Protein 2IT9 (pdb70)

Sequence (462 aa):
GIKKEGPGWRIIFFDSSRDNFSTLIGGETWAIELDKSSSEWKILVEVVELCDQYKKLVKEQLGDEEDITLELERRRPWLLAILNGDQYGWNLRLILSAFNRGAEVYWPRHVTNNVVNARSWDIKKEGPGWRIIFDSSRDNFSTLIGGETWAIELDKSEWKILVEVVELCDQYKLVKEQLGDEDITLELERRRPWLAILNGDQYGWNLRLILSASGLFNRGAEVYWPRHVTNNVVVNARSIKKEGPGWRIIFDSSRDNNFSTLIGGETWAIELDKSSEWKILVEVVELCCDQYKLLVKEQLGDEDITLELERRRPWLAILNGDQYGWNLRLILSASGLFNRGAEVYWPRHVTNNVVNARSIKKEGPGWRIIFDSSRDNFSTLIGGETWAIELDKSSEWKILVEVVELCCDQYKLVKEQLGDEDITLELEERRPWLAILNGDQYGWNLRLILSASGLFNRGAEVYWPRRHHVVTNNNVVNARSWD

InterPro domains:
  IPR009044 ssDNA-binding transcriptional regulator [G3DSA:2.30.31.10] (1-126)
  IPR009044 ssDNA-binding transcriptional regulator [SSF54447] (1-122)
  IPR014947 Protein of unknown function DUF1818 [PF08848] (4-120)

Organism: Prochlorococcus marinus (strain NATL2A) (NCBI:txid59920)

Nearest PDB structures (foldseek):
  2it9-assembly2_D  TM=9.705E-01  e=2.582E-18  Prochlorococcus marinus str. NATL2A
  2it9-assembly1_A  TM=9.808E-01  e=1.865E-16  Prochlorococcus marinus str. NATL2A
  2nvn-assembly1_A-2  TM=8.803E-01  e=1.813E-07  Synechococcus elongatus PCC 7942 = FACHB-805
  8chv-assembly1_D  TM=5.000E-01  e=1.965E-02  Homo sapiens
  2it9-assembly1_A  TM=1.009E+00  e=1.520E-18  Prochlorococcus marinus str. NATL2A

CATH classification: 2.30.31.10

Foldseek 3Di:
DDKDDDQFWIKAAAPVDPAQRIWIGGPPDIDTHGPVRVVVVLVVLVVVVVCVVVLVVFVFDKDWDWDDDPQWIKIWIDTNQWIKIWIWGCDVNDTDIDIDGTPRSVVVNVVVPVD/DKDDDAFWIWAAAPVDPFQGIWITGDPDIDTHGPVRVVVVLVQLVVVVVCQVVLVPFVFDKDWDWDDDPQWIWIWIGHNQWIKIKIWGPADPDPRHTDIDIYDTPVSVSVNVVCD/DWDDDQFWIWAAAPVDPAQGIWIGGDPDIDTHGPVRVVVVLVVLVVVVVCVVCQVVFVQDKDWDWDDDPQWTWIWIGTNVFTKIKIWGPQDDDPRHTDIDIDDGVCSVVVNVVCD/DKDDDQFWIWAAAPVDQAQGIWIGGDPDIDTHGPVRVVVVLVVLVVVVVCVVCLVVFVFDKDWDWDDDPQKTWIWIGHSVWTKIKIWGRPVCDDDDTDIDIDGTPVSVSVNVCVCCD

Secondary structure (DSSP, 8-state):
--EEEETTEEEEE-TT-SS--EEEE-SSEEEEE-HHHHHHHHHH--HHHHHHHHTTT----EEEEEEEETTEEEEEEEETTEEEEEEEE---PPPEEEEE-TTHHHHHHH-----/-EEEETTEEEEE-TT-SS--EEEE-SSEEEEE-HHHHHHHHHH--HHHHHHHHGGG-----EEEEEEETTEEEEEEEETTEEEEEEEE--BTTTB--EEEEE-TTHHHHHHH---/-EEEETTEEEEE-TT-SS--EEEE-SSEEEEE-HHHHHHHHHH--HHHHHHHHHTT-----EEEEEEETTEEEEEEEETTEEEEEEEE---SSS---EEEEE-HHHHHHHHH---/-EEEETTEEEEE-TT-SSS-EEEE-SSEEEEE-HHHHHHHHHH--HHHHHHHHHTT-----EEEEEEETTEEEEEEEETTEEEEEEEE-TTSSSSPPEEEEE-HHHHHHHHH-----

B-factor: mean 38.44, std 7.87, range [20.07, 82.97]

Solvent-accessible surface area: 23335 Å² total

Radius of gyration: 29.03 Å; Cα contacts (8 Å, |Δi|>4): 945; chains: 4; bounding box: 49×66×78 Å

Structure (mmCIF, N/CA/C/O backbone):
data_2IT9
#
_entry.id   2IT9
#
_cell.length_a   59.723
_cell.length_b   81.021
_cell.length_c   124.352
_cell.angle_alpha   90.00
_cell.angle_beta   90.00
_cell.angle_gamma   90.00
#
_symmetry.space_group_name_H-M   'P 21 21 21'
#
loop_
_entity.id
_entity.type
_entity.pdbx_description
1 polymer 'Hypothetical protein'
2 non-polymer 'CHLORIDE ION'
3 non-polymer 'TRIETHYLENE GLYCOL'
4 non-polymer 1,2-ETHANEDIOL
5 non-polymer 2-AMINO-2-HYDROXYMETHYL-PROPANE-1,3-DIOL
6 water water
#
loop_
_atom_site.group_PDB
_atom_site.id
_atom_site.type_symbol
_atom_site.label_atom_id
_atom_site.label_alt_id
_atom_site.label_comp_id
_atom_site.label_asym_id
_atom_site.label_entity_id
_atom_site.label_seq_id
_atom_site.pdbx_PDB_ins_code
_atom_site.Cartn_x
_atom_site.Cartn_y
_atom_site.Cartn_z
_atom_site.occupancy
_atom_site.B_iso_or_equiv
_atom_site.auth_seq_id
_atom_site.auth_comp_id
_atom_site.auth_asym_id
_atom_site.auth_atom_id
_atom_site.pdbx_PDB_model_num
ATOM 1 N N . GLY A 1 1 ? 42.364 25.330 -14.073 1.00 46.03 0 GLY A N 1
ATOM 2 C CA . GLY A 1 1 ? 42.688 23.871 -14.142 1.00 42.22 0 GLY A CA 1
ATOM 3 C C . GLY A 1 1 ? 41.939 23.119 -13.074 1.00 38.20 0 GLY A C 1
ATOM 4 O O . GLY A 1 1 ? 40.708 22.919 -13.189 1.00 36.09 0 GLY A O 1
ATOM 18 N N . ILE A 1 3 ? 41.133 22.627 -8.812 1.00 28.63 2 ILE A N 1
ATOM 19 C CA . ILE A 1 3 ? 41.116 23.137 -7.433 1.00 30.10 2 ILE A CA 1
ATOM 20 C C . ILE A 1 3 ? 40.691 21.947 -6.586 1.00 28.36 2 ILE A C 1
ATOM 21 O O . ILE A 1 3 ? 39.603 21.420 -6.741 1.00 30.48 2 ILE A O 1
ATOM 26 N N . LYS A 1 4 ? 41.552 21.512 -5.667 1.00 27.66 3 LYS A N 1
ATOM 27 C CA . LYS A 1 4 ? 41.213 20.410 -4.794 1.00 28.60 3 LYS A CA 1
ATOM 28 C C . LYS A 1 4 ? 41.431 20.792 -3.329 1.00 25.65 3 LYS A C 1
ATOM 29 O O . LYS A 1 4 ? 42.382 21.526 -3.015 1.00 26.65 3 LYS A O 1
ATOM 35 N N . LYS A 1 5 ? 40.562 20.264 -2.496 1.00 31.02 4 LYS A N 1
ATOM 36 C CA . LYS A 1 5 ? 40.646 20.415 -1.072 1.00 29.24 4 LYS A CA 1
ATOM 37 C C . LYS A 1 5 ? 40.402 19.030 -0.501 1.00 29.57 4 LYS A C 1
ATOM 38 O O . LYS A 1 5 ? 39.490 18.365 -0.926 1.00 30.31 4 LYS A O 1
ATOM 44 N N . GLU A 1 6 ? 41.177 18.655 0.513 1.00 29.32 5 GLU A N 1
ATOM 45 C CA . GLU A 1 6 ? 41.116 17.314 1.043 1.00 32.82 5 GLU A CA 1
ATOM 46 C C . GLU A 1 6 ? 41.554 17.260 2.495 1.00 30.98 5 GLU A C 1
ATOM 47 O O . GLU A 1 6 ? 42.314 18.081 2.958 1.00 29.77 5 GLU A O 1
ATOM 53 N N . GLY A 1 7 ? 41.061 16.271 3.209 1.00 29.03 6 GLY A N 1
ATOM 54 C CA . GLY A 1 7 ? 41.475 16.015 4.560 1.00 31.65 6 GLY A CA 1
ATOM 55 C C . GLY A 1 7 ? 41.040 14.611 4.921 1.00 34.34 6 GLY A C 1
ATOM 56 O O . GLY A 1 7 ? 40.429 13.905 4.091 1.00 33.11 6 GLY A O 1
ATOM 57 N N . PRO A 1 8 ? 41.358 14.182 6.152 1.00 36.62 7 PRO A N 1
ATOM 58 C CA . PRO A 1 8 ? 40.919 12.862 6.608 1.00 37.15 7 PRO A CA 1
ATOM 59 C C . PRO A 1 8 ? 39.422 12.649 6.422 1.00 35.10 7 PRO A C 1
ATOM 60 O O . PRO A 1 8 ? 38.605 13.395 6.978 1.00 37.30 7 PRO A O 1
ATOM 64 N N . GLY A 1 9 ? 39.080 11.702 5.543 1.00 33.43 8 GLY A N 1
ATOM 65 C CA . GLY A 1 9 ? 37.712 11.285 5.269 1.00 33.61 8 GLY A CA 1
ATOM 66 C C . GLY A 1 9 ? 36.936 12.034 4.207 1.00 31.07 8 GLY A C 1
ATOM 67 O O . GLY A 1 9 ? 35.790 11.699 3.949 1.00 32.49 8 GLY A O 1
ATOM 68 N N . TRP A 1 10 ? 37.568 12.996 3.522 1.00 33.15 9 TRP A N 1
ATOM 69 C CA . TRP A 1 10 ? 36.868 13.758 2.514 1.00 32.90 9 TRP A CA 1
ATOM 70 C C . TRP A 1 10 ? 37.760 14.481 1.471 1.00 30.53 9 TRP A C 1
ATOM 71 O O . TRP A 1 10 ? 38.919 14.805 1.692 1.00 31.03 9 TRP A O 1
ATOM 82 N N . ARG A 1 11 ? 37.109 14.798 0.362 1.00 31.47 10 ARG A N 1
ATOM 83 C CA . ARG A 1 11 ? 37.698 15.623 -0.662 1.00 33.67 10 ARG A CA 1
ATOM 84 C C . ARG A 1 11 ? 36.615 16.266 -1.553 1.00 28.25 10 ARG A C 1
ATOM 85 O O . ARG A 1 11 ? 35.480 15.735 -1.699 1.00 32.40 10 ARG A O 1
ATOM 93 N N . ILE A 1 12 ? 36.981 17.386 -2.163 1.00 30.76 11 ILE A N 1
ATOM 94 C CA . ILE A 1 12 ? 36.179 18.107 -3.131 1.00 29.53 11 ILE A CA 1
ATOM 95 C C . ILE A 1 12 ? 37.139 18.556 -4.227 1.00 32.27 11 ILE A C 1
ATOM 96 O O . ILE A 1 12 ? 38.186 19.093 -3.917 1.00 31.55 11 ILE A O 1
ATOM 101 N N . ILE A 1 13 ? 36.785 18.316 -5.489 1.00 32.47 12 ILE A N 1
ATOM 102 C CA . ILE A 1 13 ? 37.657 18.653 -6.581 1.00 32.96 12 ILE A CA 1
ATOM 103 C C . ILE A 1 13 ? 36.881 19.322 -7.703 1.00 34.08 12 ILE A C 1
ATOM 104 O O . ILE A 1 13 ? 35.810 18.850 -8.065 1.00 36.62 12 ILE A O 1
ATOM 109 N N . PHE A 1 14 ? 37.394 20.442 -8.189 1.00 31.93 13 PHE A N 1
ATOM 110 C CA A PHE A 1 14 ? 36.812 21.097 -9.356 0.50 31.37 13 PHE A CA 1
ATOM 111 C CA B PHE A 1 14 ? 36.820 21.142 -9.356 0.50 32.59 13 PHE A CA 1
ATOM 112 C C . PHE A 1 14 ? 37.838 20.996 -10.485 1.00 31.93 13 PHE A C 1
ATOM 113 O O . PHE A 1 14 ? 39.031 21.312 -10.290 1.00 31.75 13 PHE A O 1
ATOM 128 N N . ASP A 1 15 ? 37.379 20.567 -11.661 1.00 32.29 14 ASP A N 1
ATOM 129 C CA . ASP A 1 15 ? 38.212 20.412 -12.845 1.00 32.73 14 ASP A CA 1
ATOM 130 C C . ASP A 1 15 ? 37.588 21.273 -13.957 1.00 34.51 14 ASP A C 1
ATOM 131 O O . ASP A 1 15 ? 36.568 20.906 -14.542 1.00 32.71 14 ASP A O 1
ATOM 136 N N . SER A 1 16 ? 38.204 22.421 -14.229 1.00 32.72 15 SER A N 1
ATOM 137 C CA . SER A 1 16 ? 37.671 23.364 -15.222 1.00 35.21 15 SER A CA 1
ATOM 138 C C . SER A 1 16 ? 37.717 22.823 -16.645 1.00 34.90 15 SER A C 1
ATOM 139 O O . SER A 1 16 ? 37.082 23.381 -17.508 1.00 37.30 15 SER A O 1
ATOM 142 N N . SER A 1 17 ? 38.445 21.743 -16.904 1.00 35.79 16 SER A N 1
ATOM 143 C CA . SER A 1 17 ? 38.492 21.169 -18.263 1.00 38.94 16 SER A CA 1
ATOM 144 C C . SER A 1 17 ? 37.260 20.289 -18.622 1.00 40.37 16 SER A C 1
ATOM 145 O O . SER A 1 17 ? 37.045 19.951 -19.801 1.00 40.94 16 SER A O 1
ATOM 148 N N . ARG A 1 18 ? 36.463 19.929 -17.628 1.00 39.47 17 ARG A N 1
ATOM 149 C CA . ARG A 1 18 ? 35.291 19.089 -17.841 1.00 39.36 17 ARG A CA 1
ATOM 150 C C . ARG A 1 18 ? 34.094 19.938 -18.263 1.00 40.69 17 ARG A C 1
ATOM 151 O O . ARG A 1 18 ? 33.787 20.935 -17.621 1.00 40.65 17 ARG A O 1
ATOM 159 N N . ASP A 1 19 ? 33.398 19.531 -19.319 1.00 42.85 18 ASP A N 1
ATOM 160 C CA . ASP A 1 19 ? 32.218 20.272 -19.794 1.00 44.31 18 ASP A CA 1
ATOM 161 C C . ASP A 1 19 ? 30.959 20.028 -18.975 1.00 44.69 18 ASP A C 1
ATOM 162 O O . ASP A 1 19 ? 30.092 20.897 -18.905 1.00 46.54 18 ASP A O 1
ATOM 167 N N . ASN A 1 20 ? 30.843 18.855 -18.371 1.00 40.63 19 ASN A N 1
ATOM 168 C CA . ASN A 1 20 ? 29.616 18.484 -17.662 1.00 42.18 19 ASN A CA 1
ATOM 169 C C . ASN A 1 20 ? 29.866 18.269 -16.170 1.00 39.36 19 ASN A C 1
ATOM 170 O O . ASN A 1 20 ? 29.574 19.140 -15.326 1.00 37.95 19 ASN A O 1
ATOM 175 N N . PHE A 1 21 ? 30.459 17.124 -15.872 1.00 38.12 20 PHE A N 1
ATOM 176 C CA . PHE A 1 21 ? 30.689 16.686 -14.521 1.00 35.73 20 PHE A CA 1
ATOM 177 C C . PHE A 1 21 ? 32.038 17.239 -14.046 1.00 37.60 20 PHE A C 1
ATOM 178 O O . PHE A 1 21 ? 33.017 16.513 -13.924 1.00 37.46 20 PHE A O 1
ATOM 186 N N . SER A 1 22 ? 32.035 18.539 -13.768 1.00 35.78 21 SER A N 1
ATOM 187 C CA . SER A 1 22 ? 33.230 19.286 -13.401 1.00 34.75 21 SER A CA 1
ATOM 188 C C . SER A 1 22 ? 33.572 19.309 -11.902 1.00 35.71 21 SER A C 1
ATOM 189 O O . SER A 1 22 ? 34.622 19.840 -11.539 1.00 35.31 21 SER A O 1
ATOM 192 N N . THR A 1 23 ? 32.714 18.760 -11.045 1.00 33.76 22 THR A N 1
ATOM 193 C CA . THR A 1 23 ? 33.018 18.658 -9.587 1.00 33.31 22 THR A CA 1
ATOM 194 C C . THR A 1 23 ? 33.003 17.231 -9.093 1.00 36.02 22 THR A C 1
ATOM 195 O O . THR A 1 23 ? 32.233 16.407 -9.587 1.00 38.22 22 THR A O 1
ATOM 199 N N . LEU A 1 24 ? 33.917 16.911 -8.193 1.00 33.36 23 LEU A N 1
ATOM 200 C CA . LEU A 1 24 ? 33.884 15.625 -7.526 1.00 32.76 23 LEU A CA 1
ATOM 201 C C . LEU A 1 24 ? 33.768 15.868 -6.027 1.00 34.40 23 LEU A C 1
ATOM 202 O O . LEU A 1 24 ? 34.445 16.720 -5.482 1.00 35.60 23 LEU A O 1
ATOM 207 N N . ILE A 1 25 ? 32.917 15.094 -5.368 1.00 32.89 24 ILE A N 1
ATOM 208 C CA . ILE A 1 25 ? 32.872 15.065 -3.908 1.00 33.09 24 ILE A CA 1
ATOM 209 C C . ILE A 1 25 ? 33.233 13.655 -3.483 1.00 34.54 24 ILE A C 1
ATOM 210 O O . ILE A 1 25 ? 32.883 12.662 -4.175 1.00 33.50 24 ILE A O 1
ATOM 215 N N . GLY A 1 26 ? 33.994 13.558 -2.398 1.00 33.51 25 GLY A N 1
ATOM 216 C CA . GLY A 1 26 ? 34.428 12.285 -1.878 1.00 33.56 25 GLY A CA 1
ATOM 217 C C . GLY A 1 26 ? 34.395 12.083 -0.373 1.00 35.55 25 GLY A C 1
ATOM 218 O O . GLY A 1 26 ? 34.602 13.024 0.365 1.00 33.64 25 GLY A O 1
ATOM 219 N N . GLY A 1 27 ? 34.096 10.840 0.043 1.00 35.21 26 GLY A N 1
ATOM 220 C CA . GLY A 1 27 ? 34.190 10.367 1.413 1.00 35.02 26 GLY A CA 1
ATOM 221 C C . GLY A 1 27 ? 35.366 9.386 1.509 1.00 36.19 26 GLY A C 1
ATOM 222 O O . GLY A 1 27 ? 36.219 9.307 0.617 1.00 40.45 26 GLY A O 1
ATOM 223 N N . GLU A 1 28 ? 35.447 8.615 2.579 1.00 34.60 27 GLU A N 1
ATOM 224 C CA . GLU A 1 28 ? 36.572 7.688 2.704 1.00 36.84 27 GLU A CA 1
ATOM 225 C C . GLU A 1 28 ? 36.535 6.574 1.651 1.00 36.58 27 GLU A C 1
ATOM 226 O O . GLU A 1 28 ? 37.571 6.194 1.104 1.00 37.68 27 GLU A O 1
ATOM 232 N N . THR A 1 29 ? 35.339 6.062 1.396 1.00 33.39 28 THR A N 1
ATOM 233 C CA . THR A 1 29 ? 35.162 4.892 0.532 1.00 32.68 28 THR A CA 1
ATOM 234 C C . THR A 1 29 ? 34.353 5.165 -0.739 1.00 34.63 28 THR A C 1
ATOM 235 O O . THR A 1 29 ? 33.865 4.222 -1.376 1.00 33.11 28 THR A O 1
ATOM 239 N N . TRP A 1 30 ? 34.168 6.436 -1.103 1.00 32.36 29 TRP A N 1
ATOM 240 C CA . TRP A 1 30 ? 33.367 6.742 -2.279 1.00 31.84 29 TRP A CA 1
ATOM 241 C C . TRP A 1 30 ? 33.701 8.122 -2.810 1.00 32.86 29 TRP A C 1
ATOM 242 O O . TRP A 1 30 ? 34.264 8.942 -2.104 1.00 31.39 29 TRP A O 1
ATOM 253 N N . ALA A 1 31 ? 33.366 8.329 -4.080 1.00 34.32 30 ALA A N 1
ATOM 254 C CA . ALA A 1 31 ? 33.423 9.653 -4.713 1.00 33.62 30 ALA A CA 1
ATOM 255 C C . ALA A 1 31 ? 32.397 9.642 -5.822 1.00 33.17 30 ALA A C 1
ATOM 256 O O . ALA A 1 31 ? 32.166 8.593 -6.425 1.00 32.09 30 ALA A O 1
ATOM 258 N N . ILE A 1 32 ? 31.716 10.766 -6.053 1.00 33.91 31 ILE A N 1
ATOM 259 C CA . ILE A 1 32 ? 30.834 10.923 -7.175 1.00 34.03 31 ILE A CA 1
ATOM 260 C C . ILE A 1 32 ? 31.078 12.289 -7.835 1.00 33.80 31 ILE A C 1
ATOM 261 O O . ILE A 1 32 ? 31.445 13.262 -7.174 1.00 34.92 31 ILE A O 1
ATOM 266 N N . GLU A 1 33 ? 30.937 12.319 -9.143 1.00 33.22 32 GLU A N 1
ATOM 267 C CA . GLU A 1 33 ? 31.106 13.553 -9.918 1.00 33.22 32 GLU A CA 1
ATOM 268 C C . GLU A 1 33 ? 29.758 14.260 -9.991 1.00 34.20 32 GLU A C 1
ATOM 269 O O . GLU A 1 33 ? 28.714 13.611 -10.032 1.00 35.95 32 GLU A O 1
ATOM 275 N N . LEU A 1 34 ? 29.782 15.586 -10.023 1.00 32.07 33 LEU A N 1
ATOM 276 C CA . LEU A 1 34 ? 28.574 16.405 -10.078 1.00 29.51 33 LEU A CA 1
ATOM 277 C C . LEU A 1 34 ? 28.639 17.443 -11.162 1.00 31.93 33 LEU A C 1
ATOM 278 O O . LEU A 1 34 ? 29.736 17.959 -11.464 1.00 32.96 33 LEU A O 1
ATOM 283 N N . ASP A 1 35 ? 27.485 17.784 -11.734 1.00 32.55 34 ASP A N 1
ATOM 284 C CA . ASP A 1 35 ? 27.409 18.872 -12.708 1.00 33.79 34 ASP A CA 1
ATOM 285 C C . ASP A 1 35 ? 27.233 20.195 -11.940 1.00 32.07 34 ASP A C 1
ATOM 286 O O . ASP A 1 35 ? 26.930 20.172 -10.763 1.00 32.96 34 ASP A O 1
ATOM 291 N N . LYS A 1 36 ? 27.443 21.333 -12.604 1.00 34.35 35 LYS A N 1
ATOM 292 C CA . LYS A 1 36 ? 27.402 22.636 -11.923 1.00 33.06 35 LYS A CA 1
ATOM 293 C C . LYS A 1 36 ? 26.080 22.933 -11.199 1.00 33.88 35 LYS A C 1
ATOM 294 O O . LYS A 1 36 ? 26.109 23.522 -10.087 1.00 31.58 35 LYS A O 1
ATOM 300 N N . SER A 1 37 ? 24.947 22.547 -11.797 1.00 34.32 36 SER A N 1
ATOM 301 C CA A SER A 1 37 ? 23.639 22.752 -11.167 0.33 35.24 36 SER A CA 1
ATOM 302 C CA B SER A 1 37 ? 23.639 22.767 -11.167 0.33 34.80 36 SER A CA 1
ATOM 303 C CA C SER A 1 37 ? 23.629 22.744 -11.173 0.33 35.17 36 SER A CA 1
ATOM 304 C C . SER A 1 37 ? 23.507 21.935 -9.883 1.00 34.05 36 SER A C 1
ATOM 305 O O . SER A 1 37 ? 23.007 22.428 -8.850 1.00 33.85 36 SER A O 1
ATOM 312 N N . GLU A 1 38 ? 23.938 20.674 -9.934 1.00 33.71 37 GLU A N 1
ATOM 313 C CA . GLU A 1 38 ? 23.915 19.809 -8.750 1.00 32.61 37 GLU A CA 1
ATOM 314 C C . GLU A 1 38 ? 24.839 20.328 -7.617 1.00 31.91 37 GLU A C 1
ATOM 315 O O . GLU A 1 38 ? 24.505 20.255 -6.436 1.00 32.05 37 GLU A O 1
ATOM 321 N N . TRP A 1 39 ? 26.019 20.809 -7.988 1.00 32.72 38 TRP A N 1
ATOM 322 C CA . TRP A 1 39 ? 26.934 21.400 -7.036 1.00 31.01 38 TRP A CA 1
ATOM 323 C C . TRP A 1 39 ? 26.323 22.626 -6.328 1.00 29.60 38 TRP A C 1
ATOM 324 O O . TRP A 1 39 ? 26.377 22.718 -5.100 1.00 32.21 38 TRP A O 1
ATOM 335 N N . LYS A 1 40 ? 25.802 23.549 -7.095 1.00 29.68 39 LYS A N 1
ATOM 336 C CA . LYS A 1 40 ? 25.184 24.788 -6.558 1.00 32.04 39 LYS A CA 1
ATOM 337 C C . LYS A 1 40 ? 24.100 24.480 -5.521 1.00 34.38 39 LYS A C 1
ATOM 338 O O . LYS A 1 40 ? 24.097 25.014 -4.403 1.00 35.16 39 LYS A O 1
ATOM 344 N N . ILE A 1 41 ? 23.190 23.593 -5.891 1.00 33.14 40 ILE A N 1
ATOM 345 C CA . ILE A 1 41 ? 22.106 23.219 -4.988 1.00 32.90 40 ILE A CA 1
ATOM 346 C C . ILE A 1 41 ? 22.637 22.497 -3.749 1.00 33.05 40 ILE A C 1
ATOM 347 O O . ILE A 1 41 ? 22.185 22.773 -2.624 1.00 32.77 40 ILE A O 1
ATOM 352 N N . LEU A 1 42 ? 23.593 21.583 -3.933 1.00 30.28 41 LEU A N 1
ATOM 353 C CA . LEU A 1 42 ? 24.201 20.865 -2.831 1.00 32.04 41 LEU A CA 1
ATOM 354 C C . LEU A 1 42 ? 24.704 21.835 -1.777 1.00 32.48 41 LEU A C 1
ATOM 355 O O . LEU A 1 42 ? 24.402 21.701 -0.595 1.00 34.09 41 LEU A O 1
ATOM 360 N N . VAL A 1 43 ? 25.490 22.809 -2.204 1.00 31.81 42 VAL A N 1
ATOM 361 C CA . VAL A 1 43 ? 26.064 23.754 -1.262 1.00 32.27 42 VAL A CA 1
ATOM 362 C C . VAL A 1 43 ? 24.988 24.570 -0.536 1.00 32.39 42 VAL A C 1
ATOM 363 O O . VAL A 1 43 ? 25.075 24.774 0.675 1.00 33.23 42 VAL A O 1
ATOM 367 N N . GLU A 1 44 ? 23.960 24.992 -1.259 1.00 31.47 43 GLU A N 1
ATOM 368 C CA . GLU A 1 44 ? 22.886 25.731 -0.648 1.00 31.26 43 GLU A CA 1
ATOM 369 C C . GLU A 1 44 ? 22.121 24.883 0.394 1.00 33.29 43 GLU A C 1
ATOM 370 O O . GLU A 1 44 ? 21.739 25.385 1.456 1.00 32.02 43 GLU A O 1
ATOM 376 N N . VAL A 1 45 ? 21.936 23.597 0.087 1.00 34.24 44 VAL A N 1
ATOM 377 C CA . VAL A 1 45 ? 21.226 22.691 0.990 1.00 33.82 44 VAL A CA 1
ATOM 378 C C . VAL A 1 45 ? 22.041 22.430 2.263 1.00 35.08 44 VAL A C 1
ATOM 379 O O . VAL A 1 45 ? 21.524 22.502 3.383 1.00 34.62 44 VAL A O 1
ATOM 383 N N . VAL A 1 46 ? 23.313 22.121 2.070 1.00 34.18 45 VAL A N 1
ATOM 384 C CA . VAL A 1 46 ? 24.205 21.845 3.189 1.00 35.09 45 VAL A CA 1
ATOM 385 C C . VAL A 1 46 ? 24.346 23.094 4.059 1.00 34.65 45 VAL A C 1
ATOM 386 O O . VAL A 1 46 ? 24.279 22.958 5.293 1.00 35.56 45 VAL A O 1
ATOM 398 N N . GLU A 1 48 ? 22.231 25.508 4.443 1.00 33.91 47 GLU A N 1
ATOM 399 C CA . GLU A 1 48 ? 20.969 25.696 5.136 1.00 32.93 47 GLU A CA 1
ATOM 400 C C . GLU A 1 48 ? 20.839 24.751 6.320 1.00 30.49 47 GLU A C 1
ATOM 401 O O . GLU A 1 48 ? 20.438 25.190 7.410 1.00 32.57 47 GLU A O 1
ATOM 407 N N . LEU A 1 49 ? 21.168 23.469 6.120 1.00 32.19 48 LEU A N 1
ATOM 408 C CA . LEU A 1 49 ? 21.095 22.504 7.232 1.00 35.71 48 LEU A CA 1
ATOM 409 C C . LEU A 1 49 ? 22.103 22.824 8.334 1.00 37.77 48 LEU A C 1
ATOM 410 O O . LEU A 1 49 ? 21.743 22.882 9.525 1.00 35.47 48 LEU A O 1
ATOM 415 N N . CYS A 1 50 ? 23.343 23.084 7.926 1.00 37.89 49 CYS A N 1
ATOM 416 C CA . CYS A 1 50 ? 24.411 23.413 8.870 1.00 40.25 49 CYS A CA 1
ATOM 417 C C . CYS A 1 50 ? 24.016 24.616 9.734 1.00 39.35 49 CYS A C 1
ATOM 418 O O . CYS A 1 50 ? 24.051 24.527 10.980 1.00 43.00 49 CYS A O 1
ATOM 421 N N . ASP A 1 51 ? 23.539 25.704 9.134 1.00 38.02 50 ASP A N 1
ATOM 422 C CA . ASP A 1 51 ? 23.168 26.875 9.903 1.00 38.03 50 ASP A CA 1
ATOM 423 C C . ASP A 1 51 ? 22.047 26.571 10.888 1.00 38.35 50 ASP A C 1
ATOM 424 O O . ASP A 1 51 ? 22.083 27.026 12.037 1.00 37.55 50 ASP A O 1
ATOM 429 N N . GLN A 1 52 ? 21.036 25.834 10.432 1.00 36.24 51 GLN A N 1
ATOM 430 C CA . GLN A 1 52 ? 19.926 25.485 11.309 1.00 34.94 51 GLN A CA 1
ATOM 431 C C . GLN A 1 52 ? 20.365 24.621 12.485 1.00 35.07 51 GLN A C 1
ATOM 432 O O . GLN A 1 52 ? 19.923 24.839 13.622 1.00 36.80 51 GLN A O 1
ATOM 438 N N . TYR A 1 53 ? 21.204 23.626 12.201 1.00 35.28 52 TYR A N 1
ATOM 439 C CA . TYR A 1 53 ? 21.757 22.797 13.239 1.00 35.95 52 TYR A CA 1
ATOM 440 C C . TYR A 1 53 ? 22.509 23.640 14.268 1.00 37.29 52 TYR A C 1
ATOM 441 O O . TYR A 1 53 ? 22.311 23.466 15.469 1.00 36.17 52 TYR A O 1
ATOM 450 N N . LYS A 1 54 ? 23.368 24.553 13.810 1.00 39.74 53 LYS A N 1
ATOM 451 C CA A LYS A 1 54 ? 24.152 25.409 14.716 0.50 41.50 53 LYS A CA 1
ATOM 452 C CA B LYS A 1 54 ? 24.149 25.364 14.750 0.50 40.99 53 LYS A CA 1
ATOM 453 C C . LYS A 1 54 ? 23.247 26.167 15.692 1.00 41.33 53 LYS A C 1
ATOM 454 O O . LYS A 1 54 ? 23.627 26.412 16.854 1.00 40.08 53 LYS A O 1
ATOM 465 N N . LEU A 1 55 ? 22.045 26.552 15.242 1.00 40.12 54 LEU A N 1
ATOM 466 C CA . LEU A 1 55 ? 21.118 27.248 16.136 1.00 41.78 54 LEU A CA 1
ATOM 467 C C . LEU A 1 55 ? 20.524 26.275 17.167 1.00 40.98 54 LEU A C 1
ATOM 468 O O . LEU A 1 55 ? 20.559 26.522 18.388 1.00 40.97 54 LEU A O 1
ATOM 473 N N . VAL A 1 56 ? 19.948 25.190 16.646 1.00 40.66 55 VAL A N 1
ATOM 474 C CA . VAL A 1 56 ? 19.351 24.121 17.449 1.00 40.84 55 VAL A CA 1
ATOM 475 C C . VAL A 1 56 ? 20.337 23.617 18.524 1.00 39.64 55 VAL A C 1
ATOM 476 O O . VAL A 1 56 ? 19.954 23.407 19.664 1.00 40.40 55 VAL A O 1
ATOM 480 N N . LYS A 1 57 ? 21.597 23.467 18.137 1.00 39.77 56 LYS A N 1
ATOM 481 C CA . LYS A 1 57 ? 22.700 22.969 18.974 1.00 41.86 56 LYS A CA 1
ATOM 482 C C . LYS A 1 57 ? 22.900 23.603 20.356 1.00 43.12 56 LYS A C 1
ATOM 483 O O . LYS A 1 57 ? 23.504 22.979 21.237 1.00 44.45 56 LYS A O 1
ATOM 488 N N . GLU A 1 58 ? 22.412 24.819 20.559 1.00 42.81 57 GLU A N 1
ATOM 489 C CA . GLU A 1 58 ? 22.615 25.512 21.821 1.00 43.71 57 GLU A CA 1
ATOM 490 C C . GLU A 1 58 ? 21.492 25.188 22.818 1.00 42.71 57 GLU A C 1
ATOM 491 O O . GLU A 1 58 ? 21.585 25.541 23.999 1.00 43.47 57 GLU A O 1
ATOM 497 N N . GLN A 1 59 ? 20.418 24.562 22.325 1.00 40.38 58 GLN A N 1
ATOM 498 C CA . GLN A 1 59 ? 19.333 24.102 23.172 1.00 39.51 58 GLN A CA 1
ATOM 499 C C . GLN A 1 59 ? 19.454 22.588 23.438 1.00 38.34 58 GLN A C 1
ATOM 500 O O . GLN A 1 59 ? 18.715 22.045 24.272 1.00 40.92 58 GLN A O 1
ATOM 502 N N . LEU A 1 60 ? 20.382 21.921 22.756 1.00 36.66 59 LEU A N 1
ATOM 503 C CA . LEU A 1 60 ? 20.612 20.500 22.939 1.00 35.91 59 LEU A CA 1
ATOM 504 C C . LEU A 1 60 ? 21.462 20.244 24.180 1.00 37.82 59 LEU A C 1
ATOM 505 O O . LEU A 1 60 ? 22.630 20.620 24.226 1.00 38.82 59 LEU A O 1
ATOM 523 N N . GLY A 1 62 ? 22.933 17.407 27.133 1.00 36.41 61 GLY A N 1
ATOM 524 C CA . GLY A 1 62 ? 23.311 16.025 27.309 1.00 35.71 61 GLY A CA 1
ATOM 525 C C . GLY A 1 62 ? 23.421 15.322 25.984 1.00 35.56 61 GLY A C 1
ATOM 526 O O . GLY A 1 62 ? 24.056 15.827 25.059 1.00 34.70 61 GLY A O 1
ATOM 527 N N . ASP A 1 63 ? 22.751 14.176 25.898 1.00 35.36 62 ASP A N 1
ATOM 528 C CA . ASP A 1 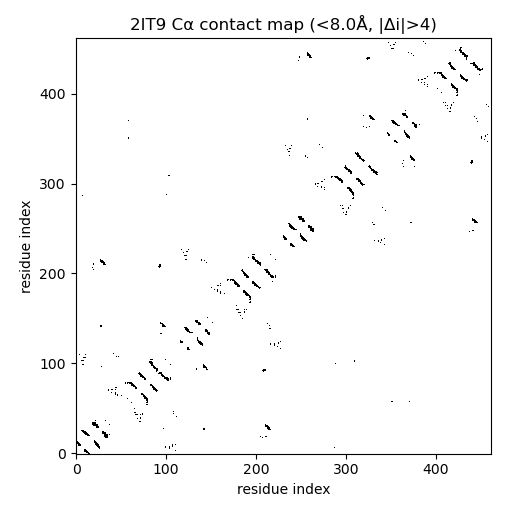63 ? 22.776 13.350 24.699 1.00 37.13 62 ASP A CA 1
ATOM 529 C C . ASP A 1 63 ? 21.645 13.648 23.709 1.00 35.98 62 ASP A C 1
ATOM 530 O O . ASP A 1 63 ? 21.520 12.924 22.726 1.00 37.31 62 ASP A O 1
ATOM 532 N N A GLU A 1 64 ? 20.849 14.691 23.972 0.50 33.97 63 GLU A N 1
ATOM 533 N N B GLU A 1 64 ? 20.857 14.690 23.965 0.50 35.26 63 GLU A N 1
ATOM 534 C CA A GLU A 1 64 ? 19.704 15.066 23.119 0.50 33.60 63 GLU A CA 1
ATOM 535 C CA B GLU A 1 64 ? 19.721 15.042 23.114 0.50 36.19 63 GLU A CA 1
ATOM 536 C C A GLU A 1 64 ? 20.127 15.200 21.653 0.50 33.24 63 GLU A C 1
ATOM 537 C C B GLU A 1 64 ? 20.147 15.170 21.652 0.50 34.47 63 GLU A C 1
ATOM 538 O O A GLU A 1 64 ? 21.178 15.770 21.335 0.50 31.75 63 GLU A O 1
ATOM 539 O O B GLU A 1 64 ? 21.211 15.715 21.334 0.50 32.84 63 GLU A O 1
ATOM 550 N N . ASP A 1 65 ? 19.336 14.622 20.759 1.00 32.71 64 ASP A N 1
ATOM 551 C CA . ASP A 1 65 ? 19.673 14.665 19.374 1.00 33.88 64 ASP A CA 1
ATOM 552 C C . ASP A 1 65 ? 18.626 15.346 18.531 1.00 30.42 64 ASP A C 1
ATOM 553 O O . ASP A 1 65 ? 17.520 15.636 18.998 1.00 30.48 64 ASP A O 1
ATOM 558 N N . ILE A 1 66 ? 19.033 15.611 17.29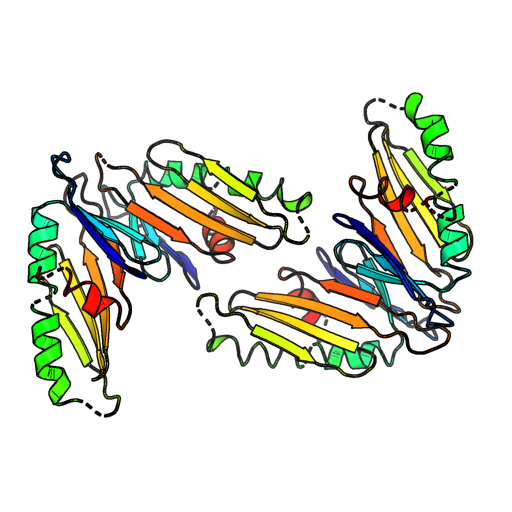8 1.00 30.83 65 ILE A N 1
ATOM 559 C CA . ILE A 1 66 ? 18.187 16.237 16.305 1.00 33.28 65 ILE A CA 1
ATOM 560 C C . ILE A 1 66 ? 18.425 15.578 14.984 1.00 31.83 65 ILE A C 1
ATOM 561 O O . ILE A 1 66 ? 19.550 15.116 14.669 1.00 29.04 65 ILE A O 1
ATOM 566 N N . THR A 1 67 ? 17.354 15.505 14.226 1.00 31.30 66 THR A N 1
ATOM 567 C CA . THR A 1 67 ? 17.382 15.037 12.839 1.00 32.04 66 THR A CA 1
ATOM 568 C C . THR A 1 67 ? 16.716 16.162 12.006 1.00 30.40 66 THR A C 1
ATOM 569 O O . THR A 1 67 ? 15.617 16.655 12.356 1.00 32.50 66 THR A O 1
ATOM 573 N N . LEU A 1 68 ? 17.385 16.564 10.924 1.00 30.08 67 LEU A N 1
ATOM 574 C CA . LEU A 1 68 ? 16.871 17.624 10.057 1.00 31.92 67 LEU A CA 1
ATOM 575 C C . LEU A 1 68 ? 16.946 17.081 8.659 1.00 33.15 67 LEU A C 1
ATOM 576 O O . LEU A 1 68 ? 18.012 16.663 8.231 1.00 33.33 67 LEU A O 1
ATOM 581 N N . GLU A 1 69 ? 15.835 17.101 7.937 1.00 29.97 68 GLU A N 1
ATOM 582 C CA . GLU A 1 69 ? 15.827 16.595 6.560 1.00 31.57 68 GLU A CA 1
ATOM 583 C C . GLU A 1 69 ? 15.393 17.739 5.655 1.00 30.06 68 GLU A C 1
ATOM 584 O O . GLU A 1 69 ? 14.387 18.414 5.923 1.00 30.35 68 GLU A O 1
ATOM 590 N N . LEU A 1 70 ? 16.089 17.893 4.532 1.00 31.82 69 LEU A N 1
ATOM 591 C CA . LEU A 1 70 ? 15.770 18.931 3.574 1.00 32.61 69 LEU A CA 1
ATOM 592 C C . LEU A 1 70 ? 15.907 18.367 2.171 1.00 33.18 69 LEU A C 1
ATOM 593 O O . LEU A 1 70 ? 16.957 17.868 1.799 1.00 32.54 69 LEU A O 1
ATOM 598 N N . GLU A 1 71 ? 14.839 18.463 1.415 1.00 31.36 70 GLU A N 1
ATOM 599 C CA . GLU A 1 71 ? 14.848 18.085 0.011 1.00 32.13 70 GLU A CA 1
ATOM 600 C C . GLU A 1 71 ? 14.620 19.284 -0.891 1.00 29.77 70 GLU A C 1
ATOM 601 O O . GLU A 1 71 ? 13.609 19.950 -0.848 1.00 30.89 70 GLU A O 1
ATOM 607 N N . ARG A 1 72 ? 15.573 19.491 -1.766 1.00 32.73 71 ARG A N 1
ATOM 608 C CA A ARG A 1 72 ? 15.486 20.482 -2.792 0.50 32.19 71 ARG A CA 1
ATOM 609 C CA B ARG A 1 72 ? 15.469 20.487 -2.826 0.50 32.07 71 ARG A CA 1
ATOM 610 C C . ARG A 1 72 ? 16.010 19.701 -4.012 1.00 33.27 71 ARG A C 1
ATOM 611 O O . ARG A 1 72 ? 17.198 19.490 -4.118 1.00 31.35 71 ARG A O 1
ATOM 626 N N . ARG A 1 73 ? 15.118 19.257 -4.878 1.00 32.85 72 ARG A N 1
ATOM 627 C CA . ARG A 1 73 ? 15.497 18.440 -6.022 1.00 33.81 72 ARG A CA 1
ATOM 628 C C . ARG A 1 73 ? 16.682 19.019 -6.750 1.00 32.37 72 ARG A C 1
ATOM 629 O O . ARG A 1 73 ? 16.680 20.199 -7.044 1.00 33.82 72 ARG A O 1
ATOM 632 N N . PRO A 1 74 ? 17.666 18.168 -7.126 1.00 34.32 73 PRO A N 1
ATOM 633 C CA . PRO A 1 74 ? 17.734 16.691 -7.024 1.00 32.89 73 PRO A CA 1
ATOM 634 C C . PRO A 1 74 ? 18.276 16.116 -5.736 1.00 33.65 73 PRO A C 1
ATOM 635 O O . PRO A 1 74 ? 18.609 14.947 -5.710 1.00 37.77 73 PRO A O 1
ATOM 639 N N . TRP A 1 75 ? 18.424 16.916 -4.676 1.00 32.10 74 TRP A N 1
ATOM 640 C CA . TRP A 1 75 ? 18.991 16.438 -3.453 1.00 31.09 74 TRP A CA 1
ATOM 641 C C . TRP A 1 75 ? 18.024 16.270 -2.279 1.00 34.13 74 TRP A C 1
ATOM 642 O O . TRP A 1 75 ? 17.162 17.091 -2.074 1.00 32.36 74 TRP A O 1
ATOM 653 N N . LEU A 1 76 ? 18.235 15.214 -1.527 1.00 34.05 75 LEU A N 1
ATOM 654 C CA A LEU A 1 76 ? 17.556 15.006 -0.259 0.50 34.44 75 LEU A CA 1
ATOM 655 C CA B LEU A 1 76 ? 17.557 14.969 -0.258 0.50 34.31 75 LEU A CA 1
ATOM 656 C C . LEU A 1 76 ? 18.677 14.782 0.752 1.00 35.98 75 LEU A C 1
ATOM 657 O O . LEU A 1 76 ? 19.521 13.865 0.637 1.00 34.83 75 LEU A O 1
ATOM 666 N N . ALA A 1 77 ? 18.757 15.676 1.728 1.00 34.84 76 ALA A N 1
ATOM 667 C CA . ALA A 1 77 ? 19.816 15.584 2.694 1.00 32.06 76 ALA A CA 1
ATOM 668 C C . ALA A 1 77 ? 19.292 15.372 4.086 1.00 31.80 76 ALA A C 1
ATOM 669 O O . ALA A 1 77 ? 18.335 16.007 4.454 1.00 33.84 76 ALA A O 1
ATOM 671 N N . ILE A 1 78 ? 19.958 14.510 4.848 1.00 32.09 77 ILE A N 1
ATOM 672 C CA . ILE A 1 78 ? 19.538 14.179 6.210 1.00 33.92 77 ILE A CA 1
ATOM 673 C C . ILE A 1 78 ? 20.691 14.391 7.150 1.00 34.17 77 ILE A C 1
ATOM 674 O O . ILE A 1 78 ? 21.746 13.722 7.042 1.00 32.20 77 ILE A O 1
ATOM 679 N N . LEU A 1 79 ? 20.498 15.314 8.080 1.00 33.70 78 LEU A N 1
ATOM 680 C CA . LEU A 1 79 ? 21.483 15.628 9.077 1.00 30.89 78 LEU A CA 1
ATOM 681 C C . LEU A 1 79 ? 21.007 15.006 10.382 1.00 34.37 78 LEU A C 1
ATOM 682 O O . LEU A 1 79 ? 19.841 15.176 10.782 1.00 33.59 78 LEU A O 1
ATOM 687 N N . ASN A 1 80 ? 21.894 14.285 11.030 1.00 34.29 79 ASN A N 1
ATOM 688 C CA . ASN A 1 80 ? 21.651 13.691 12.351 1.00 32.56 79 ASN A CA 1
ATOM 689 C C . ASN A 1 80 ? 22.754 14.160 13.304 1.00 35.19 79 ASN A C 1
ATOM 690 O O . ASN A 1 80 ? 23.952 14.019 13.007 1.00 33.42 79 ASN A O 1
ATOM 695 N N . GLY A 1 81 ? 22.386 14.739 14.425 1.00 32.65 80 GLY A N 1
ATOM 696 C CA . GLY A 1 81 ? 23.436 15.152 15.348 1.00 34.51 80 GLY A CA 1
ATOM 697 C C . GLY A 1 81 ? 23.000 15.375 16.753 1.00 33.37 80 GLY A C 1
ATOM 698 O O . GLY A 1 81 ? 21.869 15.103 17.102 1.00 34.51 80 GLY A O 1
ATOM 699 N N . ASP A 1 82 ? 23.952 15.824 17.558 1.00 32.22 81 ASP A N 1
ATOM 700 C CA . ASP A 1 82 ? 23.716 16.166 18.938 1.00 33.15 81 ASP A CA 1
ATOM 701 C C . ASP A 1 82 ? 24.582 17.398 19.171 1.00 30.41 81 ASP A C 1
ATOM 702 O O . ASP A 1 82 ? 25.085 17.963 18.224 1.00 32.63 81 ASP A O 1
ATOM 707 N N . GLN A 1 83 ? 24.754 17.794 20.416 1.00 33.49 82 GLN A N 1
ATOM 708 C CA . GLN A 1 83 ? 25.547 18.962 20.709 1.00 35.66 82 GLN A CA 1
ATOM 709 C C . GLN A 1 83 ? 27.039 18.845 20.355 1.00 36.17 82 GLN A C 1
ATOM 710 O O . GLN A 1 83 ? 27.714 19.863 20.298 1.00 39.12 82 GLN A O 1
ATOM 716 N N . TYR A 1 84 ? 27.547 17.632 20.115 1.00 35.28 83 TYR A N 1
ATOM 717 C CA . TYR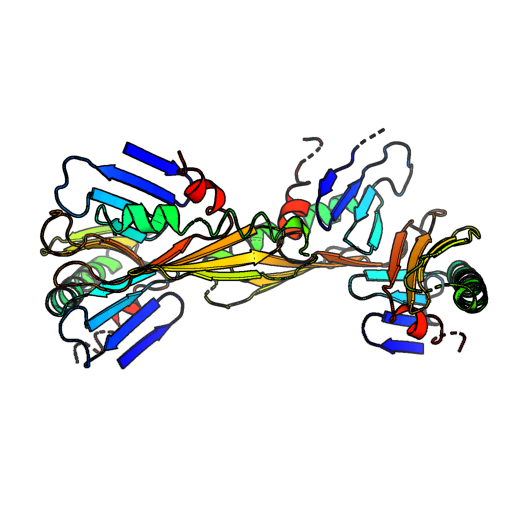 A 1 84 ? 28.973 17.434 19.878 1.00 33.63 83 TYR A CA 1
ATOM 718 C C . TYR A 1 84 ? 29.326 17.314 18.408 1.00 33.33 83 TYR A C 1
ATOM 719 O O . TYR A 1 84 ? 30.473 17.448 18.052 1.00 35.56 83 TYR A O 1
ATOM 728 N N . GLY A 1 85 ? 28.349 17.081 17.541 1.00 29.81 84 GLY A N 1
ATOM 729 C CA . GLY A 1 85 ? 28.630 16.966 16.134 1.00 33.74 84 GLY A CA 1
ATOM 730 C C . GLY A 1 85 ? 27.460 16.416 15.348 1.00 30.64 84 GLY A C 1
ATOM 731 O O . GLY A 1 85 ? 26.374 16.131 15.890 1.00 31.00 84 GLY A O 1
ATOM 732 N N . TRP A 1 86 ? 27.689 16.284 14.053 1.00 28.93 85 TRP A N 1
ATOM 733 C CA . TRP A 1 86 ? 26.664 15.792 13.160 1.00 31.78 85 TRP A CA 1
ATOM 734 C C . TRP A 1 86 ? 27.162 15.049 11.946 1.00 32.14 85 TRP A C 1
ATOM 735 O O . TRP A 1 86 ? 28.224 15.349 11.447 1.00 33.11 85 TRP A O 1
ATOM 746 N N . ASN A 1 87 ? 26.348 14.104 11.449 1.00 31.84 86 ASN A N 1
ATOM 747 C CA . ASN A 1 87 ? 26.677 13.375 10.227 1.00 32.61 86 ASN A CA 1
ATOM 748 C C . ASN A 1 87 ? 25.675 13.795 9.157 1.00 33.44 86 ASN A C 1
ATOM 749 O O . ASN A 1 87 ? 24.653 14.463 9.433 1.00 34.53 86 ASN A O 1
ATOM 754 N N . LEU A 1 88 ? 25.967 13.415 7.915 1.00 33.87 87 LEU A N 1
ATOM 755 C CA . LEU A 1 88 ? 25.164 13.840 6.787 1.00 33.25 87 LEU A CA 1
ATOM 756 C C . LEU A 1 88 ? 25.027 12.755 5.743 1.00 36.85 87 LEU A C 1
ATOM 757 O O . LEU A 1 88 ? 26.041 12.227 5.254 1.00 35.23 87 LEU A O 1
ATOM 762 N N . ARG A 1 89 ? 23.771 12.423 5.436 1.00 33.98 88 ARG A N 1
ATOM 763 C CA . ARG A 1 89 ? 23.429 11.458 4.401 1.00 34.23 88 ARG A CA 1
ATOM 764 C C . ARG A 1 89 ? 22.814 12.246 3.256 1.00 36.31 88 ARG A C 1
ATOM 765 O O . ARG A 1 89 ? 21.952 13.091 3.484 1.00 35.69 88 ARG A O 1
ATOM 773 N N . LEU A 1 90 ? 23.299 12.001 2.043 1.00 35.23 89 LEU A N 1
ATOM 774 C CA . LEU A 1 90 ? 22.830 12.702 0.860 1.00 33.59 89 LEU A CA 1
ATOM 775 C C . LEU A 1 90 ? 22.278 11.684 -0.152 1.00 36.22 89 LEU A C 1
ATOM 776 O O . LEU A 1 90 ? 22.920 10.664 -0.413 1.00 38.10 89 LEU A O 1
ATOM 781 N N . ILE A 1 91 ? 21.097 11.971 -0.660 1.00 35.73 90 ILE A N 1
ATOM 782 C CA . ILE A 1 91 ? 20.480 11.174 -1.720 1.00 35.10 90 ILE A CA 1
ATOM 783 C C . ILE A 1 91 ? 20.313 12.064 -2.939 1.00 37.56 90 ILE A C 1
ATOM 784 O O . ILE A 1 91 ? 19.548 13.052 -2.899 1.00 34.13 90 ILE A O 1
ATOM 789 N N . LEU A 1 92 ? 20.967 11.662 -4.027 1.00 34.63 91 LEU A N 1
ATOM 790 C CA . LEU A 1 92 ? 20.935 12.380 -5.286 1.00 33.92 91 LEU A CA 1
ATOM 791 C C . LEU A 1 92 ? 20.049 11.625 -6.257 1.00 36.22 91 LEU A C 1
ATOM 792 O O . LEU A 1 92 ? 20.345 10.496 -6.644 1.00 32.32 91 LEU A O 1
ATOM 797 N N . SER A 1 93 ? 18.963 12.242 -6.689 1.00 39.52 92 SER A N 1
ATOM 798 C CA . SER A 1 93 ? 18.023 11.515 -7.520 1.00 44.17 92 SER A CA 1
ATOM 799 C C . SER A 1 93 ? 18.414 11.538 -8.943 1.00 48.15 92 SER A C 1
ATOM 800 O O . SER A 1 93 ? 19.135 12.423 -9.409 1.00 47.38 92 SER A O 1
ATOM 803 N N . ALA A 1 94 ? 17.940 10.515 -9.623 1.00 51.04 93 ALA A N 1
ATOM 804 C CA . ALA A 1 94 ? 18.232 10.332 -11.024 1.00 53.39 93 ALA A CA 1
ATOM 805 C C . ALA A 1 94 ? 17.284 11.162 -11.865 1.00 56.13 93 ALA A C 1
ATOM 806 O O . ALA A 1 94 ? 17.651 12.245 -12.309 1.00 61.27 93 ALA A O 1
ATOM 808 N N . PHE A 1 98 ? 17.873 13.297 -16.205 1.00 53.24 97 PHE A N 1
ATOM 809 C CA . PHE A 1 98 ? 17.927 12.086 -15.418 1.00 51.70 97 PHE A CA 1
ATOM 810 C C . PHE A 1 98 ? 19.364 11.503 -15.328 1.00 51.10 97 PHE A C 1
ATOM 811 O O . PHE A 1 98 ? 19.706 10.476 -15.929 1.00 52.23 97 PHE A O 1
ATOM 814 N N . ASN A 1 99 ? 20.196 12.207 -14.567 1.00 48.60 98 ASN A N 1
ATOM 815 C CA . ASN A 1 99 ? 21.593 11.833 -14.276 1.00 45.96 98 ASN A CA 1
ATOM 816 C C . ASN A 1 99 ? 21.606 10.636 -13.326 1.00 39.44 98 ASN A C 1
ATOM 817 O O . ASN A 1 99 ? 20.666 10.479 -12.580 1.00 37.89 98 ASN A O 1
ATOM 822 N N . ARG A 1 100 ? 22.648 9.806 -13.338 1.00 35.83 99 ARG A N 1
ATOM 823 C CA . ARG A 1 100 ? 22.759 8.638 -12.416 1.00 32.35 99 ARG A CA 1
ATOM 824 C C . ARG A 1 100 ? 22.458 8.981 -10.956 1.00 31.49 99 ARG A C 1
ATOM 825 O O . ARG A 1 100 ? 22.992 9.937 -10.389 1.00 30.65 99 ARG A O 1
ATOM 833 N N . GLY A 1 101 ? 21.647 8.168 -10.301 1.00 31.00 100 GLY A N 1
ATOM 834 C CA . GLY A 1 101 ? 21.345 8.380 -8.901 1.00 30.77 100 GLY A CA 1
ATOM 835 C C . GLY A 1 101 ? 22.446 7.864 -8.015 1.00 31.01 100 GLY A C 1
ATOM 836 O O . GLY A 1 101 ? 23.276 7.041 -8.427 1.00 32.79 100 GLY A O 1
ATOM 837 N N . ALA A 1 102 ? 22.518 8.424 -6.828 1.00 31.67 101 ALA A N 1
ATOM 838 C CA . ALA A 1 102 ? 23.512 8.006 -5.851 1.00 33.65 101 ALA A CA 1
ATOM 839 C C . ALA A 1 102 ? 23.080 8.359 -4.427 1.00 34.52 101 ALA A C 1
ATOM 840 O O . ALA A 1 102 ? 22.162 9.158 -4.216 1.00 34.07 101 ALA A O 1
ATOM 842 N N . GLU A 1 103 ? 23.764 7.758 -3.464 1.00 34.28 102 GLU A N 1
ATOM 843 C CA . GLU A 1 103 ? 23.582 8.072 -2.071 1.00 36.41 102 GLU A CA 1
ATOM 844 C C . GLU A 1 103 ? 24.973 8.032 -1.466 1.00 35.13 102 GLU A C 1
ATOM 845 O O . GLU A 1 103 ? 25.758 7.127 -1.728 1.00 36.49 102 GLU A O 1
ATOM 851 N N . VAL A 1 104 ? 25.311 9.039 -0.673 1.00 33.70 103 VAL A N 1
ATOM 852 C CA . VAL A 1 104 ? 26.613 9.130 -0.057 1.00 31.93 103 VAL A CA 1
ATOM 853 C C . VAL A 1 104 ? 26.471 9.633 1.375 1.00 34.46 103 VAL A C 1
ATOM 854 O O . VAL A 1 104 ? 25.404 10.161 1.760 1.00 34.98 103 VAL A O 1
ATOM 858 N N . TYR A 1 105 ? 27.570 9.540 2.122 1.00 34.16 104 TYR A N 1
ATOM 859 C CA . TYR A 1 105 ? 27.529 9.847 3.572 1.00 34.94 104 TYR A CA 1
ATOM 860 C C . TYR A 1 105 ? 28.861 10.326 4.108 1.00 34.90 104 TYR A C 1
ATOM 861 O O . TYR A 1 105 ? 29.924 9.779 3.734 1.00 33.60 104 TYR A O 1
ATOM 870 N N . TRP A 1 106 ? 28.816 11.377 4.942 1.00 34.73 105 TRP A N 1
ATOM 871 C CA . TRP A 1 106 ? 29.987 11.858 5.692 1.00 34.14 105 TRP A CA 1
ATOM 872 C C . TRP A 1 106 ? 29.665 11.747 7.179 1.00 32.02 105 TRP A C 1
ATOM 873 O O . TRP A 1 106 ? 28.551 12.107 7.600 1.00 34.86 105 TRP A O 1
ATOM 884 N N . PRO A 1 107 ? 30.608 11.229 7.973 1.00 31.54 106 PRO A N 1
ATOM 885 C CA . PRO A 1 107 ? 30.374 11.059 9.393 1.00 32.54 106 PRO A CA 1
ATOM 886 C C . PRO A 1 107 ? 30.643 12.351 10.186 1.00 32.05 106 PRO A C 1
ATOM 887 O O . PRO A 1 107 ? 31.116 13.364 9.624 1.00 32.14 106 PRO A O 1
ATOM 891 N N . ARG A 1 108 ? 30.395 12.271 11.491 1.00 32.01 107 ARG A N 1
ATOM 892 C CA . ARG A 1 108 ? 30.681 13.396 12.406 1.00 31.99 107 ARG A CA 1
ATOM 893 C C . ARG A 1 108 ? 32.077 13.899 12.280 1.00 33.40 107 ARG A C 1
ATOM 894 O O . ARG A 1 108 ? 33.010 13.126 12.025 1.00 31.32 107 ARG A O 1
ATOM 902 N N . HIS A 1 109 ? 32.241 15.206 12.471 1.00 31.43 108 HIS A N 1
ATOM 903 C CA . HIS A 1 109 ? 33.549 15.875 12.523 1.00 31.36 108 HIS A CA 1
ATOM 904 C C . HIS A 1 109 ? 34.092 16.117 11.113 1.00 32.93 108 HIS A C 1
ATOM 905 O O . HIS A 1 109 ? 34.533 17.230 10.781 1.00 30.86 108 HIS A O 1
ATOM 912 N N . VAL A 1 110 ? 34.078 15.084 10.289 1.00 31.09 109 VAL A N 1
ATOM 913 C CA . VAL A 1 110 ? 34.390 15.235 8.878 1.00 33.40 109 VAL A CA 1
ATOM 914 C C . VAL A 1 110 ? 33.482 16.309 8.222 1.00 34.54 109 VAL A C 1
ATOM 915 O O . VAL A 1 110 ? 33.923 17.160 7.416 1.00 32.28 109 VAL A O 1
ATOM 919 N N . THR A 1 111 ? 32.204 16.264 8.569 1.00 33.95 110 THR A N 1
ATOM 920 C CA . THR A 1 111 ? 31.209 17.206 8.038 1.00 33.45 110 THR A CA 1
ATOM 921 C C . THR A 1 111 ? 31.624 18.679 8.204 1.00 31.10 110 THR A C 1
ATOM 922 O O . THR A 1 111 ? 31.460 19.469 7.282 1.00 32.21 110 THR A O 1
ATOM 926 N N . ASN A 1 112 ? 32.157 19.024 9.354 1.00 31.93 111 ASN A N 1
ATOM 927 C CA . ASN A 1 112 ? 32.619 20.408 9.588 1.00 33.48 111 ASN A CA 1
ATOM 928 C C . ASN A 1 112 ? 33.701 20.832 8.611 1.00 35.09 111 ASN A C 1
ATOM 929 O O . ASN A 1 112 ? 33.721 21.971 8.133 1.00 34.37 111 ASN A O 1
ATOM 934 N N . ASN A 1 113 ? 34.578 19.906 8.276 1.00 33.77 112 ASN A N 1
ATOM 935 C CA . ASN A 1 113 ? 35.659 20.219 7.348 1.00 34.70 112 ASN A CA 1
ATOM 936 C C . ASN A 1 113 ? 35.126 20.342 5.939 1.00 33.31 112 ASN A C 1
ATOM 937 O O . ASN A 1 113 ? 35.538 21.227 5.205 1.00 33.67 112 ASN A O 1
ATOM 942 N N . VAL A 1 114 ? 34.170 19.487 5.570 1.00 30.50 113 VAL A N 1
ATOM 943 C CA . VAL A 1 114 ? 33.544 19.542 4.262 1.00 33.42 113 VAL A CA 1
ATOM 944 C C . VAL A 1 114 ? 32.830 20.882 4.100 1.00 34.59 113 VAL A C 1
ATOM 945 O O . VAL A 1 114 ? 32.948 21.546 3.052 1.00 33.71 113 VAL A O 1
ATOM 949 N N . VAL A 1 115 ? 32.103 21.287 5.132 1.00 33.33 114 VAL A N 1
ATOM 950 C CA . VAL A 1 115 ? 31.368 22.554 5.081 1.00 33.71 114 VAL A CA 1
ATOM 951 C C . VAL A 1 115 ? 32.325 23.695 4.885 1.00 33.88 114 VAL A C 1
ATOM 952 O O . VAL A 1 115 ? 32.098 24.558 4.036 1.00 36.59 114 VAL A O 1
ATOM 956 N N . ASN A 1 116 ? 33.387 23.724 5.686 1.00 33.54 115 ASN A N 1
ATOM 957 C CA . ASN A 1 116 ? 34.384 24.763 5.557 1.00 35.06 115 ASN A CA 1
ATOM 958 C C . ASN A 1 116 ? 34.959 24.846 4.138 1.00 35.88 115 ASN A C 1
ATOM 959 O O . ASN A 1 116 ? 35.165 25.963 3.619 1.00 37.01 115 ASN A O 1
ATOM 964 N N . ALA A 1 117 ? 35.211 23.682 3.521 1.00 33.78 116 ALA A N 1
ATOM 965 C CA . ALA A 1 117 ? 35.740 23.623 2.137 1.00 35.54 116 ALA A CA 1
ATOM 966 C C . ALA A 1 117 ? 34.706 24.142 1.153 1.00 34.74 116 ALA A C 1
ATOM 967 O O . ALA A 1 117 ? 35.052 24.840 0.226 1.00 34.80 116 ALA A O 1
ATOM 977 N N . ARG A 1 119 ? 32.323 26.302 1.666 1.00 37.51 118 ARG A N 1
ATOM 978 C CA . ARG A 1 119 ? 32.230 27.748 1.805 1.00 41.81 118 ARG A CA 1
ATOM 979 C C . ARG A 1 119 ? 33.386 28.535 1.171 1.00 42.63 118 ARG A C 1
ATOM 980 O O . ARG A 1 119 ? 33.203 29.689 0.793 1.00 40.88 118 ARG A O 1
ATOM 988 N N . SER A 1 120 ? 34.568 27.934 1.080 1.00 42.29 119 SER A N 1
ATOM 989 C CA . SER A 1 120 ? 35.744 28.625 0.587 1.00 45.57 119 SER A CA 1
ATOM 990 C C . SER A 1 120 ? 36.295 28.163 -0.754 1.00 47.49 119 SER A C 1
ATOM 991 O O . SER A 1 120 ? 37.416 28.537 -1.082 1.00 47.62 119 SER A O 1
ATOM 1002 N N . TRP A 1 122 ? 36.423 29.043 -3.869 1.00 54.49 121 TRP A N 1
ATOM 1003 C CA . TRP A 1 122 ? 37.074 30.111 -4.651 1.00 56.13 121 TRP A CA 1
ATOM 1004 C C . TRP A 1 122 ? 37.804 31.124 -3.738 1.00 55.77 121 TRP A C 1
ATOM 1005 O O . TRP A 1 122 ? 38.170 32.203 -4.205 1.00 56.89 121 TRP A O 1
ATOM 1007 N N . ASP A 1 123 ? 38.010 30.716 -2.470 1.00 57.15 122 ASP A N 1
ATOM 1008 C CA . ASP A 1 123 ? 38.631 31.435 -1.303 1.00 56.88 122 ASP A CA 1
ATOM 1009 C C . ASP A 1 123 ? 37.664 31.616 -0.107 1.00 57.47 122 ASP A C 1
ATOM 1010 O O . ASP A 1 123 ? 36.687 32.365 -0.161 1.00 56.64 122 ASP A O 1
ATOM 1023 N N . ILE B 1 3 ? 14.154 -6.920 -6.958 1.00 57.22 2 ILE B N 1
ATOM 1024 C CA . ILE B 1 3 ? 15.091 -8.046 -6.897 1.00 52.60 2 ILE B CA 1
ATOM 1025 C C . ILE B 1 3 ? 16.267 -7.483 -6.074 1.00 47.51 2 ILE B C 1
ATOM 1026 O O . ILE B 1 3 ? 16.973 -6.585 -6.522 1.00 43.97 2 ILE B O 1
ATOM 1031 N N . LYS B 1 4 ? 16.462 -8.036 -4.882 1.00 42.04 3 LYS B N 1
ATOM 1032 C CA . LYS B 1 4 ? 17.370 -7.472 -3.904 1.00 41.36 3 LYS B CA 1
ATOM 1033 C C . LYS B 1 4 ? 18.196 -8.521 -3.159 1.00 37.41 3 LYS B C 1
ATOM 1034 O O . LYS B 1 4 ? 17.647 -9.523 -2.673 1.00 37.46 3 LYS B O 1
ATOM 1040 N N . LYS B 1 5 ? 19.508 -8.294 -3.095 1.00 33.58 4 LYS B N 1
ATOM 1041 C CA . LYS B 1 5 ? 20.418 -9.153 -2.345 1.00 33.48 4 LYS B CA 1
ATOM 1042 C C . LYS B 1 5 ? 21.234 -8.254 -1.437 1.00 32.39 4 LYS B C 1
ATOM 1043 O O . LYS B 1 5 ? 21.733 -7.215 -1.860 1.00 29.91 4 LYS B O 1
ATOM 1047 N N . GLU B 1 6 ? 21.365 -8.608 -0.170 1.00 31.46 5 GLU B N 1
ATOM 1048 C CA . GLU B 1 6 ? 22.099 -7.698 0.701 1.00 33.97 5 GLU B CA 1
ATOM 1049 C C . GLU B 1 6 ? 22.600 -8.353 1.944 1.00 31.86 5 GLU B C 1
ATOM 1050 O O . GLU B 1 6 ? 22.183 -9.461 2.286 1.00 29.48 5 GLU B O 1
ATOM 1056 N N . GLY B 1 7 ? 23.472 -7.630 2.626 1.00 31.76 6 GLY B N 1
ATOM 1057 C CA . GLY B 1 7 ? 24.023 -8.062 3.895 1.00 34.09 6 GLY B CA 1
ATOM 1058 C C . GLY B 1 7 ? 24.802 -6.920 4.525 1.00 35.25 6 GLY B C 1
ATOM 1059 O O . GLY B 1 7 ? 24.785 -5.782 4.006 1.00 33.75 6 GLY B O 1
ATOM 1060 N N . PRO B 1 8 ? 25.510 -7.216 5.625 1.00 35.82 7 PRO B N 1
ATOM 1061 C CA . PRO B 1 8 ? 26.318 -6.201 6.285 1.00 35.99 7 PRO B CA 1
ATOM 1062 C C . PRO B 1 8 ? 27.338 -5.566 5.358 1.00 35.24 7 PRO B C 1
ATOM 1063 O O . PRO B 1 8 ? 28.255 -6.213 4.832 1.00 35.87 7 PRO B O 1
ATOM 1067 N N . GLY B 1 9 ? 27.133 -4.278 5.123 1.00 33.55 8 GLY B N 1
ATOM 1068 C CA . GLY B 1 9 ? 28.032 -3.500 4.319 1.00 34.16 8 GLY B CA 1
ATOM 1069 C C . GLY B 1 9 ? 27.850 -3.574 2.824 1.00 33.56 8 GLY B C 1
ATOM 1070 O O . GLY B 1 9 ? 28.671 -3.051 2.120 1.00 35.29 8 GLY B O 1
ATOM 1071 N N . TRP B 1 10 ? 26.772 -4.176 2.320 1.00 31.19 9 TRP B N 1
ATOM 1072 C CA . TRP B 1 10 ? 26.598 -4.232 0.882 1.00 33.12 9 TRP B CA 1
ATOM 1073 C C . TRP B 1 10 ? 25.176 -4.526 0.456 1.00 30.74 9 TRP B C 1
ATOM 1074 O O . TRP B 1 10 ? 24.368 -5.048 1.220 1.00 31.03 9 TRP B O 1
ATOM 1085 N N . ARG B 1 11 ? 24.884 -4.138 -0.790 1.00 30.96 10 ARG B N 1
ATOM 1086 C CA . ARG B 1 11 ? 23.591 -4.451 -1.374 1.00 31.43 10 ARG B CA 1
ATOM 1087 C C . ARG B 1 11 ? 23.669 -4.351 -2.860 1.00 31.19 10 ARG B C 1
ATOM 1088 O O . ARG B 1 11 ? 24.512 -3.614 -3.374 1.00 30.38 10 ARG B O 1
ATOM 1096 N N . ILE B 1 12 ? 22.829 -5.159 -3.510 1.00 30.70 11 ILE B N 1
ATOM 1097 C CA . ILE B 1 12 ? 22.613 -5.145 -4.969 1.00 32.78 11 ILE B CA 1
ATOM 1098 C C . ILE B 1 12 ? 21.108 -5.213 -5.175 1.00 32.02 11 ILE B C 1
ATOM 1099 O O . ILE B 1 12 ? 20.451 -6.156 -4.698 1.00 29.98 11 ILE B O 1
ATOM 1104 N N . ILE B 1 13 ? 20.550 -4.220 -5.874 1.00 31.25 12 ILE B N 1
ATOM 1105 C CA . ILE B 1 13 ? 19.124 -4.152 -6.113 1.00 32.69 12 ILE B CA 1
ATOM 1106 C C . ILE B 1 13 ? 18.842 -3.907 -7.589 1.00 33.90 12 ILE B C 1
ATOM 1107 O O . ILE B 1 13 ? 19.412 -3.006 -8.187 1.00 35.41 12 ILE B O 1
ATOM 1112 N N . PHE B 1 14 ? 17.986 -4.723 -8.175 1.00 34.81 13 PHE B N 1
ATOM 1113 C CA . PHE B 1 14 ? 17.598 -4.539 -9.564 1.00 36.71 13 PHE B CA 1
ATOM 1114 C C . PHE B 1 14 ? 16.115 -4.167 -9.586 1.00 35.74 13 PHE B C 1
ATOM 1115 O O . PHE B 1 14 ? 15.313 -4.864 -8.976 1.00 34.15 13 PHE B O 1
ATOM 1123 N N . ASP B 1 15 ? 15.769 -3.062 -10.270 1.00 35.52 14 ASP B N 1
ATOM 1124 C CA . ASP B 1 15 ? 14.376 -2.559 -10.398 1.00 35.76 14 ASP B CA 1
ATOM 1125 C C . ASP B 1 15 ? 13.971 -2.483 -11.882 1.00 36.62 14 ASP B C 1
ATOM 1126 O O . ASP B 1 15 ? 14.299 -1.522 -12.583 1.00 36.85 14 ASP B O 1
ATOM 1131 N N . SER B 1 16 ? 13.223 -3.483 -12.344 1.00 37.09 15 SER B N 1
ATOM 1132 C CA . SER B 1 16 ? 12.831 -3.607 -13.767 1.00 38.96 15 SER B CA 1
ATOM 1133 C C . SER B 1 16 ? 11.994 -2.456 -14.340 1.00 39.13 15 SER B C 1
ATOM 1134 O O . SER B 1 16 ? 11.937 -2.291 -15.564 1.00 40.99 15 SER B O 1
ATOM 1137 N N . SER B 1 17 ? 11.329 -1.689 -13.472 1.00 39.75 16 SER B N 1
ATOM 1138 C CA . SER B 1 17 ? 10.499 -0.553 -13.904 1.00 40.99 16 SER B CA 1
ATOM 1139 C C . SER B 1 17 ? 11.355 0.615 -14.420 1.00 41.96 16 SER B C 1
ATOM 1140 O O . SER B 1 17 ? 10.838 1.504 -15.111 1.00 42.80 16 SER B O 1
ATOM 1143 N N . ARG B 1 18 ? 12.640 0.617 -14.067 1.00 41.12 17 ARG B N 1
ATOM 1144 C CA . ARG B 1 18 ? 13.571 1.645 -14.516 1.00 42.51 17 ARG B CA 1
ATOM 1145 C C . ARG B 1 18 ? 14.032 1.314 -15.929 1.00 43.24 17 ARG B C 1
ATOM 1146 O O . ARG B 1 18 ? 14.642 0.264 -16.165 1.00 43.08 17 ARG B O 1
ATOM 1154 N N . ASP B 1 19 ? 13.749 2.220 -16.861 1.00 43.70 18 ASP B N 1
ATOM 1155 C CA . ASP B 1 19 ? 14.130 2.029 -18.257 1.00 43.71 18 ASP B CA 1
ATOM 1156 C C . ASP B 1 19 ? 15.626 2.234 -18.470 1.00 43.98 18 ASP B C 1
ATOM 1157 O O . ASP B 1 19 ? 16.151 1.754 -19.474 1.00 45.66 18 ASP B O 1
ATOM 1159 N N . ASN B 1 20 ? 16.315 2.906 -17.531 1.00 41.34 19 ASN B N 1
ATOM 1160 C CA . ASN B 1 20 ? 17.744 3.178 -17.682 1.00 41.92 19 ASN B CA 1
ATOM 1161 C C . ASN B 1 20 ? 18.569 2.676 -16.495 1.00 39.17 19 ASN B C 1
ATOM 1162 O O . ASN B 1 20 ? 19.155 1.597 -16.574 1.00 39.61 19 ASN B O 1
ATOM 1167 N N . PHE B 1 21 ? 18.605 3.437 -15.399 1.00 38.01 20 PHE B N 1
ATOM 1168 C CA . PHE B 1 21 ? 19.387 3.062 -14.229 1.00 36.23 20 PHE B CA 1
ATOM 1169 C C . PHE B 1 21 ? 18.591 2.066 -13.358 1.00 37.28 20 PHE B C 1
ATOM 1170 O O . PHE B 1 21 ? 18.051 2.417 -12.310 1.00 38.03 20 PHE B O 1
ATOM 1178 N N . SER B 1 22 ? 18.549 0.817 -13.817 1.00 35.58 21 SER B N 1
ATOM 1179 C CA . SER B 1 22 ? 17.773 -0.242 -13.170 1.00 33.66 21 SER B CA 1
ATOM 1180 C C . SER B 1 22 ? 18.505 -1.074 -12.114 1.00 33.81 21 SER B C 1
ATOM 1181 O O . SER B 1 22 ? 17.891 -1.942 -11.500 1.00 34.76 21 SER B O 1
ATOM 1184 N N . THR B 1 23 ? 19.787 -0.833 -11.909 1.00 32.36 22 THR B N 1
ATOM 1185 C CA . THR B 1 23 ? 20.575 -1.568 -10.894 1.00 32.56 22 THR B CA 1
ATOM 1186 C C . THR B 1 23 ? 21.206 -0.590 -9.932 1.00 35.52 22 THR B C 1
ATOM 1187 O O . THR B 1 23 ? 21.637 0.478 -10.331 1.00 38.18 22 THR B O 1
ATOM 1191 N N . LEU B 1 24 ? 21.232 -0.968 -8.666 1.00 31.73 23 LEU B N 1
ATOM 1192 C CA . LEU B 1 24 ? 21.854 -0.205 -7.630 1.00 32.63 23 LEU B CA 1
ATOM 1193 C C . LEU B 1 24 ? 22.846 -1.132 -6.941 1.00 32.55 23 LEU B C 1
ATOM 1194 O O . LEU B 1 24 ? 22.515 -2.297 -6.637 1.00 31.63 23 LEU B O 1
ATOM 1199 N N . ILE B 1 25 ? 24.046 -0.609 -6.748 1.00 33.18 24 ILE B N 1
ATOM 1200 C CA . ILE B 1 25 ? 25.075 -1.249 -5.948 1.00 33.04 24 ILE B CA 1
ATOM 1201 C C . ILE B 1 25 ? 25.360 -0.339 -4.752 1.00 33.36 24 ILE B C 1
ATOM 1202 O O . ILE B 1 25 ? 25.363 0.901 -4.875 1.00 33.59 24 ILE B O 1
ATOM 1207 N N . GLY B 1 26 ? 25.543 -0.948 -3.596 1.00 31.42 25 GLY B N 1
ATOM 1208 C CA . GLY B 1 26 ? 25.865 -0.207 -2.396 1.00 32.54 25 GLY B CA 1
ATOM 1209 C C . GLY B 1 26 ? 26.873 -0.820 -1.458 1.00 35.08 25 GLY B C 1
ATOM 1210 O O . GLY B 1 26 ? 27.064 -2.041 -1.442 1.00 34.19 25 GLY B O 1
ATOM 1211 N N . GLY B 1 27 ? 27.533 0.062 -0.698 1.00 35.31 26 GLY B N 1
ATOM 1212 C CA . GLY B 1 27 ? 28.442 -0.303 0.345 1.00 33.81 26 GLY B CA 1
ATOM 1213 C C . GLY B 1 27 ? 27.917 0.250 1.636 1.00 34.92 26 GLY B C 1
ATOM 1214 O O . GLY B 1 27 ? 26.725 0.623 1.732 1.00 38.30 26 GLY B O 1
ATOM 1215 N N . GLU B 1 28 ? 28.771 0.341 2.656 1.00 33.97 27 GLU B N 1
ATOM 1216 C CA . GLU B 1 28 ? 28.294 0.830 3.937 1.00 33.35 27 GLU B CA 1
ATOM 1217 C C . GLU B 1 28 ? 27.925 2.299 3.902 1.00 32.97 27 GLU B C 1
ATOM 1218 O O . GLU B 1 28 ? 26.955 2.681 4.520 1.00 34.72 27 GLU B O 1
ATOM 1224 N N . THR B 1 29 ? 28.714 3.120 3.227 1.00 31.03 28 THR B N 1
ATOM 1225 C CA . THR B 1 29 ? 28.429 4.585 3.211 1.00 31.65 28 THR B CA 1
ATOM 1226 C C . THR B 1 29 ? 28.112 5.193 1.839 1.00 32.17 28 THR B C 1
ATOM 1227 O O . THR B 1 29 ? 28.201 6.396 1.678 1.00 33.40 28 THR B O 1
ATOM 1231 N N . TRP B 1 30 ? 27.750 4.368 0.859 1.00 31.71 29 TRP B N 1
ATOM 1232 C CA . TRP B 1 30 ? 27.540 4.816 -0.504 1.00 30.02 29 TRP B CA 1
ATOM 1233 C C . TRP B 1 30 ? 26.643 3.834 -1.259 1.00 33.23 29 TRP B C 1
ATOM 1234 O O . TRP B 1 30 ? 26.508 2.663 -0.884 1.00 30.85 29 TRP B O 1
ATOM 1245 N N . ALA B 1 31 ? 26.037 4.351 -2.309 1.00 32.19 30 ALA B N 1
ATOM 1246 C CA . ALA B 1 31 ? 25.329 3.561 -3.279 1.00 31.01 30 ALA B CA 1
ATOM 1247 C C . ALA B 1 31 ? 25.316 4.329 -4.601 1.00 32.67 30 ALA B C 1
ATOM 1248 O O . ALA B 1 31 ? 25.219 5.553 -4.592 1.00 32.16 30 ALA B O 1
ATOM 1250 N N . ILE B 1 32 ? 25.386 3.623 -5.733 1.00 32.55 31 ILE B N 1
ATOM 1251 C CA . ILE B 1 32 ? 25.254 4.254 -7.048 1.00 31.46 31 ILE B CA 1
ATOM 1252 C C . ILE B 1 32 ? 24.371 3.396 -7.949 1.00 31.63 31 ILE B C 1
ATOM 1253 O O . ILE B 1 32 ? 24.334 2.177 -7.809 1.00 33.14 31 ILE B O 1
ATOM 1258 N N . GLU B 1 33 ? 23.640 4.038 -8.846 1.00 31.54 32 GLU B N 1
ATOM 1259 C CA . GLU B 1 33 ? 22.814 3.327 -9.814 1.00 32.26 32 GLU B CA 1
ATOM 1260 C C . GLU B 1 33 ? 23.673 3.036 -11.037 1.00 34.49 32 GLU B C 1
ATOM 1261 O O . GLU B 1 33 ? 24.576 3.800 -11.363 1.00 33.05 32 GLU B O 1
ATOM 1267 N N . LEU B 1 34 ? 23.371 1.962 -11.744 1.00 32.21 33 LEU B N 1
ATOM 1268 C CA . LEU B 1 34 ? 24.108 1.580 -12.965 1.00 32.51 33 LEU B CA 1
ATOM 1269 C C . LEU B 1 34 ? 23.136 1.194 -14.056 1.00 31.51 33 LEU B C 1
ATOM 1270 O O . LEU B 1 34 ? 22.085 0.610 -13.775 1.00 32.70 33 LEU B O 1
ATOM 1275 N N . ASP B 1 35 ? 23.495 1.468 -15.316 1.00 32.15 34 ASP B N 1
ATOM 1276 C CA . ASP B 1 35 ? 22.668 1.054 -16.437 1.00 32.91 34 ASP B CA 1
ATOM 1277 C C . ASP B 1 35 ? 23.009 -0.414 -16.752 1.00 31.09 34 ASP B C 1
ATOM 1278 O O . ASP B 1 35 ? 23.971 -0.945 -16.210 1.00 31.12 34 ASP B O 1
ATOM 1283 N N . LYS B 1 36 ? 22.194 -1.064 -17.568 1.00 32.75 35 LYS B N 1
ATOM 1284 C CA . LYS B 1 36 ? 22.398 -2.489 -17.892 1.00 33.71 35 LYS B CA 1
ATOM 1285 C C . LYS B 1 36 ? 23.789 -2.782 -18.464 1.00 33.79 35 LYS B C 1
ATOM 1286 O O . LYS B 1 36 ? 24.399 -3.800 -18.134 1.00 33.77 35 LYS B O 1
ATOM 1288 N N . SER B 1 37 ? 24.297 -1.889 -19.301 1.00 34.41 36 SER B N 1
ATOM 1289 C CA . SER B 1 37 ? 25.619 -2.083 -19.887 1.00 35.89 36 SER B CA 1
ATOM 1290 C C . SER B 1 37 ? 26.713 -2.044 -18.839 1.00 34.80 36 SER B C 1
ATOM 1291 O O . SER B 1 37 ? 27.601 -2.890 -18.818 1.00 35.72 36 SER B O 1
ATOM 1294 N N . GLU B 1 38 ? 26.635 -1.059 -17.955 1.00 33.30 37 GLU B N 1
ATOM 1295 C CA . GLU B 1 38 ? 27.605 -0.898 -16.878 1.00 34.42 37 GLU B CA 1
ATOM 1296 C C . GLU B 1 38 ? 27.587 -2.064 -15.908 1.00 33.63 37 GLU B C 1
ATOM 1297 O O . GLU B 1 38 ? 28.642 -2.514 -15.428 1.00 31.81 37 GLU B O 1
ATOM 1303 N N . TRP B 1 39 ? 26.383 -2.531 -15.600 1.00 32.76 38 TRP B N 1
ATOM 1304 C CA . TRP B 1 39 ? 26.236 -3.643 -14.683 1.00 31.44 38 TRP B CA 1
ATOM 1305 C C . TRP B 1 39 ? 26.838 -4.894 -15.294 1.00 31.62 38 TRP B C 1
ATOM 1306 O O . TRP B 1 39 ? 27.560 -5.609 -14.617 1.00 34.74 38 TRP B O 1
ATOM 1317 N N . LYS B 1 40 ? 26.513 -5.175 -16.550 1.00 31.88 39 LYS B N 1
ATOM 1318 C CA . LYS B 1 40 ? 27.040 -6.355 -17.236 1.00 32.56 39 LYS B CA 1
ATOM 1319 C C . LYS B 1 40 ? 28.562 -6.361 -17.214 1.00 34.88 39 LYS B C 1
ATOM 1320 O O . LYS B 1 40 ? 29.177 -7.355 -16.841 1.00 35.16 39 LYS B O 1
ATOM 1325 N N . ILE B 1 41 ? 29.174 -5.234 -17.571 1.00 33.68 40 ILE B N 1
ATOM 1326 C CA . ILE B 1 41 ? 30.639 -5.163 -17.596 1.00 33.62 40 ILE B CA 1
ATOM 1327 C C . ILE B 1 41 ? 31.240 -5.285 -16.181 1.00 32.96 40 ILE B C 1
ATOM 1328 O O . ILE B 1 41 ? 32.259 -5.944 -15.998 1.00 33.60 40 ILE B O 1
ATOM 1333 N N . LEU B 1 42 ? 30.604 -4.690 -15.177 1.00 30.64 41 LEU B N 1
ATOM 1334 C CA . LEU B 1 42 ? 31.093 -4.769 -13.808 1.00 33.52 41 LEU B CA 1
ATOM 1335 C C . LEU B 1 42 ? 31.167 -6.220 -13.336 1.00 32.81 41 LEU B C 1
ATOM 1336 O O . LEU B 1 42 ? 32.151 -6.630 -12.727 1.00 31.30 41 LEU B O 1
ATOM 1341 N N . VAL B 1 43 ? 30.095 -6.967 -13.550 1.00 32.56 42 VAL B N 1
ATOM 1342 C CA . VAL B 1 43 ? 30.079 -8.355 -13.101 1.00 31.38 42 VAL B CA 1
ATOM 1343 C C . VAL B 1 43 ? 31.199 -9.103 -13.811 1.00 32.97 42 VAL B C 1
ATOM 1344 O O . VAL B 1 43 ? 31.942 -9.848 -13.161 1.00 34.41 42 VAL B O 1
ATOM 1348 N N . GLU B 1 44 ? 31.350 -8.891 -15.120 1.00 32.25 43 GLU B N 1
ATOM 1349 C CA . GLU B 1 44 ? 32.405 -9.579 -15.881 1.00 34.01 43 GLU B CA 1
ATOM 1350 C C . GLU B 1 44 ? 33.782 -9.296 -15.279 1.00 34.10 43 GLU B C 1
ATOM 1351 O O . GLU B 1 44 ? 34.537 -10.226 -14.987 1.00 33.43 43 GLU B O 1
ATOM 1357 N N . VAL B 1 45 ? 34.063 -8.020 -15.052 1.00 34.42 44 VAL B N 1
ATOM 1358 C CA . VAL B 1 45 ? 35.340 -7.567 -14.492 1.00 34.92 44 VAL B CA 1
ATOM 1359 C C . VAL B 1 45 ? 35.607 -8.121 -13.106 1.00 35.39 44 VAL B C 1
ATOM 1360 O O . VAL B 1 45 ? 36.697 -8.634 -12.831 1.00 34.75 44 VAL B O 1
ATOM 1364 N N . VAL B 1 46 ? 34.622 -8.001 -12.225 1.00 34.29 45 VAL B N 1
ATOM 1365 C CA . VAL B 1 46 ? 34.792 -8.464 -10.850 1.00 35.10 45 VAL B CA 1
ATOM 1366 C C . VAL B 1 46 ? 34.962 -9.975 -10.786 1.00 34.22 45 VAL B C 1
ATOM 1367 O O . VAL B 1 46 ? 35.782 -10.458 -10.002 1.00 36.68 45 VAL B O 1
ATOM 1382 N N . GLU B 1 48 ? 36.185 -11.979 -13.100 1.00 34.00 47 GLU B N 1
ATOM 1383 C CA . GLU B 1 48 ? 37.517 -12.284 -13.625 1.00 32.97 47 GLU B CA 1
ATOM 1384 C C . GLU B 1 48 ? 38.620 -11.968 -12.607 1.00 33.05 47 GLU B C 1
ATOM 1385 O O . GLU B 1 48 ? 39.526 -12.784 -12.392 1.00 32.79 47 GLU B O 1
ATOM 1391 N N . LEU B 1 49 ? 38.520 -10.812 -11.959 1.00 33.08 48 LEU B N 1
ATOM 1392 C CA . LEU B 1 49 ? 39.567 -10.373 -11.030 1.00 34.56 48 LEU B CA 1
ATOM 1393 C C . LEU B 1 49 ? 39.602 -11.248 -9.787 1.00 36.80 48 LEU B C 1
ATOM 1394 O O . LEU B 1 49 ? 40.670 -11.628 -9.300 1.00 34.19 48 LEU B O 1
ATOM 1399 N N . CYS B 1 50 ? 38.415 -11.592 -9.307 1.00 37.32 49 CYS B N 1
ATOM 1400 C CA . CYS B 1 50 ? 38.265 -12.465 -8.170 1.00 38.32 49 CYS B CA 1
ATOM 1401 C C . CYS B 1 50 ? 38.770 -13.849 -8.503 1.00 36.29 49 CYS B C 1
ATOM 1402 O O . CYS B 1 50 ? 39.442 -14.455 -7.694 1.00 36.95 49 CYS B O 1
ATOM 1405 N N . ASP B 1 51 ? 38.466 -14.360 -9.698 1.00 35.95 50 ASP B N 1
ATOM 1406 C CA . ASP B 1 51 ? 39.001 -15.654 -10.121 1.00 36.03 50 ASP B CA 1
ATOM 1407 C C . ASP B 1 51 ? 40.521 -15.628 -10.201 1.00 34.94 50 ASP B C 1
ATOM 1408 O O . ASP B 1 51 ? 41.195 -16.615 -9.838 1.00 32.67 50 ASP B O 1
ATOM 1413 N N . GLN B 1 52 ? 41.061 -14.513 -10.686 1.00 32.04 51 GLN B N 1
ATOM 1414 C CA . GLN B 1 52 ? 42.496 -14.377 -10.809 1.00 32.92 51 GLN B CA 1
ATOM 1415 C C . GLN B 1 52 ? 43.124 -14.404 -9.407 1.00 32.31 51 GLN B C 1
ATOM 1416 O O . GLN B 1 52 ? 44.092 -15.123 -9.160 1.00 30.41 51 GLN B O 1
ATOM 1422 N N . TYR B 1 53 ? 42.542 -13.621 -8.509 1.00 33.07 52 TYR B N 1
ATOM 1423 C CA . TYR B 1 53 ? 42.972 -13.573 -7.108 1.00 32.72 52 TYR B CA 1
ATOM 1424 C C . TYR B 1 53 ? 42.926 -14.935 -6.402 1.00 32.97 52 TYR B C 1
ATOM 1425 O O . TYR B 1 53 ? 43.873 -15.328 -5.727 1.00 34.32 52 TYR B O 1
ATOM 1434 N N . LYS B 1 54 ? 41.836 -15.666 -6.574 1.00 35.27 53 LYS B N 1
ATOM 1435 C CA . LYS B 1 54 ? 41.656 -16.928 -5.861 1.00 37.08 53 LYS B CA 1
ATOM 1436 C C . LYS B 1 54 ? 42.692 -17.936 -6.283 1.00 34.76 53 LYS B C 1
ATOM 1437 O O . LYS B 1 54 ? 43.168 -18.738 -5.481 1.00 32.30 53 LYS B O 1
ATOM 1441 N N . LEU B 1 55 ? 43.053 -17.913 -7.558 1.00 35.93 54 LEU B N 1
ATOM 1442 C CA . LEU B 1 55 ? 44.061 -18.822 -8.029 1.00 37.18 54 LEU B CA 1
ATOM 1443 C C . LEU B 1 55 ? 45.458 -18.416 -7.558 1.00 36.06 54 LEU B C 1
ATOM 1444 O O . LEU B 1 55 ? 46.238 -19.266 -7.133 1.00 36.33 54 LEU B O 1
ATOM 1449 N N . VAL B 1 56 ? 45.772 -17.130 -7.625 1.00 35.75 55 VAL B N 1
ATOM 1450 C CA . VAL B 1 56 ? 47.104 -16.664 -7.286 1.00 37.69 55 VAL B CA 1
ATOM 1451 C C . VAL B 1 56 ? 47.371 -16.648 -5.772 1.00 36.58 55 VAL B C 1
ATOM 1452 O O . VAL B 1 56 ? 48.504 -16.910 -5.358 1.00 39.25 55 VAL B O 1
ATOM 1456 N N . LYS B 1 57 ? 46.332 -16.465 -4.954 1.00 34.72 56 LYS B N 1
ATOM 1457 C CA . LYS B 1 57 ? 46.490 -16.414 -3.491 1.00 36.26 56 LYS B CA 1
ATOM 1458 C C . LYS B 1 57 ? 47.057 -17.698 -2.877 1.00 38.01 56 LYS B C 1
ATOM 1459 O O . LYS B 1 57 ? 47.526 -17.682 -1.744 1.00 36.07 56 LYS B O 1
ATOM 1464 N N . GLU B 1 58 ? 46.997 -18.797 -3.624 1.00 37.55 57 GLU B N 1
ATOM 1465 C CA . GLU B 1 58 ? 47.490 -20.069 -3.154 1.00 40.80 57 GLU B CA 1
ATOM 1466 C C . GLU B 1 58 ? 49.005 -20.100 -3.088 1.00 39.22 57 GLU B C 1
ATOM 1467 O O . GLU B 1 58 ? 49.551 -20.958 -2.415 1.00 39.25 57 GLU B O 1
ATOM 1473 N N . GLN B 1 59 ? 49.689 -19.197 -3.793 1.00 37.42 58 GLN B N 1
ATOM 1474 C CA . GLN B 1 59 ? 51.141 -19.158 -3.721 1.00 38.28 58 GLN B CA 1
ATOM 1475 C C . GLN B 1 59 ? 51.652 -18.078 -2.765 1.00 35.86 58 GLN B C 1
ATOM 1476 O O . GLN B 1 59 ? 52.854 -17.979 -2.570 1.00 39.20 58 GLN B O 1
ATOM 1482 N N . LEU B 1 60 ? 50.770 -17.292 -2.163 1.00 35.54 59 LEU B N 1
ATOM 1483 C CA . LEU B 1 60 ? 51.207 -16.259 -1.222 1.00 35.22 59 LEU B CA 1
ATOM 1484 C C . LEU B 1 60 ? 51.643 -16.875 0.100 1.00 37.87 59 LEU B C 1
ATOM 1485 O O . LEU B 1 60 ? 50.875 -17.624 0.704 1.00 38.66 59 LEU B O 1
ATOM 1495 N N . GLY B 1 62 ? 52.633 -16.347 4.040 1.00 39.28 61 GLY B N 1
ATOM 1496 C CA . GLY B 1 62 ? 52.449 -15.417 5.160 1.00 37.60 61 GLY B CA 1
ATOM 1497 C C . GLY B 1 62 ? 51.484 -14.290 4.933 1.00 38.62 61 GLY B C 1
ATOM 1498 O O . GLY B 1 62 ? 50.337 -14.514 4.530 1.00 41.37 61 GLY B O 1
ATOM 1499 N N . ASP B 1 63 ? 51.929 -13.064 5.213 1.00 37.64 62 ASP B N 1
ATOM 1500 C CA . ASP B 1 63 ? 51.093 -11.877 5.004 1.00 38.11 62 ASP B CA 1
ATOM 1501 C C . ASP B 1 63 ? 51.557 -11.061 3.781 1.00 36.03 62 ASP B C 1
ATOM 1502 O O . ASP B 1 63 ? 51.295 -9.854 3.662 1.00 38.99 62 ASP B O 1
ATOM 1507 N N . GLU B 1 64 ? 52.211 -11.766 2.866 1.00 35.18 63 GLU B N 1
ATOM 1508 C CA . GLU B 1 64 ? 52.629 -11.246 1.583 1.00 35.32 63 GLU B CA 1
ATOM 1509 C C . GLU B 1 64 ? 51.362 -10.702 0.918 1.00 34.01 63 GLU B C 1
ATOM 1510 O O . GLU B 1 64 ? 50.309 -11.348 0.950 1.00 33.76 63 GLU B O 1
ATOM 1516 N N . ASP B 1 65 ? 51.462 -9.512 0.336 1.00 32.75 64 ASP B N 1
ATOM 1517 C CA . ASP B 1 65 ? 50.319 -8.860 -0.279 1.00 33.64 64 ASP B CA 1
ATOM 1518 C C . ASP B 1 65 ? 50.353 -9.016 -1.785 1.00 33.99 64 ASP B C 1
ATOM 1519 O O . ASP B 1 65 ? 51.381 -9.387 -2.348 1.00 34.75 64 ASP B O 1
ATOM 1524 N N . ILE B 1 66 ? 49.228 -8.729 -2.430 1.00 33.06 65 ILE B N 1
ATOM 1525 C CA . ILE B 1 66 ? 49.133 -8.725 -3.902 1.00 33.97 65 ILE B CA 1
ATOM 1526 C C . ILE B 1 66 ? 48.211 -7.603 -4.338 1.00 32.55 65 ILE B C 1
ATOM 1527 O O . ILE B 1 66 ? 47.223 -7.297 -3.666 1.00 34.78 65 ILE B O 1
ATOM 1531 N N . THR B 1 67 ? 48.549 -6.964 -5.448 1.00 32.68 66 THR B N 1
ATOM 1532 C CA . THR B 1 67 ? 47.682 -5.948 -6.021 1.00 32.80 66 THR B CA 1
ATOM 1533 C C . THR B 1 67 ? 47.444 -6.374 -7.452 1.00 31.96 66 THR B C 1
ATOM 1534 O O . THR B 1 67 ? 48.392 -6.766 -8.145 1.00 32.15 66 THR B O 1
ATOM 1538 N N . LEU B 1 68 ? 46.185 -6.370 -7.866 1.00 29.59 67 LEU B N 1
ATOM 1539 C CA . LEU B 1 68 ? 45.801 -6.697 -9.228 1.00 31.59 67 LEU B CA 1
ATOM 1540 C C . LEU B 1 68 ? 44.849 -5.613 -9.699 1.00 31.45 67 LEU B C 1
ATOM 1541 O O . LEU B 1 68 ? 44.064 -5.097 -8.914 1.00 35.06 67 LEU B O 1
ATOM 1546 N N . GLU B 1 69 ? 44.944 -5.288 -10.980 1.00 31.69 68 GLU B N 1
ATOM 1547 C CA . GLU B 1 69 ? 44.052 -4.341 -11.620 1.00 32.99 68 GLU B CA 1
ATOM 1548 C C . GLU B 1 69 ? 43.533 -4.959 -12.894 1.00 32.78 68 GLU B C 1
ATOM 1549 O O . GLU B 1 69 ? 44.223 -5.746 -13.558 1.00 29.45 68 GLU B O 1
ATOM 1555 N N . LEU B 1 70 ? 42.332 -4.563 -13.271 1.00 33.30 69 LEU B N 1
ATOM 1556 C CA . LEU B 1 70 ? 41.731 -5.009 -14.540 1.00 32.56 69 LEU B CA 1
ATOM 1557 C C . LEU B 1 70 ? 40.876 -3.864 -15.033 1.00 33.72 69 LEU B C 1
ATOM 1558 O O . LEU B 1 70 ? 40.069 -3.326 -14.284 1.00 36.48 69 LEU B O 1
ATOM 1563 N N . GLU B 1 71 ? 41.054 -3.490 -16.282 1.00 35.66 70 GLU B N 1
ATOM 1564 C CA . GLU B 1 71 ? 40.284 -2.401 -16.834 1.00 36.52 70 GLU B CA 1
ATOM 1565 C C . GLU B 1 71 ? 39.498 -2.897 -18.029 1.00 36.56 70 GLU B C 1
ATOM 1566 O O . GLU B 1 71 ? 40.019 -3.632 -18.876 1.00 34.73 70 GLU B O 1
ATOM 1572 N N . ARG B 1 72 ? 38.229 -2.519 -18.034 1.00 35.93 71 ARG B N 1
ATOM 1573 C CA A ARG B 1 72 ? 37.307 -2.801 -19.122 0.50 37.29 71 ARG B CA 1
ATOM 1574 C CA B ARG B 1 72 ? 37.275 -2.829 -19.098 0.50 38.23 71 ARG B CA 1
ATOM 1575 C C . ARG B 1 72 ? 36.354 -1.619 -19.143 1.00 36.16 71 ARG B C 1
ATOM 1576 O O . ARG B 1 72 ? 35.431 -1.529 -18.311 1.00 38.09 71 ARG B O 1
ATOM 1591 N N . ARG B 1 73 ? 36.609 -0.678 -20.046 1.00 36.75 72 ARG B N 1
ATOM 1592 C CA . ARG B 1 73 ? 35.799 0.549 -20.084 1.00 34.84 72 ARG B CA 1
ATOM 1593 C C . ARG B 1 73 ? 34.292 0.258 -19.979 1.00 35.94 72 ARG B C 1
ATOM 1594 O O . ARG B 1 73 ? 33.780 -0.548 -20.755 1.00 34.58 72 ARG B O 1
ATOM 1602 N N . PRO B 1 74 ? 33.560 0.999 -19.113 1.00 35.43 73 PRO B N 1
ATOM 1603 C CA . PRO B 1 74 ? 33.991 2.176 -18.338 1.00 34.57 73 PRO B CA 1
ATOM 1604 C C . PRO B 1 74 ? 34.580 1.947 -16.953 1.00 34.84 73 PRO B C 1
ATOM 1605 O O . PRO B 1 74 ? 34.687 2.917 -16.170 1.00 34.17 73 PRO B O 1
ATOM 1609 N N . TRP B 1 75 ? 34.974 0.709 -16.646 1.00 34.33 74 TRP B N 1
ATOM 1610 C CA . TRP B 1 75 ? 35.467 0.362 -15.314 1.00 33.10 74 TRP B CA 1
ATOM 1611 C C . TRP B 1 75 ? 36.974 0.064 -15.190 1.00 35.21 74 TRP B C 1
ATOM 1612 O O . TRP B 1 75 ? 37.565 -0.574 -16.043 1.00 34.24 74 TRP B O 1
ATOM 1623 N N . LEU B 1 76 ? 37.556 0.541 -14.099 1.00 34.53 75 LEU B N 1
ATOM 1624 C CA . LEU B 1 76 ? 38.874 0.144 -13.655 1.00 33.71 75 LEU B CA 1
ATOM 1625 C C . LEU B 1 76 ? 38.640 -0.454 -12.269 1.00 33.31 75 LEU B C 1
ATOM 1626 O O . LEU B 1 76 ? 38.076 0.228 -11.373 1.00 34.43 75 LEU B O 1
ATOM 1631 N N . ALA B 1 77 ? 38.977 -1.736 -12.105 1.00 34.13 76 ALA B N 1
ATOM 1632 C CA . ALA B 1 77 ? 38.843 -2.434 -10.833 1.00 34.89 76 ALA B CA 1
ATOM 1633 C C . ALA B 1 77 ? 40.234 -2.658 -10.254 1.00 35.33 76 ALA B C 1
ATOM 1634 O O . ALA B 1 77 ? 41.129 -3.106 -10.966 1.00 35.14 76 ALA B O 1
ATOM 1636 N N . ILE B 1 78 ? 40.412 -2.349 -8.968 1.00 34.99 77 ILE B N 1
ATOM 1637 C CA . ILE B 1 78 ? 41.729 -2.460 -8.304 1.00 34.42 77 ILE B CA 1
ATOM 1638 C C . ILE B 1 78 ? 41.538 -3.298 -7.050 1.00 35.09 77 ILE B C 1
ATOM 1639 O O . ILE B 1 78 ? 40.761 -2.946 -6.173 1.00 33.06 77 ILE B O 1
ATOM 1644 N N . LEU B 1 79 ? 42.247 -4.428 -7.002 1.00 32.68 78 LEU B N 1
ATOM 1645 C CA . LEU B 1 79 ? 42.151 -5.401 -5.929 1.00 32.34 78 LEU B CA 1
ATOM 1646 C C . LEU B 1 79 ? 43.436 -5.423 -5.123 1.00 31.68 78 LEU B C 1
ATOM 1647 O O . LEU B 1 79 ? 44.512 -5.457 -5.676 1.00 33.59 78 LEU B O 1
ATOM 1652 N N . ASN B 1 80 ? 43.297 -5.370 -3.811 1.00 32.88 79 ASN B N 1
ATOM 1653 C CA . ASN B 1 80 ? 44.436 -5.459 -2.901 1.00 32.36 79 ASN B CA 1
ATOM 1654 C C . ASN B 1 80 ? 44.113 -6.528 -1.895 1.00 34.04 79 ASN B C 1
ATOM 1655 O O . ASN B 1 80 ? 43.051 -6.479 -1.275 1.00 36.83 79 ASN B O 1
ATOM 1660 N N . GLY B 1 81 ? 45.004 -7.497 -1.731 1.00 35.90 80 GLY B N 1
ATOM 1661 C CA . GLY B 1 81 ? 44.729 -8.529 -0.759 1.00 36.47 80 GLY B CA 1
ATOM 1662 C C . GLY B 1 81 ? 45.950 -9.286 -0.325 1.00 35.84 80 GLY B C 1
ATOM 1663 O O . GLY B 1 81 ? 47.084 -8.958 -0.713 1.00 37.05 80 GLY B O 1
ATOM 1664 N N . ASP B 1 82 ? 45.693 -10.311 0.486 1.00 31.37 81 ASP B N 1
ATOM 1665 C CA . ASP B 1 82 ? 46.719 -11.220 0.936 1.00 31.37 81 ASP B CA 1
ATOM 1666 C C . ASP B 1 82 ? 46.060 -12.588 0.863 1.00 30.93 81 ASP B C 1
ATOM 1667 O O . ASP B 1 82 ? 44.988 -12.736 0.287 1.00 31.75 81 ASP B O 1
ATOM 1672 N N . GLN B 1 83 ? 46.656 -13.598 1.467 1.00 32.72 82 GLN B N 1
ATOM 1673 C CA . GLN B 1 83 ? 46.067 -14.927 1.368 1.00 33.77 82 GLN B CA 1
ATOM 1674 C C . GLN B 1 83 ? 44.740 -15.085 2.139 1.00 34.72 82 GLN B C 1
ATOM 1675 O O . GLN B 1 83 ? 44.042 -16.064 1.942 1.00 35.91 82 GLN B O 1
ATOM 1681 N N . TYR B 1 84 ? 44.374 -14.105 2.967 1.00 32.83 83 TYR B N 1
ATOM 1682 C CA . TYR B 1 84 ? 43.187 -14.208 3.792 1.00 33.13 83 TYR B CA 1
ATOM 1683 C C . TYR B 1 84 ? 41.987 -13.386 3.329 1.00 34.03 83 TYR B C 1
ATOM 1684 O O . TYR B 1 84 ? 40.869 -13.603 3.788 1.00 33.61 83 TYR B O 1
ATOM 1693 N N . GLY B 1 85 ? 42.200 -12.422 2.445 1.00 32.19 84 GLY B N 1
ATOM 1694 C CA . GLY B 1 85 ? 41.087 -11.601 1.969 1.00 32.46 84 GLY B CA 1
ATOM 1695 C C . GLY B 1 85 ? 41.545 -10.556 0.983 1.00 32.35 84 GLY B C 1
ATOM 1696 O O . GLY B 1 85 ? 42.741 -10.416 0.709 1.00 30.51 84 GLY B O 1
ATOM 1697 N N . TRP B 1 86 ? 40.577 -9.830 0.441 1.00 31.51 85 TRP B N 1
ATOM 1698 C CA . TRP B 1 86 ? 40.843 -8.778 -0.522 1.00 33.88 85 TRP B CA 1
ATOM 1699 C C . TRP B 1 86 ? 39.800 -7.688 -0.441 1.00 32.94 85 TRP B C 1
ATOM 1700 O O . TRP B 1 86 ? 38.664 -7.944 -0.032 1.00 34.22 85 TRP B O 1
ATOM 1711 N N . ASN B 1 87 ? 40.224 -6.468 -0.799 1.00 36.22 86 ASN B N 1
ATOM 1712 C CA . ASN B 1 87 ? 39.333 -5.290 -0.876 1.00 33.44 86 ASN B CA 1
ATOM 1713 C C . ASN B 1 87 ? 39.242 -4.942 -2.349 1.00 35.07 86 ASN B C 1
ATOM 1714 O O . ASN B 1 87 ? 40.037 -5.442 -3.155 1.00 31.60 86 ASN B O 1
ATOM 1719 N N . LEU B 1 88 ? 38.309 -4.085 -2.730 1.00 32.95 87 LEU B N 1
ATOM 1720 C CA . LEU B 1 88 ? 38.114 -3.783 -4.115 1.00 30.84 87 LEU B CA 1
ATOM 1721 C C . LEU B 1 88 ? 37.704 -2.325 -4.256 1.00 35.72 87 LEU B C 1
ATOM 1722 O O . LEU B 1 88 ? 36.775 -1.925 -3.630 1.00 35.11 87 LEU B O 1
ATOM 1727 N N . ARG B 1 89 ? 38.423 -1.599 -5.094 1.00 33.81 88 ARG B N 1
ATOM 1728 C CA . ARG B 1 89 ? 38.133 -0.214 -5.411 1.00 32.59 88 ARG B CA 1
ATOM 1729 C C . ARG B 1 89 ? 37.706 -0.220 -6.861 1.00 34.75 88 ARG B C 1
ATOM 1730 O O . ARG B 1 89 ? 38.392 -0.817 -7.705 1.00 36.13 88 ARG B O 1
ATOM 1738 N N . LEU B 1 90 ? 36.617 0.477 -7.183 1.00 34.22 89 LEU B N 1
ATOM 1739 C CA . LEU B 1 90 ? 36.079 0.483 -8.532 1.00 33.41 89 LEU B CA 1
ATOM 1740 C C . LEU B 1 90 ? 35.990 1.919 -9.001 1.00 35.89 89 LEU B C 1
ATOM 1741 O O . LEU B 1 90 ? 35.480 2.767 -8.254 1.00 36.56 89 LEU B O 1
ATOM 1746 N N . ILE B 1 91 ? 36.533 2.195 -10.185 1.00 33.53 90 ILE B N 1
ATOM 1747 C CA . ILE B 1 91 ? 36.494 3.523 -10.772 1.00 34.49 90 ILE B CA 1
ATOM 1748 C C . ILE B 1 91 ? 35.664 3.428 -12.047 1.00 35.30 90 ILE B C 1
ATOM 1749 O O . ILE B 1 91 ? 36.056 2.773 -13.017 1.00 31.61 90 ILE B O 1
ATOM 1754 N N . LEU B 1 92 ? 34.543 4.138 -12.029 1.00 33.29 91 LEU B N 1
ATOM 1755 C CA . LEU B 1 92 ? 33.598 4.213 -13.153 1.00 35.51 91 LEU B CA 1
ATOM 1756 C C . LEU B 1 92 ? 33.813 5.537 -13.851 1.00 35.86 91 LEU B C 1
ATOM 1757 O O . LEU B 1 92 ? 33.525 6.601 -13.269 1.00 34.84 91 LEU B O 1
ATOM 1762 N N . SER B 1 93 ? 34.330 5.484 -15.081 1.00 33.31 92 SER B N 1
ATOM 1763 C CA . SER B 1 93 ? 34.592 6.675 -15.852 1.00 38.87 92 SER B CA 1
ATOM 1764 C C . SER B 1 93 ? 33.277 7.212 -16.342 1.00 36.22 92 SER B C 1
ATOM 1765 O O . SER B 1 93 ? 32.376 6.448 -16.667 1.00 38.44 92 SER B O 1
ATOM 1768 N N . ALA B 1 94 ? 33.176 8.529 -16.383 1.00 39.06 93 ALA B N 1
ATOM 1769 C CA . ALA B 1 94 ? 31.970 9.179 -16.841 1.00 39.80 93 ALA B CA 1
ATOM 1770 C C . ALA B 1 94 ? 31.729 8.938 -18.307 1.00 40.38 93 ALA B C 1
ATOM 1771 O O . ALA B 1 94 ? 32.680 8.787 -19.082 1.00 41.96 93 ALA B O 1
ATOM 1773 N N . SER B 1 95 ? 30.447 8.925 -18.683 1.00 43.22 94 SER B N 1
ATOM 1774 C CA . SER B 1 95 ? 30.042 8.848 -20.100 1.00 42.71 94 SER B CA 1
ATOM 1775 C C . SER B 1 95 ? 28.773 9.695 -20.336 1.00 42.14 94 SER B C 1
ATOM 1776 O O . SER B 1 95 ? 27.911 9.839 -19.447 1.00 39.58 94 SER B O 1
ATOM 1779 N N . GLY B 1 96 ? 28.707 10.310 -21.507 1.00 41.69 95 GLY B N 1
ATOM 1780 C CA . GLY B 1 96 ? 27.554 11.109 -21.913 1.00 44.65 95 GLY B CA 1
ATOM 1781 C C . GLY B 1 96 ? 26.956 12.104 -20.919 1.00 45.64 95 GLY B C 1
ATOM 1782 O O . GLY B 1 96 ? 27.636 12.613 -20.019 1.00 48.74 95 GLY B O 1
ATOM 1783 N N . LEU B 1 97 ? 25.652 12.331 -21.065 1.00 44.59 96 LEU B N 1
ATOM 1784 C CA . LEU B 1 97 ? 24.920 13.332 -20.291 1.00 43.36 96 LEU B CA 1
ATOM 1785 C C . LEU B 1 97 ? 24.534 12.963 -18.880 1.00 39.91 96 LEU B C 1
ATOM 1786 O O . LEU B 1 97 ? 24.452 13.834 -18.029 1.00 38.92 96 LEU B O 1
ATOM 1791 N N . PHE B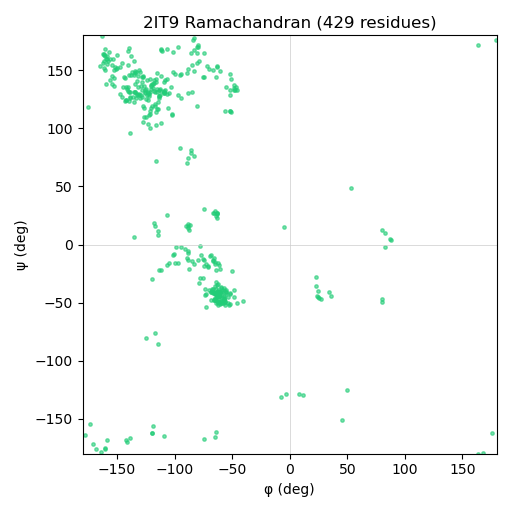 1 98 ? 24.247 11.694 -18.655 1.00 38.43 97 PHE B N 1
ATOM 1792 C CA . PHE B 1 98 ? 23.749 11.228 -17.369 1.00 41.12 97 PHE B CA 1
ATOM 1793 C C . PHE B 1 98 ? 24.674 10.345 -16.554 1.00 40.84 97 PHE B C 1
ATOM 1794 O O . PHE B 1 98 ? 24.509 10.247 -15.331 1.00 41.82 97 PHE B O 1
ATOM 1802 N N . ASN B 1 99 ? 25.637 9.699 -17.225 1.00 42.24 98 ASN B N 1
ATOM 1803 C CA . ASN B 1 99 ? 26.490 8.726 -16.581 1.00 41.78 98 ASN B CA 1
ATOM 1804 C C . ASN B 1 99 ? 27.671 9.420 -15.927 1.00 41.91 98 ASN B C 1
ATOM 1805 O O . ASN B 1 99 ? 28.769 9.472 -16.478 1.00 44.82 98 ASN B O 1
ATOM 1810 N N . ARG B 1 100 ? 27.390 9.986 -14.763 1.00 41.64 99 ARG B N 1
ATOM 1811 C CA . ARG B 1 100 ? 28.389 10.650 -13.962 1.00 36.22 99 ARG B CA 1
ATOM 1812 C C . ARG B 1 100 ? 29.447 9.637 -13.597 1.00 36.69 99 ARG B C 1
ATOM 1813 O O . ARG B 1 100 ? 29.185 8.448 -13.419 1.00 36.32 99 ARG B O 1
ATOM 1821 N N . GLY B 1 101 ? 30.669 10.095 -13.448 1.00 32.03 100 GLY B N 1
ATOM 1822 C CA . GLY B 1 101 ? 31.677 9.183 -12.943 1.00 31.56 100 GLY B CA 1
ATOM 1823 C C . GLY B 1 101 ? 31.485 8.955 -11.453 1.00 31.50 100 GLY B C 1
ATOM 1824 O O . GLY B 1 101 ? 30.807 9.714 -10.750 1.00 31.96 100 GLY B O 1
ATOM 1825 N N . ALA B 1 102 ? 32.124 7.920 -10.940 1.00 33.63 101 ALA B N 1
ATOM 1826 C CA . ALA B 1 102 ? 32.081 7.582 -9.522 1.00 32.89 101 ALA B CA 1
ATOM 1827 C C . ALA B 1 102 ? 33.235 6.656 -9.178 1.00 34.17 101 ALA B C 1
ATOM 1828 O O . ALA B 1 102 ? 33.835 6.064 -10.069 1.00 35.04 101 ALA B O 1
ATOM 1830 N N . GLU B 1 103 ? 33.515 6.523 -7.889 1.00 33.49 102 GLU B N 1
ATOM 1831 C CA . GLU B 1 103 ? 34.556 5.629 -7.375 1.00 34.74 102 GLU B CA 1
ATOM 1832 C C . GLU B 1 103 ? 33.936 5.033 -6.111 1.00 35.17 102 GLU B C 1
ATOM 1833 O O . GLU B 1 103 ? 33.325 5.754 -5.310 1.00 36.62 102 GLU B O 1
ATOM 1839 N N . VAL B 1 104 ? 34.012 3.718 -5.965 1.00 33.76 103 VAL B N 1
ATOM 1840 C CA . VAL B 1 104 ? 33.384 3.075 -4.833 1.00 32.28 103 VAL B CA 1
ATOM 1841 C C . VAL B 1 104 ? 34.308 1.976 -4.340 1.00 35.18 103 VAL B C 1
ATOM 1842 O O . VAL B 1 104 ? 35.220 1.584 -5.042 1.00 36.00 103 VAL B O 1
ATOM 1846 N N . TYR B 1 105 ? 34.033 1.469 -3.153 1.00 36.31 104 TYR B N 1
ATOM 1847 C CA . TYR B 1 105 ? 34.937 0.516 -2.519 1.00 35.67 104 TYR B CA 1
ATOM 1848 C C . TYR B 1 105 ? 34.252 -0.382 -1.554 1.00 35.05 104 TYR B C 1
ATOM 1849 O O . TYR B 1 105 ? 33.393 0.073 -0.776 1.00 35.18 104 TYR B O 1
ATOM 1858 N N . TRP B 1 106 ? 34.612 -1.663 -1.594 1.00 34.76 105 TRP B N 1
ATOM 1859 C CA . TRP B 1 106 ? 34.139 -2.625 -0.609 1.00 34.11 105 TRP B CA 1
ATOM 1860 C C . TRP B 1 106 ? 35.380 -3.180 0.110 1.00 34.85 105 TRP B C 1
ATOM 1861 O O . TRP B 1 106 ? 36.414 -3.427 -0.533 1.00 36.59 105 TRP B O 1
ATOM 1872 N N . PRO B 1 107 ? 35.302 -3.340 1.440 1.00 34.18 106 PRO B N 1
ATOM 1873 C CA . PRO B 1 107 ? 36.456 -3.779 2.206 1.00 33.28 106 PRO B CA 1
ATOM 1874 C C . PRO B 1 107 ? 36.619 -5.284 2.221 1.00 34.33 106 PRO B C 1
ATOM 1875 O O . PRO B 1 107 ? 35.774 -6.017 1.706 1.00 34.89 106 PRO B O 1
ATOM 1879 N N . ARG B 1 108 ? 37.706 -5.710 2.847 1.00 33.62 107 ARG B N 1
ATOM 1880 C CA . ARG B 1 108 ? 38.018 -7.129 3.003 1.00 31.92 107 ARG B CA 1
ATOM 1881 C C . ARG B 1 108 ? 36.821 -7.890 3.574 1.00 30.07 107 ARG B C 1
ATOM 1882 O O . ARG B 1 108 ? 36.047 -7.365 4.430 1.00 30.60 107 ARG B O 1
ATOM 1890 N N . HIS B 1 109 ? 36.650 -9.108 3.080 1.00 32.07 108 HIS B N 1
ATOM 1891 C CA . HIS B 1 109 ? 35.631 -10.055 3.583 1.00 32.76 108 HIS B CA 1
ATOM 1892 C C . HIS B 1 109 ? 34.224 -9.788 3.049 1.00 35.44 108 HIS B C 1
ATOM 1893 O O . HIS B 1 109 ? 33.557 -10.722 2.554 1.00 36.90 108 HIS B O 1
ATOM 1900 N N . VAL B 1 110 ? 33.801 -8.527 3.087 1.00 35.15 109 VAL B N 1
ATOM 1901 C CA . VAL B 1 110 ? 32.544 -8.099 2.465 1.00 34.21 109 VAL B CA 1
ATOM 1902 C C . VAL B 1 110 ? 32.571 -8.424 0.937 1.00 31.98 109 VAL B C 1
ATOM 1903 O O . VAL B 1 110 ? 31.571 -8.849 0.359 1.00 33.72 109 VAL B O 1
ATOM 1907 N N . THR B 1 111 ? 33.717 -8.193 0.299 1.00 34.18 110 THR B N 1
ATOM 1908 C CA . THR B 1 111 ? 33.916 -8.503 -1.142 1.00 33.61 110 THR B CA 1
ATOM 1909 C C . THR B 1 111 ? 33.469 -9.902 -1.531 1.00 32.87 110 THR B C 1
ATOM 1910 O O . THR B 1 111 ? 32.848 -10.105 -2.578 1.00 34.20 110 THR B O 1
ATOM 1914 N N . ASN B 1 112 ? 33.820 -10.897 -0.729 1.00 34.36 111 ASN B N 1
ATOM 1915 C CA . ASN B 1 112 ? 33.388 -12.269 -1.042 1.00 33.71 111 ASN B CA 1
ATOM 1916 C C . ASN B 1 112 ? 31.872 -12.412 -1.084 1.00 34.51 111 ASN B C 1
ATOM 1917 O O . ASN B 1 112 ? 31.325 -13.167 -1.892 1.00 33.40 111 ASN B O 1
ATOM 1922 N N . ASN B 1 113 ? 31.189 -11.701 -0.201 1.00 33.52 112 ASN B N 1
ATOM 1923 C CA . ASN B 1 113 ? 29.753 -11.763 -0.153 1.00 34.36 112 ASN B CA 1
ATOM 1924 C C . ASN B 1 113 ? 29.173 -11.078 -1.373 1.00 32.96 112 ASN B C 1
ATOM 1925 O O . ASN B 1 113 ? 28.190 -11.547 -1.947 1.00 34.15 112 ASN B O 1
ATOM 1930 N N . VAL B 1 114 ? 29.789 -9.978 -1.762 1.00 32.55 113 VAL B N 1
ATOM 1931 C CA . VAL B 1 114 ? 29.357 -9.227 -2.931 1.00 33.08 113 VAL B CA 1
ATOM 1932 C C . VAL B 1 114 ? 29.512 -10.068 -4.212 1.00 33.43 113 VAL B C 1
ATOM 1933 O O . VAL B 1 114 ? 28.545 -10.194 -4.965 1.00 33.76 113 VAL B O 1
ATOM 1937 N N . VAL B 1 115 ? 30.681 -10.673 -4.441 1.00 33.74 114 VAL B N 1
ATOM 1938 C CA A VAL B 1 115 ? 30.873 -11.459 -5.671 0.50 34.84 114 VAL B CA 1
ATOM 1939 C CA B VAL B 1 115 ? 30.931 -11.504 -5.635 0.50 34.75 114 VAL B CA 1
ATOM 1940 C C . VAL B 1 115 ? 29.975 -12.689 -5.700 1.00 33.37 114 VAL B C 1
ATOM 1941 O O . VAL B 1 115 ? 29.514 -13.085 -6.769 1.00 36.37 114 VAL B O 1
ATOM 1948 N N . ASN B 1 116 ? 29.706 -13.295 -4.548 1.00 34.43 115 ASN B N 1
ATOM 1949 C CA . ASN B 1 116 ? 28.775 -14.426 -4.515 1.00 35.40 115 ASN B CA 1
ATOM 1950 C C . ASN B 1 116 ? 27.389 -13.983 -4.979 1.00 35.27 115 ASN B C 1
ATOM 1951 O O . ASN B 1 116 ? 26.722 -14.717 -5.716 1.00 34.19 115 ASN B O 1
ATOM 1956 N N . ALA B 1 117 ? 26.954 -12.797 -4.545 1.00 34.74 116 ALA B N 1
ATOM 1957 C CA . ALA B 1 117 ? 25.661 -12.251 -4.967 1.00 35.87 116 ALA B CA 1
ATOM 1958 C C . ALA B 1 117 ? 25.669 -12.011 -6.473 1.00 36.23 116 ALA B C 1
ATOM 1959 O O . ALA B 1 117 ? 24.743 -12.422 -7.173 1.00 36.23 116 ALA B O 1
ATOM 1969 N N . ARG B 1 119 ? 27.515 -13.368 -8.818 1.00 40.48 118 ARG B N 1
ATOM 1970 C CA . ARG B 1 119 ? 27.611 -14.686 -9.446 1.00 42.30 118 ARG B CA 1
ATOM 1971 C C . ARG B 1 119 ? 26.274 -15.372 -9.565 1.00 43.53 118 ARG B C 1
ATOM 1972 O O . ARG B 1 119 ? 26.000 -16.004 -10.577 1.00 43.34 118 ARG B O 1
ATOM 1980 N N . SER B 1 120 ? 25.446 -15.264 -8.531 1.00 45.50 119 SER B N 1
ATOM 1981 C CA . SER B 1 120 ? 24.133 -15.872 -8.577 1.00 47.48 119 SER B CA 1
ATOM 1982 C C . SER B 1 120 ? 23.265 -15.085 -9.579 1.00 48.94 119 SER B C 1
ATOM 1983 O O . SER B 1 120 ? 22.407 -15.660 -10.223 1.00 49.50 119 SER B O 1
ATOM 2002 N N . ILE C 1 3 ? 49.527 36.903 35.161 1.00 43.80 2 ILE C N 1
ATOM 2003 C CA . ILE C 1 3 ? 49.595 36.397 33.780 1.00 42.67 2 ILE C CA 1
ATOM 2004 C C . ILE C 1 3 ? 48.218 35.933 33.311 1.00 38.02 2 ILE C C 1
ATOM 2005 O O . ILE C 1 3 ? 47.559 35.164 34.001 1.00 34.21 2 ILE C O 1
ATOM 2010 N N . LYS C 1 4 ? 47.819 36.379 32.122 1.00 36.06 3 LYS C N 1
ATOM 2011 C CA . LYS C 1 4 ? 46.525 36.029 31.555 1.00 38.34 3 LYS C CA 1
ATOM 2012 C C . LYS C 1 4 ? 46.654 35.490 30.142 1.00 34.08 3 LYS C C 1
ATOM 2013 O O . LYS C 1 4 ? 47.451 35.981 29.355 1.00 32.73 3 LYS C O 1
ATOM 2019 N N . LYS C 1 5 ? 45.877 34.459 29.837 1.00 32.44 4 LYS C N 1
ATOM 2020 C CA . LYS C 1 5 ? 45.823 33.892 28.512 1.00 33.02 4 LYS C CA 1
ATOM 2021 C C . LYS C 1 5 ? 44.381 33.523 28.290 1.00 33.69 4 LYS C C 1
ATOM 2022 O O . LYS C 1 5 ? 43.744 33.004 29.194 1.00 32.78 4 LYS C O 1
ATOM 2028 N N . GLU C 1 6 ? 43.839 33.832 27.122 1.00 33.62 5 GLU C N 1
ATOM 2029 C CA . GLU C 1 6 ? 42.437 33.527 26.887 1.00 33.83 5 GLU C CA 1
ATOM 2030 C C . GLU C 1 6 ? 42.092 33.545 25.426 1.00 32.99 5 GLU C C 1
ATOM 2031 O O . GLU C 1 6 ? 42.808 34.101 24.604 1.00 30.01 5 GLU C O 1
ATOM 2037 N N . GLY C 1 7 ? 40.946 32.958 25.137 1.00 32.93 6 GLY C N 1
ATOM 2038 C CA . GLY C 1 7 ? 40.401 32.934 23.813 1.00 34.63 6 GLY C CA 1
ATOM 2039 C C . GLY C 1 7 ? 38.962 32.452 23.884 1.00 36.61 6 GLY C C 1
ATOM 2040 O O . GLY C 1 7 ? 38.397 32.255 24.982 1.00 37.07 6 GLY C O 1
ATOM 2041 N N . PRO C 1 8 ? 38.341 32.292 22.720 1.00 37.58 7 PRO C N 1
ATOM 2042 C CA . PRO C 1 8 ? 36.976 31.828 22.673 1.00 38.13 7 PRO C CA 1
ATOM 2043 C C . PRO C 1 8 ? 36.759 30.559 23.500 1.00 35.06 7 PRO C C 1
ATOM 2044 O O . PRO C 1 8 ? 37.353 29.515 23.230 1.00 38.68 7 PRO C O 1
ATOM 2048 N N . GLY C 1 9 ? 35.971 30.679 24.562 1.00 33.53 8 GLY C N 1
ATOM 2049 C CA . GLY C 1 9 ? 35.659 29.535 25.384 1.00 34.18 8 GLY C CA 1
ATOM 2050 C C . GLY C 1 9 ? 36.679 29.062 26.417 1.00 33.10 8 GLY C C 1
ATOM 2051 O O . GLY C 1 9 ? 36.513 27.996 26.968 1.00 32.66 8 GLY C O 1
ATOM 2052 N N . TRP C 1 10 ? 37.722 29.841 26.719 1.00 32.58 9 TRP C N 1
ATOM 2053 C CA . TRP C 1 10 ? 38.691 29.406 27.733 1.00 31.54 9 TRP C CA 1
ATOM 2054 C C . TRP C 1 10 ? 39.523 30.582 28.236 1.00 30.63 9 TRP C C 1
ATOM 2055 O O . TRP C 1 10 ? 39.661 31.623 27.582 1.00 29.65 9 TRP C O 1
ATOM 2066 N N . ARG C 1 11 ? 40.048 30.402 29.442 1.00 31.09 10 ARG C N 1
ATOM 2067 C CA . ARG C 1 11 ? 40.940 31.385 30.043 1.00 30.68 10 ARG C CA 1
ATOM 2068 C C . ARG C 1 11 ? 41.726 30.729 31.174 1.00 30.06 10 ARG C C 1
ATOM 2069 O O . ARG C 1 11 ? 41.263 29.759 31.775 1.00 31.20 10 ARG C O 1
ATOM 2077 N N . ILE C 1 12 ? 42.929 31.266 31.402 1.00 31.09 11 ILE C N 1
ATOM 2078 C CA . ILE C 1 12 ? 43.852 30.854 32.451 1.00 31.82 11 ILE C CA 1
ATOM 2079 C C . ILE C 1 12 ? 44.473 32.144 32.914 1.00 32.63 11 ILE C C 1
ATOM 2080 O O . ILE C 1 12 ? 44.993 32.929 32.099 1.00 29.71 11 ILE C O 1
ATOM 2085 N N . ILE C 1 13 ? 44.367 32.405 34.214 1.00 32.09 12 ILE C N 1
ATOM 2086 C CA . ILE C 1 13 ? 44.890 33.604 34.807 1.00 32.19 12 ILE C CA 1
ATOM 2087 C C . ILE C 1 13 ? 45.662 33.256 36.064 1.00 32.90 12 ILE C C 1
ATOM 2088 O O . ILE C 1 13 ? 45.145 32.574 36.958 1.00 34.40 12 ILE C O 1
ATOM 2093 N N . PHE C 1 14 ? 46.902 33.711 36.120 1.00 33.41 13 PHE C N 1
ATOM 2094 C CA . PHE C 1 14 ? 47.724 33.534 37.298 1.00 34.80 13 PHE C CA 1
ATOM 2095 C C . PHE C 1 14 ? 47.867 34.897 37.936 1.00 33.41 13 PHE C C 1
ATOM 2096 O O . PHE C 1 14 ? 48.156 35.886 37.262 1.00 31.27 13 PHE C O 1
ATOM 2104 N N . ASP C 1 15 ? 47.636 34.955 39.242 1.00 35.08 14 ASP C N 1
ATOM 2105 C CA . ASP C 1 15 ? 47.721 36.200 39.984 1.00 35.26 14 ASP C CA 1
ATOM 2106 C C . ASP C 1 15 ? 48.638 35.979 41.172 1.00 36.07 14 ASP C C 1
ATOM 2107 O O . ASP C 1 15 ? 48.234 35.378 42.166 1.00 37.53 14 ASP C O 1
ATOM 2112 N N . SER C 1 16 ? 49.851 36.522 41.080 1.00 38.22 15 SER C N 1
ATOM 2113 C CA . SER C 1 16 ? 50.886 36.327 42.092 1.00 39.41 15 SER C CA 1
ATOM 2114 C C . SER C 1 16 ? 50.603 36.993 43.415 1.00 40.96 15 SER C C 1
ATOM 2115 O O . SER C 1 16 ? 51.350 36.769 44.362 1.00 42.80 15 SER C O 1
ATOM 2118 N N . SER C 1 17 ? 49.568 37.834 43.484 1.00 41.66 16 SER C N 1
ATOM 2119 C CA . SER C 1 17 ? 49.221 38.502 44.729 1.00 42.35 16 SER C CA 1
ATOM 2120 C C . SER C 1 17 ? 48.544 37.528 45.693 1.00 43.38 16 SER C C 1
ATOM 2121 O O . SER C 1 17 ? 48.416 37.819 46.890 1.00 44.80 16 SER C O 1
ATOM 2124 N N . ARG C 1 18 ? 48.136 36.373 45.182 1.00 43.29 17 ARG C N 1
ATOM 2125 C CA . ARG C 1 18 ? 47.400 35.384 45.974 1.00 44.01 17 ARG C CA 1
ATOM 2126 C C . ARG C 1 18 ? 48.305 34.384 46.724 1.00 44.84 17 ARG C C 1
ATOM 2127 O O . ARG C 1 18 ? 49.220 33.785 46.147 1.00 45.03 17 ARG C O 1
ATOM 2135 N N . ASP C 1 19 ? 48.039 34.226 48.022 1.00 45.72 18 ASP C N 1
ATOM 2136 C CA . ASP C 1 19 ? 48.798 33.304 48.873 1.00 45.93 18 ASP C CA 1
ATOM 2137 C C . ASP C 1 19 ? 48.297 31.853 48.835 1.00 44.97 18 ASP C C 1
ATOM 2138 O O . ASP C 1 19 ? 49.028 30.954 49.301 1.00 46.76 18 ASP C O 1
ATOM 2140 N N . ASN C 1 20 ? 47.089 31.623 48.289 1.00 42.60 19 ASN C N 1
ATOM 2141 C CA A ASN C 1 20 ? 46.465 30.298 48.248 0.50 41.11 19 ASN C CA 1
ATOM 2142 C CA B ASN C 1 20 ? 46.544 30.256 48.221 0.50 40.95 19 ASN C CA 1
ATOM 2143 C C . ASN C 1 20 ? 46.065 29.853 46.829 1.00 39.41 19 ASN C C 1
ATOM 2144 O O . ASN C 1 20 ? 46.782 29.124 46.161 1.00 40.89 19 ASN C O 1
ATOM 2153 N N . PHE C 1 21 ? 44.907 30.324 46.370 1.00 37.10 20 PHE C N 1
ATOM 2154 C CA . PHE C 1 21 ? 44.385 29.926 45.075 1.00 36.81 20 PHE C CA 1
ATOM 2155 C C . PHE C 1 21 ? 44.794 30.954 44.043 1.00 38.91 20 PHE C C 1
ATOM 2156 O O . PHE C 1 21 ? 44.030 31.862 43.699 1.00 43.68 20 PHE C O 1
ATOM 2164 N N . SER C 1 22 ? 46.009 30.813 43.536 1.00 36.12 21 SER C N 1
ATOM 2165 C CA . SER C 1 22 ? 46.567 31.834 42.664 1.00 33.75 21 SER C CA 1
ATOM 2166 C C . SER C 1 22 ? 46.373 31.604 41.178 1.00 33.17 21 SER C C 1
ATOM 2167 O O . SER C 1 22 ? 46.773 32.444 40.377 1.00 31.93 21 SER C O 1
ATOM 2170 N N . THR C 1 23 ? 45.762 30.499 40.788 1.00 30.38 22 THR C N 1
ATOM 2171 C CA . THR C 1 23 ? 45.467 30.308 39.383 1.00 32.32 22 THR C CA 1
ATOM 2172 C C . THR C 1 23 ? 43.991 30.027 39.127 1.00 34.76 22 THR C C 1
ATOM 2173 O O . THR C 1 23 ? 43.404 29.185 39.769 1.00 38.45 22 THR C O 1
ATOM 2177 N N . LEU C 1 24 ? 43.433 30.704 38.143 1.00 31.09 23 LEU C N 1
ATOM 2178 C CA . LEU C 1 24 ? 42.072 30.490 37.707 1.00 32.59 23 LEU C CA 1
ATOM 2179 C C . LEU C 1 24 ? 42.063 29.815 36.340 1.00 32.25 23 LEU C C 1
ATOM 2180 O O . LEU C 1 24 ? 42.771 30.264 35.423 1.00 30.83 23 LEU C O 1
ATOM 2185 N N . ILE C 1 25 ? 41.281 28.750 36.220 1.00 31.44 24 ILE C N 1
ATOM 2186 C CA . ILE C 1 25 ? 41.001 28.129 34.909 1.00 32.67 24 ILE C CA 1
ATOM 2187 C C . ILE C 1 25 ? 39.517 28.372 34.595 1.00 33.34 24 ILE C C 1
ATOM 2188 O O . ILE C 1 25 ? 38.670 28.395 35.510 1.00 32.54 24 ILE C O 1
ATOM 2193 N N . GLY C 1 26 ? 39.203 28.576 33.321 1.00 32.63 25 GLY C N 1
ATOM 2194 C CA . GLY C 1 26 ? 37.834 28.864 32.948 1.00 32.92 25 GLY C CA 1
ATOM 2195 C C . GLY C 1 26 ? 37.438 28.348 31.599 1.00 34.09 25 GLY C C 1
ATOM 2196 O O . GLY C 1 26 ? 38.297 28.143 30.725 1.00 33.74 25 GLY C O 1
ATOM 2197 N N . GLY C 1 27 ? 36.136 28.083 31.461 1.00 34.79 26 GLY C N 1
ATOM 2198 C CA . GLY C 1 27 ? 35.502 27.729 30.206 1.00 32.67 26 GLY C CA 1
ATOM 2199 C C . GLY C 1 27 ? 34.463 28.791 29.959 1.00 33.53 26 GLY C C 1
ATOM 2200 O O . GLY C 1 27 ? 34.494 29.836 30.589 1.00 35.74 26 GLY C O 1
ATOM 2201 N N . GLU C 1 28 ? 33.508 28.520 29.076 1.00 32.80 27 GLU C N 1
ATOM 2202 C CA . GLU C 1 28 ? 32.518 29.503 28.725 1.00 33.55 27 GLU C CA 1
ATOM 2203 C C . GLU C 1 28 ? 31.556 29.833 29.870 1.00 32.16 27 GLU C C 1
ATOM 2204 O O . GLU C 1 28 ? 31.219 31.001 30.066 1.00 34.58 27 GLU C O 1
ATOM 2207 N N . THR C 1 29 ? 31.137 28.815 30.625 1.00 31.51 28 THR C N 1
ATOM 2208 C CA . THR C 1 29 ? 30.126 28.999 31.690 1.00 31.18 28 THR C CA 1
ATOM 2209 C C . THR C 1 29 ? 30.639 28.753 33.106 1.00 29.60 28 THR C C 1
ATOM 2210 O O . THR C 1 29 ? 29.838 28.740 34.049 1.00 32.18 28 THR C O 1
ATOM 2214 N N . TRP C 1 30 ? 31.958 28.568 33.276 1.00 30.54 29 TRP C N 1
ATOM 2215 C CA . TRP C 1 30 ? 32.533 28.275 34.573 1.00 29.79 29 TRP C CA 1
ATOM 2216 C C . TRP C 1 30 ? 33.969 28.811 34.727 1.00 33.40 29 TRP C C 1
ATOM 2217 O O . TRP C 1 30 ? 34.681 29.091 33.739 1.00 32.65 29 TRP C O 1
ATOM 2228 N N . ALA C 1 31 ? 34.385 28.873 35.974 1.00 33.15 30 ALA C N 1
ATOM 2229 C CA . ALA C 1 31 ? 35.753 29.201 36.359 1.00 30.82 30 ALA C CA 1
ATOM 2230 C C . ALA C 1 31 ? 35.962 28.685 37.758 1.00 33.15 30 ALA C C 1
ATOM 2231 O O . ALA C 1 31 ? 35.073 28.782 38.602 1.00 32.77 30 ALA C O 1
ATOM 2233 N N . ILE C 1 32 ? 37.122 28.097 38.002 1.00 32.25 31 ILE C N 1
ATOM 2234 C CA . ILE C 1 32 ? 37.504 27.651 39.345 1.00 33.27 31 ILE C CA 1
ATOM 2235 C C . ILE C 1 32 ? 38.963 28.100 39.610 1.00 32.76 31 ILE C C 1
ATOM 2236 O O . ILE C 1 32 ? 39.760 28.207 38.656 1.00 30.62 31 ILE C O 1
ATOM 2241 N N . GLU C 1 33 ? 39.278 28.376 40.878 1.00 32.73 32 GLU C N 1
ATOM 2242 C CA . GLU C 1 33 ? 40.624 28.773 41.319 1.00 33.93 32 GLU C CA 1
ATOM 2243 C C . GLU C 1 33 ? 41.343 27.530 41.807 1.00 34.14 32 GLU C C 1
ATOM 2244 O O . GLU C 1 33 ? 40.724 26.646 42.402 1.00 35.08 32 GLU C O 1
ATOM 2250 N N . LEU C 1 34 ? 42.645 27.480 41.588 1.00 30.65 33 LEU C N 1
ATOM 2251 C CA . LEU C 1 34 ? 43.489 26.331 41.933 1.00 32.31 33 LEU C CA 1
ATOM 2252 C C . LEU C 1 34 ? 44.664 26.789 42.763 1.00 31.61 33 LEU C C 1
ATOM 2253 O O . LEU C 1 34 ? 45.186 27.889 42.524 1.00 30.90 33 LEU C O 1
ATOM 2258 N N . ASP C 1 35 ? 45.090 25.967 43.723 1.00 32.24 34 ASP C N 1
ATOM 2259 C CA . ASP C 1 35 ? 46.293 26.286 44.477 1.00 33.81 34 ASP C CA 1
ATOM 2260 C C . ASP C 1 35 ? 47.511 25.892 43.609 1.00 32.42 34 ASP C C 1
ATOM 2261 O O . ASP C 1 35 ? 47.337 25.281 42.559 1.00 31.38 34 ASP C O 1
ATOM 2266 N N . LYS C 1 36 ? 48.709 26.260 44.057 1.00 33.04 35 LYS C N 1
ATOM 2267 C CA . LYS C 1 36 ? 49.919 26.072 43.245 1.00 33.51 35 LYS C CA 1
ATOM 2268 C C . LYS C 1 36 ? 50.188 24.593 42.959 1.00 30.89 35 LYS C C 1
ATOM 2269 O O . LYS C 1 36 ? 50.539 24.231 41.844 1.00 30.09 35 LYS C O 1
ATOM 2271 N N . SER C 1 37 ? 49.997 23.741 43.961 1.00 33.36 36 SER C N 1
ATOM 2272 C CA A SER C 1 37 ? 50.211 22.311 43.795 0.50 33.83 36 SER C CA 1
ATOM 2273 C CA B SER C 1 37 ? 50.218 22.310 43.777 0.50 33.73 36 SER C CA 1
ATOM 2274 C C . SER C 1 37 ? 49.213 21.731 42.777 1.00 33.34 36 SER C C 1
ATOM 2275 O O . SER C 1 37 ? 49.585 20.942 41.892 1.00 34.38 36 SER C O 1
ATOM 2280 N N . GLU C 1 38 ? 47.942 22.139 42.885 1.00 32.95 37 GLU C N 1
ATOM 2281 C CA . GLU C 1 38 ? 46.891 21.671 41.982 1.00 33.28 37 GLU C CA 1
ATOM 2282 C C . GLU C 1 38 ? 47.158 22.106 40.552 1.00 33.10 37 GLU C C 1
ATOM 2283 O O . GLU C 1 38 ? 46.948 21.350 39.619 1.00 32.04 37 GLU C O 1
ATOM 2289 N N . TRP C 1 39 ? 47.595 23.344 40.385 1.00 31.44 38 TRP C N 1
ATOM 2290 C CA . TRP C 1 39 ? 47.923 23.853 39.061 1.00 29.98 38 TRP C CA 1
ATOM 2291 C C . TRP C 1 39 ? 49.088 23.052 38.432 1.00 29.01 38 TRP C C 1
ATOM 2292 O O . TRP C 1 39 ? 49.014 22.586 37.286 1.00 30.50 38 TRP C O 1
ATOM 2303 N N . LYS C 1 40 ? 50.159 22.878 39.192 1.00 30.59 39 LYS C N 1
ATOM 2304 C CA . LYS C 1 40 ? 51.334 22.150 38.719 1.00 30.76 39 LYS C CA 1
ATOM 2305 C C . LYS C 1 40 ? 50.971 20.734 38.285 1.00 31.20 39 LYS C C 1
ATOM 2306 O O . LYS C 1 40 ? 51.367 20.278 37.214 1.00 31.81 39 LYS C O 1
ATOM 2312 N N . ILE C 1 41 ? 50.199 20.038 39.111 1.00 30.92 40 ILE C N 1
ATOM 2313 C CA . ILE C 1 41 ? 49.796 18.659 38.761 1.00 33.32 40 ILE C CA 1
ATOM 2314 C C . ILE C 1 41 ? 48.944 18.645 37.495 1.00 32.49 40 ILE C C 1
ATOM 2315 O O . ILE C 1 41 ? 49.138 17.799 36.589 1.00 30.69 40 ILE C O 1
ATOM 2320 N N . LEU C 1 42 ? 47.990 19.580 37.415 1.00 31.07 41 LEU C N 1
ATOM 2321 C CA . LEU C 1 42 ? 47.095 19.666 36.280 1.00 34.02 41 LEU C CA 1
ATOM 2322 C C . LEU C 1 42 ? 47.876 19.801 34.989 1.00 33.04 41 LEU C C 1
ATOM 2323 O O . LEU C 1 42 ? 47.612 19.079 34.017 1.00 31.38 41 LEU C O 1
ATOM 2328 N N . VAL C 1 43 ? 48.792 20.768 34.957 1.00 30.57 42 VAL C N 1
ATOM 2329 C CA . VAL C 1 43 ? 49.596 21.005 33.750 1.00 30.26 42 VAL C CA 1
ATOM 2330 C C . VAL C 1 43 ? 50.390 19.768 33.370 1.00 31.09 42 VAL C C 1
ATOM 2331 O O . VAL C 1 43 ? 50.393 19.393 32.213 1.00 32.88 42 VAL C O 1
ATOM 2335 N N . GLU C 1 44 ? 50.989 19.087 34.342 1.00 30.10 43 GLU C N 1
ATOM 2336 C CA . GLU C 1 44 ? 51.712 17.849 34.058 1.00 31.53 43 GLU C CA 1
ATOM 2337 C C . GLU C 1 44 ? 50.821 16.722 33.497 1.00 32.43 43 GLU C C 1
ATOM 2338 O O . GLU C 1 44 ? 51.211 16.007 32.544 1.00 30.44 43 GLU C O 1
ATOM 2344 N N . VAL C 1 45 ? 49.643 16.555 34.091 1.00 35.60 44 VAL C N 1
ATOM 2345 C CA . VAL C 1 45 ? 48.672 15.541 33.632 1.00 33.25 44 VAL C CA 1
ATOM 2346 C C . VAL C 1 45 ? 48.176 15.819 32.216 1.00 35.18 44 VAL C C 1
ATOM 2347 O O . VAL C 1 45 ? 48.140 14.909 31.365 1.00 33.13 44 VAL C O 1
ATOM 2351 N N . VAL C 1 46 ? 47.768 17.061 31.956 1.00 33.32 45 VAL C N 1
ATOM 2352 C CA . VAL C 1 46 ? 47.257 17.398 30.623 1.00 35.30 45 VAL C CA 1
ATOM 2353 C C . VAL C 1 46 ? 48.362 17.261 29.537 1.00 35.15 45 VAL C C 1
ATOM 2354 O O . VAL C 1 46 ? 48.082 16.771 28.424 1.00 35.24 45 VAL C O 1
ATOM 2369 N N . GLU C 1 48 ? 50.878 15.280 29.555 1.00 33.43 47 GLU C N 1
ATOM 2370 C CA . GLU C 1 48 ? 51.090 13.851 29.371 1.00 34.37 47 GLU C CA 1
ATOM 2371 C C . GLU C 1 48 ? 49.945 13.263 28.522 1.00 32.93 47 GLU C C 1
ATOM 2372 O O . GLU C 1 48 ? 50.213 12.500 27.604 1.00 32.53 47 GLU C O 1
ATOM 2378 N N . LEU C 1 49 ? 48.688 13.628 28.815 1.00 34.34 48 LEU C N 1
ATOM 2379 C CA . LEU C 1 49 ? 47.543 13.129 27.993 1.00 33.59 48 LEU C CA 1
ATOM 2380 C C . LEU C 1 49 ? 47.671 13.567 26.528 1.00 35.17 48 LEU C C 1
ATOM 2381 O O . LEU C 1 49 ? 47.439 12.781 25.610 1.00 34.03 48 LEU C O 1
ATOM 2386 N N . CYS C 1 50 ? 48.069 14.810 26.311 1.00 35.10 49 CYS C N 1
ATOM 2387 C CA A CYS C 1 50 ? 48.262 15.325 24.962 0.50 36.07 49 CYS C CA 1
ATOM 2388 C CA B CYS C 1 50 ? 48.281 15.303 24.949 0.50 38.82 49 CYS C CA 1
ATOM 2389 C C . CYS C 1 50 ? 49.349 14.517 24.245 1.00 35.76 49 CYS C C 1
ATOM 2390 O O . CYS C 1 50 ? 49.153 14.074 23.114 1.00 35.40 49 CYS C O 1
ATOM 2395 N N . ASP C 1 51 ? 50.486 14.327 24.912 1.00 36.46 50 ASP C N 1
ATOM 2396 C CA . ASP C 1 51 ? 51.588 13.563 24.327 1.00 35.88 50 ASP C CA 1
ATOM 2397 C C . ASP C 1 51 ? 51.148 12.158 23.936 1.00 35.01 50 ASP C C 1
ATOM 2398 O O . ASP C 1 51 ? 51.496 11.672 22.866 1.00 33.60 50 ASP C O 1
ATOM 2403 N N . GLN C 1 52 ? 50.439 11.489 24.833 1.00 32.30 51 GLN C N 1
ATOM 2404 C CA . GLN C 1 52 ? 49.939 10.132 24.562 1.00 32.80 51 GLN C CA 1
ATOM 2405 C C . GLN C 1 52 ? 48.944 10.103 23.400 1.00 31.76 51 GLN C C 1
ATOM 2406 O O . GLN C 1 52 ? 48.984 9.218 22.546 1.00 32.07 51 GLN C O 1
ATOM 2412 N N . TYR C 1 53 ? 48.051 11.081 23.359 1.00 32.08 52 TYR C N 1
ATOM 2413 C CA . TYR C 1 53 ? 47.069 11.155 22.280 1.00 34.55 52 TYR C CA 1
ATOM 2414 C C . TYR C 1 53 ? 47.767 11.302 20.939 1.00 34.67 52 TYR C C 1
ATOM 2415 O O . TYR C 1 53 ? 47.435 10.592 19.972 1.00 33.93 52 TYR C O 1
ATOM 2424 N N . LYS C 1 54 ? 48.754 12.194 20.891 1.00 34.51 53 LYS C N 1
ATOM 2425 C CA . LYS C 1 54 ? 49.540 12.412 19.677 1.00 38.05 53 LYS C CA 1
ATOM 2426 C C . LYS C 1 54 ? 50.193 11.120 19.189 1.00 37.09 53 LYS C C 1
ATOM 2427 O O . LYS C 1 54 ? 50.289 10.889 17.972 1.00 35.04 53 LYS C O 1
ATOM 2433 N N . LEU C 1 55 ? 50.655 10.275 20.106 1.00 35.45 54 LEU C N 1
ATOM 2434 C CA A LEU C 1 55 ? 51.230 8.993 19.720 0.50 36.52 54 LEU C CA 1
ATOM 2435 C CA B LEU C 1 55 ? 51.226 8.996 19.718 0.50 35.82 54 LEU C CA 1
ATOM 2436 C C . LEU C 1 55 ? 50.145 8.055 19.147 1.00 36.28 54 LEU C C 1
ATOM 2437 O O . LEU C 1 55 ? 50.344 7.424 18.133 1.00 37.48 54 LEU C O 1
ATOM 2442 N N . VAL C 1 56 ? 49.009 7.976 19.812 1.00 37.00 55 VAL C N 1
ATOM 2443 C CA . VAL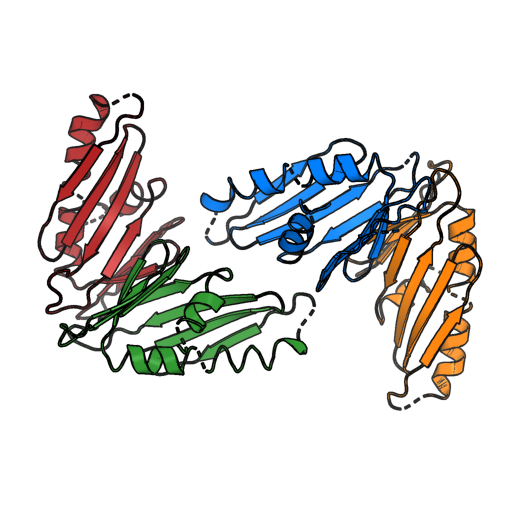 C 1 56 ? 47.871 7.137 19.393 1.00 38.57 55 VAL C CA 1
ATOM 2444 C C . VAL C 1 56 ? 47.263 7.592 18.032 1.00 36.00 55 VAL C C 1
ATOM 2445 O O . VAL C 1 56 ? 46.929 6.784 17.162 1.00 34.34 55 VAL C O 1
ATOM 2449 N N . LYS C 1 57 ? 47.138 8.904 17.883 1.00 34.93 56 LYS C N 1
ATOM 2450 C CA . LYS C 1 57 ? 46.417 9.520 16.772 1.00 39.05 56 LYS C CA 1
ATOM 2451 C C . LYS C 1 57 ? 46.659 9.007 15.372 1.00 39.66 56 LYS C C 1
ATOM 2452 O O . LYS C 1 57 ? 45.720 8.725 14.657 1.00 42.34 56 LYS C O 1
ATOM 2458 N N . GLU C 1 58 ? 47.896 8.884 14.959 1.00 43.05 57 GLU C N 1
ATOM 2459 C CA . GLU C 1 58 ? 48.124 8.486 13.570 1.00 44.19 57 GLU C CA 1
ATOM 2460 C C . GLU C 1 58 ? 47.855 7.001 13.326 1.00 43.37 57 GLU C C 1
ATOM 2461 O O . GLU C 1 58 ? 47.778 6.594 12.162 1.00 44.45 57 GLU C O 1
ATOM 2467 N N . GLN C 1 59 ? 47.712 6.202 14.387 1.00 38.47 58 GLN C N 1
ATOM 2468 C CA . GLN C 1 59 ? 47.275 4.823 14.208 1.00 38.73 58 GLN C CA 1
ATOM 2469 C C . GLN C 1 59 ? 45.739 4.674 14.233 1.00 34.90 58 GLN C C 1
ATOM 2470 O O . GLN C 1 59 ? 45.243 3.622 13.871 1.00 35.70 58 GLN C O 1
ATOM 2476 N N . LEU C 1 60 ? 45.000 5.691 14.668 1.00 34.47 59 LEU C N 1
ATOM 2477 C CA . LEU C 1 60 ? 43.546 5.613 14.726 1.00 33.62 59 LEU C CA 1
ATOM 2478 C C . LEU C 1 60 ? 42.966 5.484 13.318 1.00 36.94 59 LEU C C 1
ATOM 2479 O O . LEU C 1 60 ? 43.486 6.076 12.362 1.00 34.36 59 LEU C O 1
ATOM 2492 N N . GLY C 1 62 ? 39.528 5.686 10.887 1.00 36.96 61 GLY C N 1
ATOM 2493 C CA . GLY C 1 62 ? 38.172 6.188 10.753 1.00 35.03 61 GLY C CA 1
ATOM 2494 C C . GLY C 1 62 ? 37.677 6.917 11.963 1.00 34.35 61 GLY C C 1
ATOM 2495 O O . GLY C 1 62 ? 38.375 7.784 12.498 1.00 36.11 61 GLY C O 1
ATOM 2496 N N . ASP C 1 63 ? 36.501 6.512 12.438 1.00 32.94 62 ASP C N 1
ATOM 2497 C CA . ASP C 1 63 ? 35.876 7.080 13.609 1.00 34.52 62 ASP C CA 1
ATOM 2498 C C . ASP C 1 63 ? 36.276 6.410 14.928 1.00 31.41 62 ASP C C 1
ATOM 2499 O O . ASP C 1 63 ? 35.601 6.590 15.925 1.00 33.59 62 ASP C O 1
ATOM 2504 N N . GLU C 1 64 ? 37.356 5.640 14.927 1.00 30.81 63 GLU C N 1
ATOM 2505 C CA . GLU C 1 64 ? 37.809 4.993 16.168 1.00 28.55 63 GLU C CA 1
ATOM 2506 C C . GLU C 1 64 ? 37.945 5.974 17.307 1.00 31.10 63 GLU C C 1
ATOM 2507 O O . GLU C 1 64 ? 38.497 7.055 17.125 1.00 33.84 63 GLU C O 1
ATOM 2513 N N . ASP C 1 65 ? 37.412 5.618 18.486 1.00 30.78 64 ASP C N 1
ATOM 2514 C CA . ASP C 1 65 ? 37.456 6.460 19.630 1.00 32.56 64 ASP C CA 1
ATOM 2515 C C . ASP C 1 65 ? 38.546 6.021 20.594 1.00 32.00 64 ASP C C 1
ATOM 2516 O O . ASP C 1 65 ? 38.833 4.829 20.710 1.00 32.75 64 ASP C O 1
ATOM 2521 N N . ILE C 1 66 ? 39.105 7.002 21.285 1.00 29.96 65 ILE C N 1
ATOM 2522 C CA . ILE C 1 66 ? 40.140 6.797 22.303 1.00 31.97 65 ILE C CA 1
ATOM 2523 C C . ILE C 1 66 ? 39.724 7.530 23.569 1.00 32.52 65 ILE C C 1
ATOM 2524 O O . ILE C 1 66 ? 39.197 8.646 23.501 1.00 32.07 65 ILE C O 1
ATOM 2529 N N . THR C 1 67 ? 39.891 6.863 24.717 1.00 30.74 66 THR C N 1
ATOM 2530 C CA . THR C 1 67 ? 39.672 7.480 26.013 1.00 32.21 66 THR C CA 1
ATOM 2531 C C . THR C 1 67 ? 40.859 7.129 26.868 1.00 33.19 66 THR C C 1
ATOM 2532 O O . THR C 1 67 ? 41.273 5.950 26.945 1.00 31.13 66 THR C O 1
ATOM 2536 N N . LEU C 1 68 ? 41.458 8.151 27.468 1.00 31.87 67 LEU C N 1
ATOM 2537 C CA . LEU C 1 68 ? 42.562 7.971 28.397 1.00 32.79 67 LEU C CA 1
ATOM 2538 C C . LEU C 1 68 ? 42.133 8.605 29.699 1.00 33.51 67 LEU C C 1
ATOM 2539 O O . LEU C 1 68 ? 41.709 9.755 29.700 1.00 33.95 67 LEU C O 1
ATOM 2544 N N . GLU C 1 69 ? 42.241 7.845 30.783 1.00 33.57 68 GLU C N 1
ATOM 2545 C CA . GLU C 1 69 ? 41.843 8.308 32.120 1.00 35.47 68 GLU C CA 1
ATOM 2546 C C . GLU C 1 69 ? 43.049 8.213 33.038 1.00 33.52 68 GLU C C 1
ATOM 2547 O O . GLU C 1 69 ? 43.505 7.103 33.384 1.00 32.17 68 GLU C O 1
ATOM 2553 N N . LEU C 1 70 ? 43.549 9.377 33.446 1.00 34.09 69 LEU C N 1
ATOM 2554 C CA . LEU C 1 70 ? 44.762 9.482 34.244 1.00 34.41 69 LEU C CA 1
ATOM 2555 C C . LEU C 1 70 ? 44.467 10.216 35.505 1.00 34.52 69 LEU C C 1
ATOM 2556 O O . LEU C 1 70 ? 43.966 11.337 35.477 1.00 35.09 69 LEU C O 1
ATOM 2561 N N . GLU C 1 71 ? 44.783 9.577 36.615 1.00 33.89 70 GLU C N 1
ATOM 2562 C CA . GLU C 1 71 ? 44.575 10.183 37.903 1.00 35.51 70 GLU C CA 1
ATOM 2563 C C . GLU C 1 71 ? 45.875 10.480 38.620 1.00 35.47 70 GLU C C 1
ATOM 2564 O O . GLU C 1 71 ? 46.739 9.619 38.730 1.00 33.75 70 GLU C O 1
ATOM 2570 N N . ARG C 1 72 ? 46.024 11.729 39.028 1.00 33.90 71 ARG C N 1
ATOM 2571 C CA A ARG C 1 72 ? 47.129 12.163 39.885 0.50 36.05 71 ARG C CA 1
ATOM 2572 C CA B ARG C 1 72 ? 47.139 12.149 39.872 0.50 37.16 71 ARG C CA 1
ATOM 2573 C C . ARG C 1 72 ? 46.440 13.038 40.877 1.00 34.68 71 ARG C C 1
ATOM 2574 O O . ARG C 1 72 ? 46.092 14.170 40.567 1.00 33.21 71 ARG C O 1
ATOM 2589 N N . ARG C 1 73 ? 46.194 12.486 42.059 1.00 34.27 72 ARG 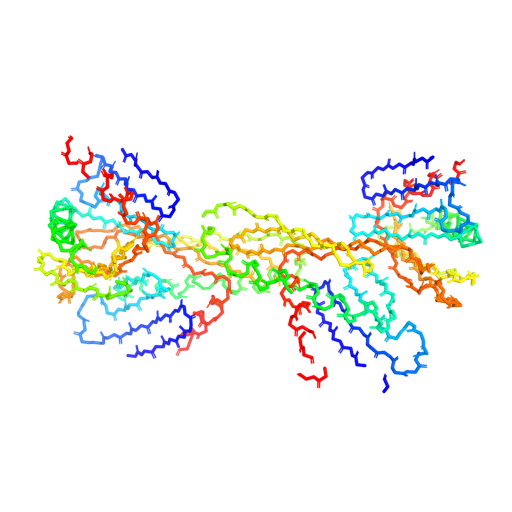C N 1
ATOM 2590 C CA . ARG C 1 73 ? 45.415 13.199 43.063 1.00 33.86 72 ARG C CA 1
ATOM 2591 C C . ARG C 1 73 ? 45.887 14.635 43.260 1.00 35.20 72 ARG C C 1
ATOM 2592 O O . ARG C 1 73 ? 47.068 14.861 43.399 1.00 33.38 72 ARG C O 1
ATOM 2600 N N . PRO C 1 74 ? 44.943 15.585 43.380 1.00 34.51 73 PRO C N 1
ATOM 2601 C CA . PRO C 1 74 ? 43.482 15.423 43.426 1.00 35.02 73 PRO C CA 1
ATOM 2602 C C . PRO C 1 74 ? 42.723 15.388 42.104 1.00 32.34 73 PRO C C 1
ATOM 2603 O O . PRO C 1 74 ? 41.512 15.565 42.079 1.00 36.01 73 PRO C O 1
ATOM 2607 N N . TRP C 1 75 ? 43.422 15.166 41.001 1.00 34.78 74 TRP C N 1
ATOM 2608 C CA . TRP C 1 75 ? 42.790 15.211 39.695 1.00 33.95 74 TRP C CA 1
ATOM 2609 C C . TRP C 1 75 ? 42.591 13.860 39.045 1.00 33.75 74 TRP C C 1
ATOM 2610 O O . TRP C 1 75 ? 43.472 12.999 39.087 1.00 35.75 74 TRP C O 1
ATOM 2621 N N . LEU C 1 76 ? 41.449 13.737 38.375 1.00 36.53 75 LEU C N 1
ATOM 2622 C CA . LEU C 1 76 ? 41.186 12.639 37.452 1.00 36.94 75 LEU C CA 1
ATOM 2623 C C . LEU C 1 76 ? 40.914 13.366 36.155 1.00 36.19 75 LEU C C 1
ATOM 2624 O O . LEU C 1 76 ? 39.986 14.164 36.103 1.00 34.85 75 LEU C O 1
ATOM 2629 N N . ALA C 1 77 ? 41.785 13.166 35.159 1.00 34.08 76 ALA C N 1
ATOM 2630 C CA . ALA C 1 77 ? 41.684 13.791 33.858 1.00 34.22 76 ALA C CA 1
ATOM 2631 C C . ALA C 1 77 ? 41.290 12.745 32.831 1.00 34.29 76 ALA C C 1
ATOM 2632 O O . ALA C 1 77 ? 41.881 11.685 32.756 1.00 35.30 76 ALA C O 1
ATOM 2634 N N . ILE C 1 78 ? 40.293 13.092 32.031 1.00 35.09 77 ILE C N 1
ATOM 2635 C CA . ILE C 1 78 ? 39.724 12.184 31.049 1.00 33.81 77 ILE C CA 1
ATOM 2636 C C . ILE C 1 78 ? 39.739 12.852 29.684 1.00 33.93 77 ILE C C 1
ATOM 2637 O O . ILE C 1 78 ? 39.035 13.867 29.459 1.00 36.05 77 ILE C O 1
ATOM 2642 N N . LEU C 1 79 ? 40.612 12.337 28.822 1.00 34.28 78 LEU C N 1
ATOM 2643 C CA . LEU C 1 79 ? 40.733 12.762 27.428 1.00 33.03 78 LEU C CA 1
ATOM 2644 C C . LEU C 1 79 ? 39.869 11.788 26.613 1.00 33.36 78 LEU C C 1
ATOM 2645 O O . LEU C 1 79 ? 40.031 10.585 26.750 1.00 33.97 78 LEU C O 1
ATOM 2650 N N . ASN C 1 80 ? 38.939 12.322 25.819 1.00 32.77 79 ASN C N 1
ATOM 2651 C CA . ASN C 1 80 ? 38.080 11.511 24.948 1.00 34.49 79 ASN C CA 1
ATOM 2652 C C . ASN C 1 80 ? 38.106 12.110 23.547 1.00 35.37 79 ASN C C 1
ATOM 2653 O O . ASN C 1 80 ? 37.913 13.292 23.385 1.00 34.24 79 ASN C O 1
ATOM 2658 N N . GLY C 1 81 ? 38.361 11.287 22.539 1.00 34.07 80 GLY C N 1
ATOM 2659 C CA . GLY C 1 81 ? 38.392 11.758 21.209 1.00 33.90 80 GLY C CA 1
ATOM 2660 C C . GLY C 1 81 ? 38.539 10.700 20.141 1.00 31.59 80 GLY C C 1
ATOM 2661 O O . GLY C 1 81 ? 38.225 9.528 20.339 1.00 30.74 80 GLY C O 1
ATOM 2662 N N . ASP C 1 82 ? 39.081 11.140 19.026 1.00 28.93 81 ASP C N 1
ATOM 2663 C CA . ASP C 1 82 ? 39.266 10.328 17.817 1.00 29.76 81 ASP C CA 1
ATOM 2664 C C . ASP C 1 82 ? 40.376 11.027 17.014 1.00 30.00 81 ASP C C 1
ATOM 2665 O O . ASP C 1 82 ? 41.040 11.921 17.544 1.00 30.55 81 ASP C O 1
ATOM 2670 N N . GLN C 1 83 ? 40.572 10.638 15.766 1.00 30.00 82 GLN C N 1
ATOM 2671 C CA . GLN C 1 83 ? 41.616 11.244 14.946 1.00 31.29 82 GLN C CA 1
ATOM 2672 C C . GLN C 1 83 ? 41.345 12.710 14.631 1.00 31.67 82 GLN C C 1
ATOM 2673 O O . GLN C 1 83 ? 42.215 13.387 14.106 1.00 33.05 82 GLN C O 1
ATOM 2679 N N . TYR C 1 84 ? 40.118 13.178 14.870 1.00 30.54 83 TYR C N 1
ATOM 2680 C CA . TYR C 1 84 ? 39.751 14.542 14.486 1.00 31.95 83 TYR C CA 1
ATOM 2681 C C . TYR C 1 84 ? 39.854 15.545 15.603 1.00 32.25 83 TYR C C 1
ATOM 2682 O O . TYR C 1 84 ? 39.755 16.737 15.326 1.00 34.75 83 TYR C O 1
ATOM 2691 N N . GLY C 1 85 ? 39.945 15.102 16.849 1.00 30.49 84 GLY C N 1
ATOM 2692 C CA . GLY C 1 85 ? 40.059 16.031 17.976 1.00 30.64 84 GLY C CA 1
ATOM 2693 C C . GLY C 1 85 ? 39.749 15.304 19.264 1.00 32.93 84 GLY C C 1
ATOM 2694 O O . GLY C 1 85 ? 39.484 14.109 19.244 1.00 31.36 84 GLY C O 1
ATOM 2695 N N . TRP C 1 86 ? 39.810 16.025 20.383 1.00 32.82 85 TRP C N 1
ATOM 2696 C CA . TRP C 1 86 ? 39.545 15.476 21.684 1.00 33.62 85 TRP C CA 1
ATOM 2697 C C . TRP C 1 86 ? 39.033 16.543 22.660 1.00 35.18 85 TRP C C 1
ATOM 2698 O O . TRP C 1 86 ? 39.357 17.726 22.532 1.00 34.18 85 TRP C O 1
ATOM 2709 N N . ASN C 1 87 ? 38.207 16.101 23.602 1.00 34.52 86 ASN C N 1
ATOM 2710 C CA . ASN C 1 87 ? 37.659 16.953 24.662 1.00 34.00 86 ASN C CA 1
ATOM 2711 C C . ASN C 1 87 ? 38.302 16.501 25.953 1.00 34.67 86 ASN C C 1
ATOM 2712 O O . ASN C 1 87 ? 38.916 15.415 26.022 1.00 34.21 86 ASN C O 1
ATOM 2717 N N . LEU C 1 88 ? 38.159 17.320 26.996 1.00 35.47 87 LEU C N 1
ATOM 2718 C CA . LEU C 1 88 ? 38.808 17.048 28.250 1.00 36.03 87 LEU C CA 1
ATOM 2719 C C . LEU C 1 88 ? 37.839 17.296 29.378 1.00 37.49 87 LEU C C 1
ATOM 2720 O O . LEU C 1 88 ? 37.270 18.375 29.482 1.00 33.84 87 LEU C O 1
ATOM 2725 N N . ARG C 1 89 ? 37.696 16.303 30.223 1.00 34.08 88 ARG C N 1
ATOM 2726 C CA . ARG C 1 89 ? 36.846 16.427 31.388 1.00 35.36 88 ARG C CA 1
ATOM 2727 C C . ARG C 1 89 ? 37.762 16.319 32.595 1.00 37.35 88 ARG C C 1
ATOM 2728 O O . ARG C 1 89 ? 38.594 15.409 32.663 1.00 36.81 88 ARG C O 1
ATOM 2736 N N . LEU C 1 90 ? 37.601 17.206 33.568 1.00 35.58 89 LEU C N 1
ATOM 2737 C CA . LEU C 1 90 ? 38.447 17.153 34.735 1.00 34.74 89 LEU C CA 1
ATOM 2738 C C . LEU C 1 90 ? 37.615 17.020 35.981 1.00 35.83 89 LEU C C 1
ATOM 2739 O O . LEU C 1 90 ? 36.631 17.761 36.150 1.00 37.49 89 LEU C O 1
ATOM 2744 N N . ILE C 1 91 ? 37.991 16.069 36.825 1.00 35.65 90 ILE C N 1
ATOM 2745 C CA . ILE C 1 91 ? 37.331 15.836 38.088 1.00 34.18 90 ILE C CA 1
ATOM 2746 C C . ILE C 1 91 ? 38.355 16.123 39.196 1.00 35.77 90 ILE C C 1
ATOM 2747 O O . ILE C 1 91 ? 39.342 15.381 39.373 1.00 33.54 90 ILE C O 1
ATOM 2752 N N . LEU C 1 92 ? 38.072 17.172 39.960 1.00 33.45 91 LEU C N 1
ATOM 2753 C CA . LEU C 1 92 ? 38.913 17.643 41.045 1.00 35.01 91 LEU C CA 1
ATOM 2754 C C . LEU C 1 92 ? 38.294 17.174 42.355 1.00 35.35 91 LEU C C 1
ATOM 2755 O O . LEU C 1 92 ? 37.193 17.577 42.727 1.00 33.85 91 LEU C O 1
ATOM 2760 N N . SER C 1 93 ? 38.957 16.265 43.040 1.00 34.35 92 SER C N 1
ATOM 2761 C CA . SER C 1 93 ? 38.412 15.772 44.296 1.00 34.91 92 SER C CA 1
ATOM 2762 C C . SER C 1 93 ? 38.604 16.818 45.372 1.00 36.39 92 SER C C 1
ATOM 2763 O O . SER C 1 93 ? 39.613 17.526 45.392 1.00 39.32 92 SER C O 1
ATOM 2766 N N . ALA C 1 94 ? 37.629 16.916 46.265 1.00 36.36 93 ALA C N 1
ATOM 2767 C CA . ALA C 1 94 ? 37.754 17.823 47.407 1.00 37.39 93 ALA C CA 1
ATOM 2768 C C . ALA C 1 94 ? 38.922 17.275 48.229 1.00 40.07 93 ALA C C 1
ATOM 2769 O O . ALA C 1 94 ? 39.108 16.055 48.302 1.00 42.66 93 ALA C O 1
ATOM 2771 N N . SER C 1 95 ? 39.714 18.137 48.834 1.00 41.03 94 SER C N 1
ATOM 2772 C CA . SER C 1 95 ? 40.885 17.613 49.534 1.00 42.97 94 SER C CA 1
ATOM 2773 C C . SER C 1 95 ? 41.155 18.175 50.913 1.00 42.34 94 SER C C 1
ATOM 2774 O O . SER C 1 95 ? 42.160 17.813 51.531 1.00 44.17 94 SER C O 1
ATOM 2777 N N . GLY C 1 96 ? 40.248 19.000 51.443 1.00 37.37 95 GLY C N 1
ATOM 2778 C CA . GLY C 1 96 ? 40.445 19.541 52.783 1.00 35.85 95 GLY C CA 1
ATOM 2779 C C . GLY C 1 96 ? 39.354 20.521 53.143 1.00 34.81 95 GLY C C 1
ATOM 2780 O O . GLY C 1 96 ? 38.315 20.566 52.485 1.00 33.93 95 GLY C O 1
ATOM 2781 N N . LEU C 1 97 ? 39.630 21.327 54.149 1.00 32.74 96 LEU C N 1
ATOM 2782 C CA . LEU C 1 97 ? 38.702 22.289 54.665 1.00 35.09 96 LEU C CA 1
ATOM 2783 C C . LEU C 1 97 ? 38.304 23.344 53.644 1.00 33.22 96 LEU C C 1
ATOM 2784 O O . LEU C 1 97 ? 37.149 23.802 53.650 1.00 35.27 96 LEU C O 1
ATOM 2789 N N . PHE C 1 98 ? 39.239 23.717 52.767 1.00 33.30 97 PHE C N 1
ATOM 2790 C CA . PHE C 1 98 ? 38.999 24.800 51.785 1.00 32.98 97 PHE C CA 1
ATOM 2791 C C . PHE C 1 98 ? 38.969 24.392 50.314 1.00 32.13 97 PHE C C 1
ATOM 2792 O O . PHE C 1 98 ? 38.391 25.094 49.503 1.00 35.70 97 PHE C O 1
ATOM 2800 N N . ASN C 1 99 ? 39.582 23.256 49.989 1.00 31.92 98 ASN C N 1
ATOM 2801 C CA . ASN C 1 99 ? 39.715 22.783 48.618 1.00 33.48 98 ASN C CA 1
ATOM 2802 C C . ASN C 1 99 ? 38.497 21.987 48.152 1.00 34.21 98 ASN C C 1
ATOM 2803 O O . ASN C 1 99 ? 38.479 20.757 48.213 1.00 36.11 98 ASN C O 1
ATOM 2808 N N . ARG C 1 100 ? 37.467 22.711 47.741 1.00 31.65 99 ARG C N 1
ATOM 2809 C CA . ARG C 1 100 ? 36.212 22.088 47.275 1.00 33.68 99 ARG C CA 1
ATOM 2810 C C . ARG C 1 100 ? 36.446 21.258 46.036 1.00 34.15 99 ARG C C 1
ATOM 2811 O O . ARG C 1 100 ? 37.341 21.540 45.221 1.00 34.35 99 ARG C O 1
ATOM 2819 N N . GLY C 1 101 ? 35.590 20.267 45.859 1.00 31.88 100 GLY C N 1
ATOM 2820 C CA . GLY C 1 101 ? 35.572 19.496 44.652 1.00 33.13 100 GLY C CA 1
ATOM 2821 C C . GLY C 1 101 ? 34.871 20.192 43.502 1.00 34.20 100 GLY C C 1
ATOM 2822 O O . GLY C 1 101 ? 34.011 21.119 43.677 1.00 31.40 100 GLY C O 1
ATOM 2823 N N . ALA C 1 102 ? 35.223 19.754 42.305 1.00 32.92 101 ALA C N 1
ATOM 2824 C CA . ALA C 1 102 ? 34.629 20.292 41.124 1.00 32.60 101 ALA C CA 1
ATOM 2825 C C . ALA C 1 102 ? 34.775 19.341 39.978 1.00 34.44 101 ALA C C 1
ATOM 2826 O O . ALA C 1 102 ? 35.605 18.451 40.030 1.00 33.76 101 ALA C O 1
ATOM 2828 N N . GLU C 1 103 ? 33.964 19.560 38.945 1.00 34.66 102 GLU C N 1
ATOM 2829 C CA . GLU C 1 103 ? 34.063 18.823 37.673 1.00 36.33 102 GLU C CA 1
ATOM 2830 C C . GLU C 1 103 ? 33.859 19.858 36.586 1.00 35.87 102 GLU C C 1
ATOM 2831 O O . GLU C 1 103 ? 32.890 20.621 36.632 1.00 35.78 102 GLU C O 1
ATOM 2837 N N . VAL C 1 104 ? 34.787 19.912 35.646 1.00 33.94 103 VAL C N 1
ATOM 2838 C CA . VAL C 1 104 ? 34.741 20.874 34.561 1.00 33.97 103 VAL C CA 1
ATOM 2839 C C . VAL C 1 104 ? 35.071 20.209 33.220 1.00 34.10 103 VAL C C 1
ATOM 2840 O O . VAL C 1 104 ? 35.695 19.130 33.175 1.00 36.68 103 VAL C O 1
ATOM 2844 N N . TYR C 1 105 ? 34.624 20.851 32.150 1.00 35.38 104 TYR C N 1
ATOM 2845 C CA . TYR C 1 105 ? 34.781 20.302 30.814 1.00 35.07 104 TYR C CA 1
ATOM 2846 C C . TYR C 1 105 ? 35.132 21.362 29.809 1.00 34.44 104 TYR C C 1
ATOM 2847 O O . TYR C 1 105 ? 34.520 22.441 29.785 1.00 33.52 104 TYR C O 1
ATOM 2856 N N . TRP C 1 106 ? 36.102 21.030 28.966 1.00 33.47 105 TRP C N 1
ATOM 2857 C CA . TRP C 1 106 ? 36.457 21.834 27.812 1.00 32.77 105 TRP C CA 1
ATOM 2858 C C . TRP C 1 106 ? 36.142 20.979 26.565 1.00 34.40 105 TRP C C 1
ATOM 2859 O O . TRP C 1 106 ? 36.565 19.795 26.495 1.00 34.40 105 TRP C O 1
ATOM 2870 N N . PRO C 1 107 ? 35.443 21.561 25.585 1.00 35.01 106 PRO C N 1
ATOM 2871 C CA . PRO C 1 107 ? 35.082 20.826 24.374 1.00 35.32 106 PRO C CA 1
ATOM 2872 C C . PRO C 1 107 ? 36.226 20.757 23.374 1.00 34.66 106 PRO C C 1
ATOM 2873 O O . PRO C 1 107 ? 37.215 21.437 23.534 1.00 32.26 106 PRO C O 1
ATOM 2877 N N . ARG C 1 108 ? 36.066 19.949 22.337 1.00 34.11 107 ARG C N 1
ATOM 2878 C CA . ARG C 1 108 ? 37.080 19.775 21.291 1.00 36.10 107 ARG C CA 1
ATOM 2879 C C . ARG C 1 108 ? 37.704 20.997 20.666 1.00 36.17 107 ARG C C 1
ATOM 2880 O O . ARG C 1 108 ? 38.864 21.001 20.331 1.00 38.50 107 ARG C O 1
ATOM 2888 N N . HIS C 1 109 ? 36.898 22.003 20.438 1.00 36.60 108 HIS C N 1
ATOM 2889 C CA . HIS C 1 109 ? 37.352 23.189 19.671 1.00 42.00 108 HIS C CA 1
ATOM 2890 C C . HIS C 1 109 ? 38.226 24.166 20.488 1.00 40.32 108 HIS C C 1
ATOM 2891 O O . HIS C 1 109 ? 38.736 25.167 19.957 1.00 42.58 108 HIS C O 1
ATOM 2898 N N . VAL C 1 110 ? 38.415 23.819 21.748 1.00 37.23 109 VAL C N 1
ATOM 2899 C CA . VAL C 1 110 ? 39.141 24.591 22.725 1.00 35.96 109 VAL C CA 1
ATOM 2900 C C . VAL C 1 110 ? 40.368 23.899 23.333 1.00 35.92 109 VAL C C 1
ATOM 2901 O O . VAL C 1 110 ? 41.319 24.575 23.758 1.00 35.26 109 VAL C O 1
ATOM 2905 N N . THR C 1 111 ? 40.356 22.569 23.422 1.00 35.66 110 THR C N 1
ATOM 2906 C CA . THR C 1 111 ? 41.435 21.853 24.097 1.00 35.57 110 THR C CA 1
ATOM 2907 C C . THR C 1 111 ? 42.857 22.132 23.579 1.00 35.22 110 THR C C 1
ATOM 2908 O O . THR C 1 111 ? 43.787 22.265 24.385 1.00 36.98 110 THR C O 1
ATOM 2912 N N . ASN C 1 112 ? 43.049 22.231 22.270 1.00 38.06 111 ASN C N 1
ATOM 2913 C CA . ASN C 1 112 ? 44.374 22.564 21.750 1.00 38.54 111 ASN C CA 1
ATOM 2914 C C . ASN C 1 112 ? 44.832 23.927 22.252 1.00 37.98 111 ASN C C 1
ATOM 2915 O O . ASN C 1 112 ? 45.987 24.098 22.597 1.00 35.45 111 ASN C O 1
ATOM 2920 N N . ASN C 1 113 ? 43.921 24.893 22.296 1.00 38.02 112 ASN C N 1
ATOM 2921 C CA . ASN C 1 113 ? 44.276 26.226 22.769 1.00 36.25 112 ASN C CA 1
ATOM 2922 C C . ASN C 1 113 ? 44.631 26.195 24.239 1.00 33.09 112 ASN C C 1
ATOM 2923 O O . ASN C 1 113 ? 45.613 26.823 24.654 1.00 35.08 112 ASN C O 1
ATOM 2928 N N . VAL C 1 114 ? 43.870 25.443 25.018 1.00 33.44 113 VAL C N 1
ATOM 2929 C CA . VAL C 1 114 ? 44.128 25.343 26.463 1.00 33.76 113 VAL C CA 1
ATOM 2930 C C . VAL C 1 114 ? 45.505 24.689 26.730 1.00 34.81 113 VAL C C 1
ATOM 2931 O O . VAL C 1 114 ? 46.319 25.194 27.510 1.00 33.75 113 VAL C O 1
ATOM 2935 N N . VAL C 1 115 ? 45.773 23.574 26.057 1.00 36.91 114 VAL C N 1
ATOM 2936 C CA . VAL C 1 115 ? 47.022 22.858 26.227 1.00 37.16 114 VAL C CA 1
ATOM 2937 C C . VAL C 1 115 ? 48.201 23.709 25.826 1.00 34.87 114 VAL C C 1
ATOM 2938 O O . VAL C 1 115 ? 49.233 23.683 26.476 1.00 34.72 114 VAL C O 1
ATOM 2942 N N . ASN C 1 116 ? 48.059 24.457 24.739 1.00 34.55 115 ASN C N 1
ATOM 2943 C CA . ASN C 1 116 ? 49.114 25.327 24.266 1.00 34.98 115 ASN C CA 1
ATOM 2944 C C . ASN C 1 116 ? 49.430 26.442 25.260 1.00 32.84 115 ASN C C 1
ATOM 2945 O O . ASN C 1 116 ? 50.590 26.779 25.474 1.00 33.83 115 ASN C O 1
ATOM 2950 N N . ALA C 1 117 ? 48.393 27.020 25.848 1.00 33.74 116 ALA C N 1
ATOM 2951 C CA . ALA C 1 117 ? 48.562 28.043 26.889 1.00 34.67 116 ALA C CA 1
ATOM 2952 C C . ALA C 1 117 ? 49.273 27.433 28.104 1.00 32.85 116 ALA C C 1
ATOM 2953 O O . ALA C 1 117 ? 50.157 28.048 28.683 1.00 32.93 116 ALA C O 1
ATOM 2963 N N . ARG C 1 119 ? 51.291 24.899 28.135 1.00 38.86 118 ARG C N 1
ATOM 2964 C CA . ARG C 1 119 ? 52.658 24.594 27.781 1.00 42.13 118 ARG C CA 1
ATOM 2965 C C . ARG C 1 119 ? 53.492 25.866 27.771 1.00 42.71 118 ARG C C 1
ATOM 2966 O O . ARG C 1 119 ? 54.634 25.842 28.210 1.00 40.78 118 ARG C O 1
ATOM 2974 N N . SER C 1 120 ? 52.916 26.992 27.353 1.00 43.80 119 SER C N 1
ATOM 2975 C CA . SER C 1 120 ? 53.705 28.225 27.279 1.00 46.44 119 SER C CA 1
ATOM 2976 C C . SER C 1 120 ? 53.854 28.981 28.607 1.00 48.02 119 SER C C 1
ATOM 2977 O O . SER C 1 120 ? 54.481 30.039 28.639 1.00 48.00 119 SER C O 1
ATOM 2996 N N . ILE D 1 3 ? 20.904 12.095 47.762 1.00 43.95 2 ILE D N 1
ATOM 2997 C CA . ILE D 1 3 ? 19.702 12.713 47.210 1.00 41.21 2 ILE D CA 1
ATOM 2998 C C . ILE D 1 3 ? 20.024 13.532 45.951 1.00 38.71 2 ILE D C 1
ATOM 2999 O O . ILE D 1 3 ? 20.855 14.414 46.003 1.00 36.58 2 ILE D O 1
ATOM 3004 N N . LYS D 1 4 ? 19.307 13.287 44.858 1.00 37.47 3 LYS D N 1
ATOM 3005 C CA . LYS D 1 4 ? 19.567 13.969 43.596 1.00 37.21 3 LYS D CA 1
ATOM 3006 C C . LYS D 1 4 ? 18.326 14.526 42.922 1.00 35.36 3 LYS D C 1
ATOM 3007 O O . LYS D 1 4 ? 17.274 13.895 42.915 1.00 37.70 3 LYS D O 1
ATOM 3013 N N . LYS D 1 5 ? 18.473 15.708 42.347 1.00 34.51 4 LYS D N 1
ATOM 3014 C CA . LYS D 1 5 ? 17.455 16.331 41.517 1.00 33.39 4 LYS D CA 1
ATOM 3015 C C . LYS D 1 5 ? 18.200 16.785 40.279 1.00 32.59 4 LYS D C 1
ATOM 3016 O O . LYS D 1 5 ? 19.313 17.325 40.373 1.00 31.74 4 LYS D O 1
ATOM 3022 N N . GLU D 1 6 ? 17.612 16.539 39.120 1.00 32.57 5 GLU D N 1
ATOM 3023 C CA . GLU D 1 6 ? 18.267 16.913 37.875 1.00 35.36 5 GLU D CA 1
ATOM 3024 C C . GLU D 1 6 ? 17.326 16.986 36.715 1.00 33.44 5 GLU D C 1
ATOM 3025 O O . GLU D 1 6 ? 16.228 16.413 36.729 1.00 31.47 5 GLU D O 1
ATOM 3031 N N . GLY D 1 7 ? 17.820 17.657 35.689 1.00 32.69 6 GLY D N 1
ATOM 3032 C CA . GLY D 1 7 ? 17.140 17.766 34.416 1.00 34.75 6 GLY D CA 1
ATOM 3033 C C . GLY D 1 7 ? 18.152 18.253 33.391 1.00 36.51 6 GLY D C 1
ATOM 3034 O O . GLY D 1 7 ? 19.347 18.415 33.698 1.00 35.57 6 GLY D O 1
ATOM 3035 N N . PRO D 1 8 ? 17.690 18.451 32.150 1.00 39.12 7 PRO D N 1
ATOM 3036 C CA . PRO D 1 8 ? 18.536 18.983 31.099 1.00 37.73 7 PRO D CA 1
ATOM 3037 C C . PRO D 1 8 ? 19.241 20.244 31.488 1.00 36.36 7 PRO D C 1
ATOM 3038 O O . PRO D 1 8 ? 18.607 21.279 31.768 1.00 37.04 7 PRO D O 1
ATOM 3042 N N . GLY D 1 9 ? 20.565 20.155 31.555 1.00 34.51 8 GLY D N 1
ATOM 3043 C CA . GLY D 1 9 ? 21.377 21.306 31.851 1.00 34.83 8 GLY D CA 1
ATOM 3044 C C . GLY D 1 9 ? 21.613 21.605 33.311 1.00 32.90 8 GLY D C 1
ATOM 3045 O O . GLY D 1 9 ? 22.270 22.597 33.614 1.00 33.55 8 GLY D O 1
ATOM 3046 N N . TRP D 1 10 ? 21.140 20.740 34.216 1.00 31.85 9 TRP D N 1
ATOM 3047 C CA . TRP D 1 10 ? 21.361 21.020 35.640 1.00 31.81 9 TRP D CA 1
ATOM 3048 C C . TRP D 1 10 ? 21.219 19.812 36.546 1.00 30.59 9 TRP D C 1
ATOM 3049 O O . TRP D 1 10 ? 20.621 18.814 36.191 1.00 31.34 9 TRP D O 1
ATOM 3060 N N . ARG D 1 11 ? 21.771 19.964 37.742 1.00 30.59 10 ARG D N 1
ATOM 3061 C CA . ARG D 1 11 ? 21.673 18.957 38.785 1.00 32.09 10 ARG D CA 1
ATOM 3062 C C . ARG D 1 11 ? 22.060 19.537 40.146 1.00 30.73 10 ARG D C 1
ATOM 3063 O O . ARG D 1 11 ? 22.800 20.545 40.263 1.00 30.72 10 ARG D O 1
ATOM 3071 N N . ILE D 1 12 ? 21.494 18.919 41.168 1.00 32.20 11 ILE D N 1
ATOM 3072 C CA . ILE D 1 12 ? 21.749 19.268 42.560 1.00 33.32 11 ILE D CA 1
ATOM 3073 C C . ILE D 1 12 ? 21.767 17.912 43.275 1.00 32.55 11 ILE D C 1
ATOM 3074 O O . ILE D 1 12 ? 20.813 17.115 43.161 1.00 31.02 11 ILE D O 1
ATOM 3079 N N . ILE D 1 13 ? 22.863 17.639 43.972 1.00 30.87 12 ILE D N 1
ATOM 3080 C CA . ILE D 1 13 ? 23.054 16.383 44.680 1.00 32.30 12 ILE D CA 1
ATOM 3081 C C . ILE D 1 13 ? 23.547 16.629 46.093 1.00 32.07 12 ILE D C 1
ATOM 3082 O O . ILE D 1 13 ? 24.491 17.391 46.289 1.00 34.87 12 ILE D O 1
ATOM 3087 N N . PHE D 1 14 ? 22.879 16.013 47.057 1.00 33.48 13 PHE D N 1
ATOM 3088 C CA . PHE D 1 14 ? 23.270 16.076 48.461 1.00 33.67 13 PHE D CA 1
ATOM 3089 C C . PHE D 1 14 ? 23.722 14.699 48.896 1.00 34.19 13 PHE D C 1
ATOM 3090 O O . PHE D 1 14 ? 22.984 13.729 48.707 1.00 34.04 13 PHE D O 1
ATOM 3098 N N . ASP D 1 15 ? 24.912 14.622 49.503 1.00 32.64 14 ASP D N 1
ATOM 3099 C CA . ASP D 1 15 ? 25.487 13.371 49.998 1.00 34.33 14 ASP D CA 1
ATOM 3100 C C . ASP D 1 15 ? 25.610 13.510 51.510 1.00 34.80 14 ASP D C 1
ATOM 3101 O O . ASP D 1 15 ? 26.504 14.189 52.012 1.00 35.13 14 ASP D O 1
ATOM 3106 N N . SER D 1 16 ? 24.699 12.875 52.232 1.00 35.79 15 SER D N 1
ATOM 3107 C CA . SER D 1 16 ? 24.698 12.935 53.695 1.00 37.38 15 SER D CA 1
ATOM 3108 C C . SER D 1 16 ? 25.926 12.290 54.350 1.00 38.28 15 SER D C 1
ATOM 3109 O O . SER D 1 16 ? 26.175 12.523 55.538 1.00 40.65 15 SER D O 1
ATOM 3112 N N . SER D 1 17 ? 26.672 11.463 53.612 1.00 38.28 16 SER D N 1
ATOM 3113 C CA . SER D 1 17 ? 27.858 10.809 54.164 1.00 38.59 16 SER D CA 1
ATOM 3114 C C . SER D 1 17 ? 29.073 11.742 54.269 1.00 39.83 16 SER D C 1
ATOM 3115 O O . SER D 1 17 ? 30.082 11.366 54.850 1.00 39.82 16 SER D O 1
ATOM 3118 N N . ARG D 1 18 ? 28.989 12.950 53.704 1.00 40.54 17 ARG D N 1
ATOM 3119 C CA . ARG D 1 18 ? 30.106 13.884 53.755 1.00 41.26 17 ARG D CA 1
ATOM 3120 C C . ARG D 1 18 ? 29.877 14.966 54.768 1.00 41.56 17 ARG D C 1
ATOM 3121 O O . ARG D 1 18 ? 28.797 15.522 54.840 1.00 42.05 17 ARG D O 1
ATOM 3129 N N . ASP D 1 19 ? 30.913 15.256 55.541 1.00 42.71 18 ASP D N 1
ATOM 3130 C CA . ASP D 1 19 ? 30.823 16.242 56.616 1.00 44.13 18 ASP D CA 1
ATOM 3131 C C . ASP D 1 19 ? 31.108 17.684 56.174 1.00 42.39 18 ASP D C 1
ATOM 3132 O O . ASP D 1 19 ? 30.669 18.619 56.845 1.00 42.24 18 ASP D O 1
ATOM 3137 N N . ASN D 1 20 ? 31.804 17.866 55.050 1.00 39.25 19 ASN D N 1
ATOM 3138 C CA . ASN D 1 20 ? 32.201 19.200 54.607 1.00 37.17 19 ASN D CA 1
ATOM 3139 C C . ASN D 1 20 ? 31.516 19.627 53.290 1.00 37.08 19 ASN D C 1
ATOM 3140 O O . ASN D 1 20 ? 30.455 20.250 53.345 1.00 38.47 19 ASN D O 1
ATOM 3145 N N . PHE D 1 21 ? 32.069 19.269 52.132 1.00 35.41 20 PHE D N 1
ATOM 3146 C CA . PHE D 1 21 ? 31.504 19.697 50.837 1.00 35.27 20 PHE D CA 1
ATOM 3147 C C . PHE D 1 21 ? 30.463 18.690 50.358 1.00 36.07 20 PHE D C 1
ATOM 3148 O O . PHE D 1 21 ? 30.667 17.985 49.376 1.00 39.81 20 PHE D O 1
ATOM 3156 N N . SER D 1 22 ? 29.339 18.680 51.068 1.00 33.90 21 SER D N 1
ATOM 3157 C CA . SER D 1 22 ? 28.293 17.665 50.939 1.00 32.97 21 SER D CA 1
ATOM 3158 C C . SER D 1 22 ? 27.213 17.936 49.880 1.00 32.78 21 SER D C 1
ATOM 3159 O O . SER D 1 22 ? 26.363 17.076 49.652 1.00 34.02 21 SER D O 1
ATOM 3162 N N . THR D 1 23 ? 27.224 19.111 49.269 1.00 33.40 22 THR D N 1
ATOM 3163 C CA . THR D 1 23 ? 26.244 19.428 48.222 1.00 32.27 22 THR D CA 1
ATOM 3164 C C . THR D 1 23 ? 26.939 19.704 46.913 1.00 35.70 22 THR D C 1
ATOM 3165 O O . THR D 1 23 ? 27.959 20.370 46.894 1.00 39.41 22 THR D O 1
ATOM 3169 N N . LEU D 1 24 ? 26.388 19.196 45.812 1.00 32.79 23 LEU D N 1
ATOM 3170 C CA . LEU D 1 24 ? 26.917 19.507 44.493 1.00 32.98 23 LEU D CA 1
ATOM 3171 C C . LEU D 1 24 ? 25.851 20.233 43.678 1.00 33.70 23 LEU D C 1
ATOM 3172 O O . LEU D 1 24 ? 24.681 19.829 43.678 1.00 32.16 23 LEU D O 1
ATOM 3177 N N . ILE D 1 25 ? 26.250 21.334 43.050 1.00 33.87 24 ILE D N 1
ATOM 3178 C CA . ILE D 1 25 ? 25.407 22.023 42.060 1.00 32.68 24 ILE D CA 1
ATOM 3179 C C . ILE D 1 25 ? 26.128 21.941 40.730 1.00 34.16 24 ILE D C 1
ATOM 3180 O O . ILE D 1 25 ? 27.371 21.963 40.676 1.00 33.57 24 ILE D O 1
ATOM 3185 N N . GLY D 1 26 ? 25.355 21.755 39.671 1.00 33.88 25 GLY D N 1
ATOM 3186 C CA . GLY D 1 26 ? 25.925 21.614 38.339 1.00 33.16 25 GLY D CA 1
ATOM 3187 C C . GLY D 1 26 ? 25.119 22.189 37.219 1.00 34.79 25 GLY D C 1
ATOM 3188 O O . GLY D 1 26 ? 23.900 22.335 37.315 1.00 31.88 25 GLY D O 1
ATOM 3189 N N . GLY D 1 27 ? 25.833 22.493 36.139 1.00 35.57 26 GLY D N 1
ATOM 3190 C CA . GLY D 1 27 ? 25.252 22.931 34.884 1.00 34.20 26 GLY D CA 1
ATOM 3191 C C . GLY D 1 27 ? 25.641 21.897 33.860 1.00 34.63 26 GLY D C 1
ATOM 3192 O O . GLY D 1 27 ? 25.908 20.745 34.187 1.00 35.95 26 GLY D O 1
ATOM 3193 N N . GLU D 1 28 ? 25.663 22.292 32.597 1.00 32.29 27 GLU D N 1
ATOM 3194 C CA . GLU D 1 28 ? 25.967 21.365 31.552 1.00 34.06 27 GLU D CA 1
ATOM 3195 C C . GLU D 1 28 ? 27.435 20.969 31.525 1.00 33.07 27 GLU D C 1
ATOM 3196 O O . GLU D 1 28 ? 27.752 19.802 31.383 1.00 31.87 27 GLU D O 1
ATOM 3202 N N . THR D 1 29 ? 28.311 21.952 31.697 1.00 30.77 28 THR D N 1
ATOM 3203 C CA . THR D 1 29 ? 29.758 21.731 31.578 1.00 32.79 28 THR D CA 1
ATOM 3204 C C . THR D 1 29 ? 30.555 21.908 32.860 1.00 30.06 28 THR D C 1
ATOM 3205 O O . THR D 1 29 ? 31.758 21.887 32.809 1.00 32.94 28 THR D O 1
ATOM 3209 N N . TRP D 1 30 ? 29.888 22.007 34.004 1.00 30.54 29 TRP D N 1
ATOM 3210 C CA . TRP D 1 30 ? 30.527 22.253 35.282 1.00 29.39 29 TRP D CA 1
ATOM 3211 C C . TRP D 1 30 ? 29.693 21.700 36.442 1.00 32.21 29 TRP D C 1
ATOM 3212 O O . TRP D 1 30 ? 28.484 21.457 36.310 1.00 30.63 29 TRP D O 1
ATOM 3223 N N . ALA D 1 31 ? 30.380 21.496 37.555 1.00 32.63 30 ALA D N 1
ATOM 3224 C CA . ALA D 1 31 ? 29.769 21.171 38.846 1.00 31.67 30 ALA D CA 1
ATOM 3225 C C . ALA D 1 31 ? 30.756 21.602 39.909 1.00 32.39 30 ALA D C 1
ATOM 3226 O O . ALA D 1 31 ? 31.948 21.480 39.707 1.00 31.45 30 ALA D O 1
ATOM 3228 N N . ILE D 1 32 ? 30.271 22.156 41.025 1.00 32.57 31 ILE D N 1
ATOM 3229 C CA . ILE D 1 32 ? 31.114 22.519 42.144 1.00 33.18 31 ILE D CA 1
ATOM 3230 C C . ILE D 1 32 ? 30.435 22.009 43.395 1.00 33.57 31 ILE D C 1
ATOM 3231 O O . ILE D 1 32 ? 29.197 21.965 43.462 1.00 32.68 31 ILE D O 1
ATOM 3236 N N . GLU D 1 33 ? 31.246 21.645 44.374 1.00 31.83 32 GLU D N 1
ATOM 3237 C CA . GLU D 1 33 ? 30.725 21.188 45.639 1.00 34.00 32 GLU D CA 1
ATOM 3238 C C . GLU D 1 33 ? 30.661 22.363 46.589 1.00 34.96 32 GLU D C 1
ATOM 3239 O O . GLU D 1 33 ? 31.519 23.248 46.530 1.00 34.31 32 GLU D O 1
ATOM 3245 N N . LEU D 1 34 ? 29.664 22.349 47.466 1.00 32.63 33 LEU D N 1
ATOM 3246 C CA . LEU D 1 34 ? 29.414 23.410 48.427 1.00 32.80 33 LEU D CA 1
ATOM 3247 C C . LEU D 1 34 ? 29.280 22.863 49.835 1.00 32.19 33 LEU D C 1
ATOM 3248 O O . LEU D 1 34 ? 28.774 21.761 50.046 1.00 32.07 33 LEU D O 1
ATOM 3253 N N . ASP D 1 35 ? 29.770 23.622 50.793 1.00 31.05 34 ASP D N 1
ATOM 3254 C CA . ASP D 1 35 ? 29.535 23.287 52.183 1.00 33.03 34 ASP D CA 1
ATOM 3255 C C . ASP D 1 35 ? 28.116 23.747 52.597 1.00 30.83 34 ASP D C 1
ATOM 3256 O O . ASP D 1 35 ? 27.436 24.427 51.839 1.00 31.93 34 ASP D O 1
ATOM 3261 N N . LYS D 1 36 ? 27.683 23.328 53.771 1.00 31.68 35 LYS D N 1
ATOM 3262 C CA . LYS D 1 36 ? 26.306 23.583 54.207 1.00 33.15 35 LYS D CA 1
ATOM 3263 C C . LYS D 1 36 ? 25.940 25.062 54.310 1.00 32.20 35 LYS D C 1
ATOM 3264 O O . LYS D 1 36 ? 24.846 25.435 53.898 1.00 30.81 35 LYS D O 1
ATOM 3267 N N . SER D 1 37 ? 26.849 25.884 54.818 1.00 32.36 36 SER D N 1
ATOM 3268 C CA A SER D 1 37 ? 26.591 27.322 54.936 0.50 33.24 36 SER D CA 1
ATOM 3269 C CA B SER D 1 37 ? 26.552 27.312 54.948 0.50 33.35 36 SER D CA 1
ATOM 3270 C C . SER D 1 37 ? 26.457 27.910 53.542 1.00 32.29 36 SER D C 1
ATOM 3271 O O . SER D 1 37 ? 25.541 28.651 53.264 1.00 33.43 36 SER D O 1
ATOM 3276 N N . GLU D 1 38 ? 27.376 27.545 52.642 1.00 33.02 37 GLU D N 1
ATOM 3277 C CA . GLU D 1 38 ? 27.329 28.018 51.279 1.00 33.73 37 GLU D CA 1
ATOM 3278 C C . GLU D 1 38 ? 26.022 27.644 50.567 1.00 33.27 37 GLU D C 1
ATOM 3279 O O . GLU D 1 38 ? 25.442 28.463 49.881 1.00 33.59 37 GLU D O 1
ATOM 3285 N N . TRP D 1 39 ? 25.596 26.384 50.711 1.00 32.63 38 TRP D N 1
ATOM 3286 C CA . TRP D 1 39 ? 24.343 25.923 50.099 1.00 30.20 38 TRP D CA 1
ATOM 3287 C C . TRP D 1 39 ? 23.128 26.735 50.614 1.00 30.46 38 TRP D C 1
ATOM 3288 O O . TRP D 1 39 ? 22.349 27.281 49.821 1.00 31.00 38 TRP D O 1
ATOM 3299 N N . LYS D 1 40 ? 23.026 26.851 51.929 1.00 28.85 39 LYS D N 1
ATOM 3300 C CA . LYS D 1 40 ? 21.898 27.528 52.582 1.00 30.74 39 LYS D CA 1
ATOM 3301 C C . LYS D 1 40 ? 21.816 28.996 52.184 1.00 31.71 39 LYS D C 1
ATOM 3302 O O . LYS D 1 40 ? 20.745 29.499 51.824 1.00 30.73 39 LYS D O 1
ATOM 3308 N N . ILE D 1 41 ? 22.957 29.667 52.171 1.00 31.56 40 ILE D N 1
ATOM 3309 C CA . ILE D 1 41 ? 22.989 31.075 51.762 1.00 32.72 40 ILE D CA 1
ATOM 3310 C C . ILE D 1 41 ? 22.601 31.214 50.286 1.00 32.40 40 ILE D C 1
ATOM 3311 O O . ILE D 1 41 ? 21.823 32.098 49.901 1.00 28.89 40 ILE D O 1
ATOM 3316 N N . LEU D 1 42 ? 23.098 30.308 49.447 1.00 31.53 41 LEU D N 1
ATOM 3317 C CA . LEU D 1 42 ? 22.793 30.338 48.022 1.00 33.02 41 LEU D CA 1
ATOM 3318 C C . LEU D 1 42 ? 21.277 30.237 47.741 1.00 33.21 41 LEU D C 1
ATOM 3319 O O . LEU D 1 42 ? 20.731 31.048 46.967 1.00 33.72 41 LEU D O 1
ATOM 3324 N N . VAL D 1 43 ? 20.626 29.251 48.348 1.00 31.04 42 VAL D N 1
ATOM 3325 C CA . VAL D 1 43 ? 19.186 29.055 48.155 1.00 31.14 42 VAL D CA 1
ATOM 3326 C C . VAL D 1 43 ? 18.401 30.327 48.551 1.00 31.43 42 VAL D C 1
ATOM 3327 O O . VAL D 1 43 ? 17.497 30.778 47.829 1.00 30.08 42 VAL D O 1
ATOM 3331 N N . GLU D 1 44 ? 18.770 30.909 49.689 1.00 29.04 43 GLU D N 1
ATOM 3332 C CA . GLU D 1 44 ? 18.066 32.107 50.161 1.00 30.93 43 GLU D CA 1
ATOM 3333 C C . GLU D 1 44 ? 18.304 33.314 49.243 1.00 29.51 43 GLU D C 1
ATOM 3334 O O . GLU D 1 44 ? 17.366 34.080 49.004 1.00 30.77 43 GLU D O 1
ATOM 3340 N N . VAL D 1 45 ? 19.512 33.460 48.722 1.00 30.80 44 VAL D N 1
ATOM 3341 C CA . VAL D 1 45 ? 19.851 34.535 47.780 1.00 33.66 44 VAL D CA 1
ATOM 3342 C C . VAL D 1 45 ? 19.108 34.372 46.475 1.00 33.90 44 VAL D C 1
ATOM 3343 O O . VAL D 1 45 ? 18.548 35.325 45.937 1.00 31.75 44 VAL D O 1
ATOM 3347 N N . VAL D 1 46 ? 19.130 33.162 45.949 1.00 32.51 45 VAL D N 1
ATOM 3348 C CA . VAL D 1 46 ? 18.422 32.874 44.721 1.00 33.93 45 VAL D CA 1
ATOM 3349 C C . VAL D 1 46 ? 16.891 33.061 44.884 1.00 32.04 45 VAL D C 1
ATOM 3350 O O . VAL D 1 46 ? 16.255 33.659 44.008 1.00 35.11 45 VAL D O 1
ATOM 3367 N N . GLU D 1 48 ? 15.425 35.032 46.947 1.00 31.74 47 GLU D N 1
ATOM 3368 C CA . GLU D 1 48 ? 15.192 36.470 47.056 1.00 32.11 47 GLU D CA 1
ATOM 3369 C C . GLU D 1 48 ? 15.180 37.122 45.664 1.00 29.46 47 GLU D C 1
ATOM 3370 O O . GLU D 1 48 ? 14.266 37.898 45.374 1.00 30.28 47 GLU D O 1
ATOM 3376 N N . LEU D 1 49 ? 16.165 36.788 44.821 1.00 30.37 48 LEU D N 1
ATOM 3377 C CA . LEU D 1 49 ? 16.262 37.360 43.468 1.00 34.00 48 LEU D CA 1
ATOM 3378 C C . LEU D 1 49 ? 15.032 36.987 42.638 1.00 34.93 48 LEU D C 1
ATOM 3379 O O . LEU D 1 49 ? 14.468 37.815 41.933 1.00 30.86 48 LEU D O 1
ATOM 3384 N N . CYS D 1 50 ? 14.608 35.737 42.742 1.00 34.00 49 CYS D N 1
ATOM 3385 C CA A CYS D 1 50 ? 13.417 35.297 42.009 0.50 35.17 49 CYS D CA 1
ATOM 3386 C CA B CYS D 1 50 ? 13.415 35.245 42.042 0.50 34.19 49 CYS D CA 1
ATOM 3387 C C . CYS D 1 50 ? 12.162 36.041 42.436 1.00 34.35 49 CYS D C 1
ATOM 3388 O O . CYS D 1 50 ? 11.355 36.438 41.586 1.00 32.54 49 CYS D O 1
ATOM 3393 N N . ASP D 1 51 ? 11.991 36.253 43.744 1.00 34.85 50 ASP D N 1
ATOM 3394 C CA . ASP D 1 51 ? 10.847 36.983 44.243 1.00 35.35 50 ASP D CA 1
ATOM 3395 C C . ASP D 1 51 ? 10.881 38.410 43.720 1.00 34.60 50 ASP D C 1
ATOM 3396 O O . ASP D 1 51 ? 9.853 38.939 43.321 1.00 32.29 50 ASP D O 1
ATOM 3401 N N . GLN D 1 52 ? 12.058 39.038 43.749 1.00 32.39 51 GLN D N 1
ATOM 3402 C CA . GLN D 1 52 ? 12.185 40.400 43.251 1.00 34.55 51 GLN D CA 1
ATOM 3403 C C . GLN D 1 52 ? 11.850 40.493 41.758 1.00 32.53 51 GLN D C 1
ATOM 3404 O O . GLN D 1 52 ? 11.062 41.347 41.331 1.00 31.42 51 GLN D O 1
ATOM 3410 N N . TYR D 1 53 ? 12.464 39.622 40.984 1.00 32.14 52 TYR D N 1
ATOM 3411 C CA . TYR D 1 53 ? 12.200 39.561 39.559 1.00 33.17 52 TYR D CA 1
ATOM 3412 C C . TYR D 1 53 ? 10.696 39.415 39.290 1.00 31.60 52 TYR D C 1
ATOM 3413 O O . TYR D 1 53 ? 10.153 40.096 38.425 1.00 32.38 52 TYR D O 1
ATOM 3422 N N . LYS D 1 54 ? 10.026 38.530 40.030 1.00 35.29 53 LYS D N 1
ATOM 3423 C CA . LYS D 1 54 ? 8.601 38.301 39.837 1.00 38.10 53 LYS D CA 1
ATOM 3424 C C . LYS D 1 54 ? 7.782 39.552 40.137 1.00 37.28 53 LYS D C 1
ATOM 3425 O O . LYS D 1 54 ? 6.775 39.806 39.485 1.00 35.15 53 LYS D O 1
ATOM 3431 N N . LEU D 1 55 ? 8.213 40.337 41.118 1.00 36.32 54 LEU D N 1
ATOM 3432 C CA . LEU D 1 55 ? 7.486 41.563 41.477 1.00 38.33 54 LEU D CA 1
ATOM 3433 C C . LEU D 1 55 ? 7.484 42.593 40.351 1.00 38.06 54 LEU D C 1
ATOM 3434 O O . LEU D 1 55 ? 6.513 43.339 40.198 1.00 40.27 54 LEU D O 1
ATOM 3436 N N . V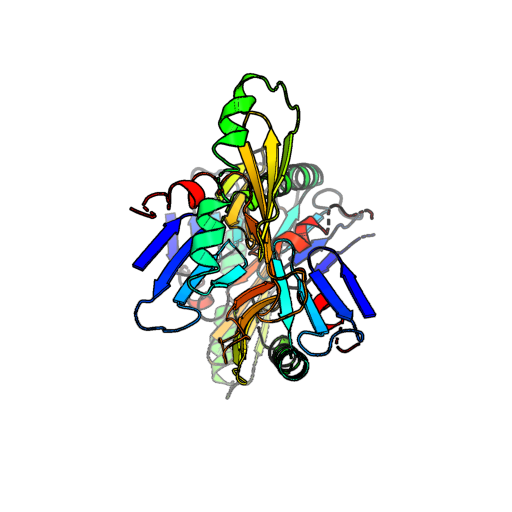AL D 1 56 ? 8.547 42.623 39.559 1.00 37.37 55 VAL D N 1
ATOM 3437 C CA . VAL D 1 56 ? 8.663 43.609 38.483 1.00 38.84 55 VAL D CA 1
ATOM 3438 C C . VAL D 1 56 ? 8.480 43.087 37.068 1.00 36.55 55 VAL D C 1
ATOM 3439 O O . VAL D 1 56 ? 8.278 43.874 36.151 1.00 35.52 55 VAL D O 1
ATOM 3443 N N . LYS D 1 57 ? 8.597 41.774 36.896 1.00 35.90 56 LYS D N 1
ATOM 3444 C CA . LYS D 1 57 ? 8.431 41.145 35.601 1.00 36.55 56 LYS D CA 1
ATOM 3445 C C . LYS D 1 57 ? 7.294 41.699 34.753 1.00 36.81 56 LYS D C 1
ATOM 3446 O O . LYS D 1 57 ? 7.505 41.961 33.580 1.00 36.76 56 LYS D O 1
ATOM 3452 N N . GLU D 1 58 ? 6.102 41.842 35.328 1.00 38.18 57 GLU D N 1
ATOM 3453 C CA . GLU D 1 58 ? 4.930 42.320 34.577 1.00 41.80 57 GLU D CA 1
ATOM 3454 C C . GLU D 1 58 ? 4.940 43.816 34.233 1.00 40.80 57 GLU D C 1
ATOM 3455 O O . GLU D 1 58 ? 4.155 44.236 33.370 1.00 40.24 57 GLU D O 1
ATOM 3461 N N . GLN D 1 59 ? 5.776 44.612 34.907 1.00 37.56 58 GLN D N 1
ATOM 3462 C CA . GLN D 1 59 ? 5.939 46.023 34.554 1.00 36.88 58 GLN D CA 1
ATOM 3463 C C . GLN D 1 59 ? 6.948 46.190 33.404 1.00 35.09 58 GLN D C 1
ATOM 3464 O O . GLN D 1 59 ? 6.984 47.238 32.763 1.00 35.58 58 GLN D O 1
ATOM 3470 N N . LEU D 1 60 ? 7.753 45.173 33.143 1.00 32.66 59 LEU D N 1
ATOM 3471 C CA . LEU D 1 60 ? 8.735 45.246 32.067 1.00 33.32 59 LEU D CA 1
ATOM 3472 C C . LEU D 1 60 ? 8.061 45.376 30.702 1.00 35.96 59 LEU D C 1
ATOM 3473 O O . LEU D 1 60 ? 7.028 44.758 30.455 1.00 35.42 59 LEU D O 1
ATOM 3486 N N . GLY D 1 62 ? 8.246 45.057 26.473 1.00 35.51 61 GLY D N 1
ATOM 3487 C CA . GLY D 1 62 ? 8.919 44.431 25.352 1.00 34.63 61 GLY D CA 1
ATOM 3488 C C . GLY D 1 62 ? 10.124 43.652 25.810 1.00 34.14 61 GLY D C 1
ATOM 3489 O O . GLY D 1 62 ? 10.053 42.903 26.792 1.00 34.28 61 GLY D O 1
ATOM 3490 N N . ASP D 1 63 ? 11.249 43.875 25.136 1.00 34.91 62 ASP D N 1
ATOM 3491 C CA . ASP D 1 63 ? 12.522 43.186 25.423 1.00 34.58 62 ASP D CA 1
ATOM 3492 C C . ASP D 1 63 ? 13.408 43.852 26.482 1.00 32.65 62 ASP D C 1
ATOM 3493 O O . ASP D 1 63 ? 14.596 43.526 26.586 1.00 33.28 62 ASP D O 1
ATOM 3498 N N . GLU D 1 64 ? 12.845 44.793 27.239 1.00 31.14 63 GLU D N 1
ATOM 3499 C CA . GLU D 1 64 ? 13.597 45.488 28.296 1.00 29.63 63 GLU D CA 1
ATOM 3500 C C . GLU D 1 64 ? 14.354 44.517 29.208 1.00 30.34 63 GLU D C 1
ATOM 3501 O O . GLU D 1 64 ? 13.796 43.514 29.623 1.00 28.47 63 GLU D O 1
ATOM 3507 N N . ASP D 1 65 ? 15.618 44.823 29.513 1.00 30.30 64 ASP D N 1
ATOM 3508 C CA . ASP D 1 65 ? 16.420 43.985 30.378 1.00 29.37 64 ASP D CA 1
ATOM 3509 C C . ASP D 1 65 ? 16.489 44.499 31.794 1.00 30.04 64 ASP D C 1
ATOM 3510 O O . ASP D 1 65 ? 16.498 45.704 32.039 1.00 30.35 64 ASP D O 1
ATOM 3515 N N . ILE D 1 66 ? 16.556 43.563 32.725 1.00 28.55 65 ILE D N 1
ATOM 3516 C CA . ILE D 1 66 ? 16.681 43.831 34.135 1.00 30.39 65 ILE D CA 1
ATOM 3517 C C . ILE D 1 66 ? 17.880 43.053 34.636 1.00 30.68 65 ILE D C 1
ATOM 3518 O O . ILE D 1 66 ? 18.072 41.900 34.247 1.00 31.69 65 ILE D O 1
ATOM 3523 N N . THR D 1 67 ? 18.695 43.704 35.454 1.00 29.97 66 THR D N 1
ATOM 3524 C CA . THR D 1 67 ? 19.825 43.058 36.122 1.00 31.31 66 THR D CA 1
ATOM 3525 C C . THR D 1 67 ? 19.730 43.379 37.608 1.00 32.76 66 THR D C 1
ATOM 3526 O O . THR D 1 67 ? 19.527 44.548 38.000 1.00 31.19 66 THR D O 1
ATOM 3530 N N . LEU D 1 68 ? 19.805 42.327 38.423 1.00 30.69 67 LEU D N 1
ATOM 3531 C CA . LEU D 1 68 ? 19.832 42.456 39.875 1.00 33.09 67 LEU D CA 1
ATOM 3532 C C . LEU D 1 68 ? 21.100 41.805 40.364 1.00 32.82 67 LEU D C 1
ATOM 3533 O O . LEU D 1 68 ? 21.369 40.674 40.008 1.00 35.92 67 LEU D O 1
ATOM 3538 N N . GLU D 1 69 ? 21.858 42.514 41.179 1.00 32.46 68 GLU D N 1
ATOM 3539 C CA . GLU D 1 69 ? 23.121 42.001 41.725 1.00 33.13 68 GLU D CA 1
ATOM 3540 C C . GLU D 1 69 ? 23.068 42.100 43.221 1.00 34.25 68 GLU D C 1
ATOM 3541 O O . GLU D 1 69 ? 23.052 43.209 43.786 1.00 33.46 68 GLU D O 1
ATOM 3547 N N . LEU D 1 70 ? 22.978 40.941 43.861 1.00 34.60 69 LEU D N 1
ATOM 3548 C CA . LEU D 1 70 ? 22.854 40.836 45.296 1.00 35.53 69 LEU D CA 1
ATOM 3549 C C . LEU D 1 70 ? 24.067 40.105 45.868 1.00 35.15 69 LEU D C 1
ATOM 3550 O O . LEU D 1 70 ? 24.361 38.976 45.475 1.00 36.66 69 LEU D O 1
ATOM 3555 N N . GLU D 1 71 ? 24.790 40.771 46.763 1.00 36.76 70 GLU D N 1
ATOM 3556 C CA A GLU D 1 71 ? 25.943 40.142 47.421 0.50 37.45 70 GLU D CA 1
ATOM 3557 C CA B GLU D 1 71 ? 25.927 40.160 47.405 0.50 37.10 70 GLU D CA 1
ATOM 3558 C C . GLU D 1 71 ? 25.566 39.759 48.839 1.00 36.15 70 GLU D C 1
ATOM 3559 O O . GLU D 1 71 ? 25.143 40.594 49.634 1.00 35.54 70 GLU D O 1
ATOM 3570 N N . ARG D 1 72 ? 25.724 38.479 49.142 1.00 37.18 71 ARG D N 1
ATOM 3571 C CA . ARG D 1 72 ? 25.502 37.945 50.470 1.00 38.83 71 ARG D CA 1
ATOM 3572 C C . ARG D 1 72 ? 26.670 36.975 50.640 1.00 35.24 71 ARG D C 1
ATOM 3573 O O . ARG D 1 72 ? 26.646 35.843 50.161 1.00 34.06 71 ARG D O 1
ATOM 3581 N N . ARG D 1 73 ? 27.719 37.458 51.285 1.00 33.49 72 ARG D N 1
ATOM 3582 C CA . ARG D 1 73 ? 28.946 36.703 51.430 1.00 33.22 72 ARG D CA 1
ATOM 3583 C C . ARG D 1 73 ? 28.622 35.285 51.912 1.00 33.96 72 ARG D C 1
ATOM 3584 O O . ARG D 1 73 ? 27.875 35.118 52.877 1.00 33.59 72 ARG D O 1
ATOM 3592 N N . PRO D 1 74 ? 29.215 34.274 51.286 1.00 32.51 73 PRO D N 1
ATOM 3593 C CA . PRO D 1 74 ? 30.258 34.294 50.252 1.00 34.02 73 PRO D CA 1
ATOM 3594 C C . PRO D 1 74 ? 29.830 34.382 48.803 1.00 32.04 73 PRO D C 1
ATOM 3595 O O . PRO D 1 74 ? 30.630 34.119 47.922 1.00 34.59 73 PRO D O 1
ATOM 3599 N N . TRP D 1 75 ? 28.603 34.788 48.522 1.00 32.49 74 TRP D N 1
ATOM 3600 C CA . TRP D 1 75 ? 28.130 34.808 47.167 1.00 32.19 74 TRP D CA 1
ATOM 3601 C C . TRP D 1 75 ? 27.827 36.204 46.634 1.00 34.35 74 TRP D C 1
ATOM 3602 O O . TRP D 1 75 ? 27.383 37.071 47.383 1.00 33.79 74 TRP D O 1
ATOM 3613 N N . LEU D 1 76 ? 28.059 36.358 45.330 1.00 34.10 75 LEU D N 1
ATOM 3614 C CA . LEU D 1 76 ? 27.566 37.463 44.540 1.00 34.26 75 LEU D CA 1
ATOM 3615 C C . LEU D 1 76 ? 26.729 36.757 43.469 1.00 35.33 75 LEU D C 1
ATOM 3616 O O . LEU D 1 76 ? 27.237 35.928 42.698 1.00 34.68 75 LEU D O 1
ATOM 3621 N N . ALA D 1 77 ? 25.430 37.050 43.463 1.00 35.46 76 ALA D N 1
ATOM 3622 C CA . ALA D 1 77 ? 24.470 36.483 42.548 1.00 33.75 76 ALA D CA 1
ATOM 3623 C C . ALA D 1 77 ? 23.934 37.564 41.637 1.00 33.18 76 ALA D C 1
ATOM 3624 O O . ALA D 1 77 ? 23.477 38.638 42.102 1.00 37.39 76 ALA D O 1
ATOM 3626 N N . ILE D 1 78 ? 24.006 37.295 40.338 1.00 34.23 77 ILE D N 1
ATOM 3627 C CA . ILE D 1 78 ? 23.575 38.246 39.327 1.00 34.32 77 ILE D CA 1
ATOM 3628 C C . ILE D 1 78 ? 22.483 37.628 38.463 1.00 35.31 77 ILE D C 1
ATOM 3629 O O . ILE D 1 78 ? 22.708 36.655 37.743 1.00 38.68 77 ILE D O 1
ATOM 3634 N N . LEU D 1 79 ? 21.282 38.174 38.588 1.00 34.03 78 LEU D N 1
ATOM 3635 C CA . LEU D 1 79 ? 20.150 37.769 37.761 1.00 32.87 78 LEU D CA 1
ATOM 3636 C C . LEU D 1 79 ? 20.055 38.776 36.609 1.00 34.93 78 LEU D C 1
ATOM 3637 O O . LEU D 1 79 ? 20.104 39.992 36.831 1.00 36.42 78 LEU D O 1
ATOM 3642 N N . ASN D 1 80 ? 19.991 38.268 35.383 1.00 33.89 79 ASN D N 1
ATOM 3643 C CA . ASN D 1 80 ? 19.868 39.073 34.196 1.00 33.75 79 ASN D CA 1
ATOM 3644 C C . ASN D 1 80 ? 18.785 38.463 33.298 1.00 33.64 79 ASN D C 1
ATOM 3645 O O . ASN D 1 80 ? 18.793 37.258 33.014 1.00 32.13 79 ASN D O 1
ATOM 3650 N N . GLY D 1 81 ? 17.856 39.285 32.831 1.00 35.14 80 GLY D N 1
ATOM 3651 C CA . GLY D 1 81 ? 16.776 38.766 31.978 1.00 34.82 80 GLY D CA 1
ATOM 3652 C C . GLY D 1 81 ? 15.837 39.840 31.492 1.00 33.39 80 GLY D C 1
ATOM 3653 O O . GLY D 1 81 ? 16.134 41.046 31.559 1.00 31.69 80 GLY D O 1
ATOM 3654 N N . ASP D 1 82 ? 14.697 39.381 31.012 1.00 31.77 81 ASP D N 1
ATOM 3655 C CA . ASP D 1 82 ? 13.678 40.236 30.481 1.00 32.32 81 ASP D CA 1
ATOM 3656 C C . ASP D 1 82 ? 12.366 39.608 30.942 1.00 31.74 81 ASP D C 1
ATOM 3657 O O . ASP D 1 82 ? 12.387 38.716 31.774 1.00 31.95 81 ASP D O 1
ATOM 3662 N N . GLN D 1 83 ? 11.244 40.070 30.430 1.00 31.15 82 GLN D N 1
ATOM 3663 C CA . GLN D 1 83 ? 9.957 39.559 30.879 1.00 33.35 82 GLN D CA 1
ATOM 3664 C C . GLN D 1 83 ? 9.708 38.100 30.536 1.00 31.39 82 GLN D C 1
ATOM 3665 O O . GLN D 1 83 ? 8.753 37.519 31.041 1.00 35.66 82 GLN D O 1
ATOM 3671 N N . TYR D 1 84 ? 10.544 37.514 29.688 1.00 31.05 83 TYR D N 1
ATOM 3672 C CA . TYR D 1 84 ? 10.356 36.137 29.242 1.00 31.60 83 TYR D CA 1
ATOM 3673 C C . TYR D 1 84 ? 11.256 35.108 29.930 1.00 32.88 83 TYR D C 1
ATOM 3674 O O . TYR D 1 84 ? 11.047 33.885 29.766 1.00 32.66 83 TYR D O 1
ATOM 3683 N N . GLY D 1 85 ? 12.219 35.570 30.708 1.00 31.22 84 GLY D N 1
ATOM 3684 C CA . GLY D 1 85 ? 13.170 34.659 31.342 1.00 32.68 84 GLY D CA 1
ATOM 3685 C C . GLY D 1 85 ? 14.394 35.357 31.847 1.00 32.34 84 GLY D C 1
ATOM 3686 O O . GLY D 1 85 ? 14.590 36.543 31.602 1.00 32.69 84 GLY D O 1
ATOM 3687 N N . TRP D 1 86 ? 15.208 34.626 32.585 1.00 32.20 85 TRP D N 1
ATOM 3688 C CA . TRP D 1 86 ? 16.447 35.157 33.119 1.00 32.76 85 TRP D CA 1
ATOM 3689 C C . TRP D 1 86 ? 17.494 34.092 33.323 1.00 34.55 85 TRP D C 1
ATOM 3690 O O . TRP D 1 86 ? 17.180 32.923 33.536 1.00 34.69 85 TRP D O 1
ATOM 3701 N N . ASN D 1 87 ? 18.742 34.533 33.253 1.00 34.88 86 ASN D N 1
ATOM 3702 C CA . ASN D 1 87 ? 19.905 33.691 33.518 1.00 34.17 86 ASN D CA 1
ATOM 3703 C C . ASN D 1 87 ? 20.492 34.092 34.884 1.00 33.82 86 ASN D C 1
ATOM 3704 O O . ASN D 1 87 ? 20.199 35.181 35.451 1.00 33.76 86 ASN D O 1
ATOM 3709 N N . LEU D 1 88 ? 21.396 33.261 35.385 1.00 34.62 87 LEU D N 1
ATOM 3710 C CA . LEU D 1 88 ? 21.988 33.489 36.695 1.00 35.36 87 LEU D CA 1
ATOM 3711 C C . LEU D 1 88 ? 23.451 33.189 36.662 1.00 35.41 87 LEU D C 1
ATOM 3712 O O . LEU D 1 88 ? 23.851 32.087 36.256 1.00 33.15 87 LEU D O 1
ATOM 3717 N N . ARG D 1 89 ? 24.247 34.164 37.086 1.00 35.74 88 ARG D N 1
ATOM 3718 C CA . ARG D 1 89 ? 25.674 34.033 37.219 1.00 34.57 88 ARG D CA 1
ATOM 3719 C C . ARG D 1 89 ? 25.997 34.116 38.712 1.00 36.61 88 ARG D C 1
ATOM 3720 O O . ARG D 1 89 ? 25.552 35.039 39.408 1.00 36.36 88 ARG D O 1
ATOM 3728 N N . LEU D 1 90 ? 26.819 33.201 39.195 1.00 34.02 89 LEU D N 1
ATOM 3729 C CA . LEU D 1 90 ? 27.184 33.160 40.600 1.00 35.44 89 LEU D CA 1
ATOM 3730 C C . LEU D 1 90 ? 28.679 33.240 40.785 1.00 35.82 89 LEU D C 1
ATOM 3731 O O . LEU D 1 90 ? 29.408 32.515 40.106 1.00 36.24 89 LEU D O 1
ATOM 3736 N N . ILE D 1 91 ? 29.123 34.139 41.674 1.00 35.28 90 ILE D N 1
ATOM 3737 C CA . ILE D 1 91 ? 30.534 34.314 42.027 1.00 33.88 90 ILE D CA 1
ATOM 3738 C C . ILE D 1 91 ? 30.704 33.908 43.489 1.00 34.91 90 ILE D C 1
ATOM 3739 O O . ILE D 1 91 ? 30.127 34.538 44.386 1.00 35.17 90 ILE D O 1
ATOM 3744 N N . LEU D 1 92 ? 31.500 32.857 43.718 1.00 33.99 91 LEU D N 1
ATOM 3745 C CA . LEU D 1 92 ? 31.712 32.303 45.030 1.00 34.56 91 LEU D CA 1
ATOM 3746 C C . LEU D 1 92 ? 33.089 32.624 45.599 1.00 34.54 91 LEU D C 1
ATOM 3747 O O . LEU D 1 92 ? 34.129 32.412 44.945 1.00 33.81 91 LEU D O 1
ATOM 3752 N N . SER D 1 93 ? 33.104 33.134 46.826 1.00 36.19 92 SER D N 1
ATOM 3753 C CA . SER D 1 93 ? 34.332 33.447 47.533 1.00 35.49 92 SER D CA 1
ATOM 3754 C C . SER D 1 93 ? 35.307 34.350 46.770 1.00 38.24 92 SER D C 1
ATOM 3755 O O . SER D 1 93 ? 36.541 34.077 46.699 1.00 35.57 92 SER D O 1
ATOM 3758 N N . ALA D 1 94 ? 34.765 35.438 46.238 1.00 37.06 93 ALA D N 1
ATOM 3759 C CA . ALA D 1 94 ? 35.568 36.446 45.540 1.00 37.01 93 ALA D CA 1
ATOM 3760 C C . ALA D 1 94 ? 36.594 37.112 46.459 1.00 38.65 93 ALA D C 1
ATOM 3761 O O . ALA D 1 94 ? 37.506 37.758 45.969 1.00 40.15 93 ALA D O 1
ATOM 3763 N N . SER D 1 95 ? 36.462 36.989 47.775 1.00 37.39 94 SER D N 1
ATOM 3764 C CA . SER D 1 95 ? 37.469 37.575 48.685 1.00 38.23 94 SER D CA 1
ATOM 3765 C C . SER D 1 95 ? 38.835 36.926 48.505 1.00 39.96 94 SER D C 1
ATOM 3766 O O . SER D 1 95 ? 39.842 37.490 48.924 1.00 41.03 94 SER D O 1
ATOM 3769 N N . GLY D 1 96 ? 38.874 35.711 47.954 1.00 40.86 95 GLY D N 1
ATOM 3770 C CA . GLY D 1 96 ? 40.139 34.996 47.752 1.00 43.69 95 GLY D CA 1
ATOM 3771 C C . GLY D 1 96 ? 40.594 34.283 49.017 1.00 42.34 95 GLY D C 1
ATOM 3772 O O . GLY D 1 96 ? 41.617 33.570 49.027 1.00 41.64 95 GLY D O 1
ATOM 3773 N N . LEU D 1 97 ? 39.817 34.459 50.088 1.00 39.91 96 LEU D N 1
ATOM 3774 C CA . LEU D 1 97 ? 40.119 33.861 51.357 1.00 39.61 96 LEU D CA 1
ATOM 3775 C C . LEU D 1 97 ? 39.289 32.571 51.476 1.00 39.14 96 LEU D C 1
ATOM 3776 O O . LEU D 1 97 ? 38.392 32.259 50.611 1.00 41.13 96 LEU D O 1
ATOM 3781 N N . PHE D 1 98 ? 39.633 31.824 52.515 1.00 35.87 97 PHE D N 1
ATOM 3782 C CA . PHE D 1 98 ? 38.927 30.619 52.934 1.00 34.26 97 PHE D CA 1
ATOM 3783 C C . PHE D 1 98 ? 38.683 29.643 51.807 1.00 34.84 97 PHE D C 1
ATOM 3784 O O . PHE D 1 98 ? 39.645 29.230 51.176 1.00 33.61 97 PHE D O 1
ATOM 3792 N N . ASN D 1 99 ? 37.446 29.236 51.557 1.00 35.50 98 ASN D N 1
ATOM 3793 C CA . ASN D 1 99 ? 37.175 28.264 50.548 1.00 36.20 98 ASN D CA 1
ATOM 3794 C C . ASN D 1 99 ? 37.552 28.715 49.122 1.00 34.98 98 ASN D C 1
ATOM 3795 O O . ASN D 1 99 ? 37.569 29.926 48.776 1.00 33.31 98 ASN D O 1
ATOM 3800 N N . ARG D 1 100 ? 37.845 27.710 48.303 1.00 34.95 99 ARG D N 1
ATOM 3801 C CA . ARG D 1 100 ? 38.179 27.894 46.895 1.00 34.07 99 ARG D CA 1
ATOM 3802 C C . ARG D 1 100 ? 37.144 28.739 46.146 1.00 34.16 99 ARG D C 1
ATOM 3803 O O . ARG D 1 100 ? 35.944 28.480 46.203 1.00 35.37 99 ARG D O 1
ATOM 3811 N N . GLY D 1 101 ? 37.618 29.758 45.440 1.00 33.01 100 GLY D N 1
ATOM 3812 C CA . GLY D 1 101 ? 36.763 30.588 44.593 1.00 31.84 100 GLY D CA 1
ATOM 3813 C C . GLY D 1 101 ? 36.245 29.871 43.334 1.00 34.44 100 GLY D C 1
ATOM 3814 O O . GLY D 1 101 ? 36.893 28.996 42.775 1.00 33.48 100 GLY D O 1
ATOM 3815 N N . ALA D 1 102 ? 35.071 30.278 42.863 1.00 33.09 101 ALA D N 1
ATOM 3816 C CA . ALA D 1 102 ? 34.512 29.739 41.623 1.00 34.19 101 ALA D CA 1
ATOM 3817 C C . ALA D 1 102 ? 33.540 30.720 41.032 1.00 33.89 101 ALA D C 1
ATOM 3818 O O . ALA D 1 102 ? 33.021 31.590 41.750 1.00 35.62 101 ALA D O 1
ATOM 3820 N N . GLU D 1 103 ? 33.271 30.573 39.739 1.00 33.31 102 GLU D N 1
ATOM 3821 C CA . GLU D 1 103 ? 32.216 31.352 39.083 1.00 33.77 102 GLU D CA 1
ATOM 3822 C C . GLU D 1 103 ? 31.421 30.384 38.234 1.00 36.73 102 GLU D C 1
ATOM 3823 O O . GLU D 1 103 ? 32.019 29.579 37.543 1.00 37.42 102 GLU D O 1
ATOM 3829 N N . VAL D 1 104 ? 30.091 30.394 38.332 1.00 34.31 103 VAL D N 1
ATOM 3830 C CA . VAL D 1 104 ? 29.281 29.471 37.543 1.00 34.21 103 VAL D CA 1
ATOM 3831 C C . VAL D 1 104 ? 28.059 30.178 36.971 1.00 35.32 103 VAL D C 1
ATOM 3832 O O . VAL D 1 104 ? 27.636 31.210 37.473 1.00 37.31 103 VAL D O 1
ATOM 3836 N N . TYR D 1 105 ? 27.466 29.566 35.963 1.00 35.70 104 TYR D N 1
ATOM 3837 C CA . TYR D 1 105 ? 26.367 30.176 35.238 1.00 35.52 104 TYR D CA 1
ATOM 3838 C C . TYR D 1 105 ? 25.345 29.151 34.796 1.00 36.12 104 TYR D C 1
ATOM 3839 O O . TYR D 1 105 ? 25.715 28.085 34.282 1.00 35.03 104 TYR D O 1
ATOM 3848 N N . TRP D 1 106 ? 24.070 29.490 34.994 1.00 32.36 105 TRP D N 1
ATOM 3849 C CA . TRP D 1 106 ? 22.941 28.733 34.424 1.00 32.74 105 TRP D CA 1
ATOM 3850 C C . TRP D 1 106 ? 22.159 29.649 33.452 1.00 32.11 105 TRP D C 1
ATOM 3851 O O . TRP D 1 106 ? 21.817 30.772 33.830 1.00 34.31 105 TRP D O 1
ATOM 3862 N N . PRO D 1 107 ? 21.863 29.179 32.235 1.00 34.02 106 PRO D N 1
ATOM 3863 C CA . PRO D 1 107 ? 21.129 29.989 31.239 1.00 33.98 106 PRO D CA 1
ATOM 3864 C C . PRO D 1 107 ? 19.649 30.045 31.528 1.00 35.19 106 PRO D C 1
ATOM 3865 O O . PRO D 1 107 ? 19.174 29.328 32.417 1.00 34.97 106 PRO D O 1
ATOM 3869 N N A ARG D 1 108 ? 18.886 30.829 30.771 0.50 34.58 107 ARG D N 1
ATOM 3870 N N B ARG D 1 108 ? 18.915 30.830 30.741 0.50 35.76 107 ARG D N 1
ATOM 3871 C CA A ARG D 1 108 ? 17.465 30.977 31.092 0.50 34.39 107 ARG D CA 1
ATOM 3872 C CA B ARG D 1 108 ? 17.486 30.975 30.961 0.50 36.63 107 ARG D CA 1
ATOM 3873 C C A ARG D 1 108 ? 16.586 29.734 30.995 0.50 33.33 107 ARG D C 1
ATOM 3874 C C B ARG D 1 108 ? 16.712 29.678 30.828 0.50 35.96 107 ARG D C 1
ATOM 3875 O O A ARG D 1 108 ? 15.628 29.612 31.751 0.50 33.55 107 ARG D O 1
ATOM 3876 O O B ARG D 1 108 ? 17.172 28.720 30.204 0.50 33.07 107 ARG D O 1
ATOM 3891 N N A HIS D 1 109 ? 16.883 28.837 30.058 0.50 32.97 108 HIS D N 1
ATOM 3892 N N B HIS D 1 109 ? 15.512 29.684 31.395 0.50 37.28 108 HIS D N 1
ATOM 3893 C CA A HIS D 1 109 ? 16.062 27.628 29.875 0.50 33.44 108 HIS D CA 1
ATOM 3894 C CA B HIS D 1 109 ? 14.624 28.530 31.366 0.50 38.99 108 HIS D CA 1
ATOM 3895 C C A HIS D 1 109 ? 16.256 26.606 30.993 0.50 33.78 108 HIS D C 1
ATOM 3896 C C B HIS D 1 109 ? 15.111 27.485 32.347 0.50 38.89 108 HIS D C 1
ATOM 3897 O O A HIS D 1 109 ? 15.659 25.536 30.978 0.50 33.53 108 HIS D O 1
ATOM 3898 O O B HIS D 1 109 ? 14.347 27.043 33.214 0.50 38.41 108 HIS D O 1
ATOM 3911 N N A VAL D 1 110 ? 17.066 26.974 31.971 0.50 32.12 109 VAL D N 1
ATOM 3912 N N B VAL D 1 110 ? 16.385 27.104 32.196 0.50 38.02 109 VAL D N 1
ATOM 3913 C CA A VAL D 1 110 ? 17.431 26.121 33.103 0.50 34.50 109 VAL D CA 1
ATOM 3914 C CA B VAL D 1 110 ? 17.050 26.148 33.090 0.50 38.79 109 VAL D CA 1
ATOM 3915 C C A VAL D 1 110 ? 17.094 26.686 34.489 0.50 35.76 109 VAL D C 1
ATOM 3916 C C B VAL D 1 110 ? 17.008 26.695 34.511 0.50 38.01 109 VAL D C 1
ATOM 3917 O O A VAL D 1 110 ? 16.715 25.938 35.390 0.50 37.55 109 VAL D O 1
ATOM 3918 O O B VAL D 1 110 ? 16.798 25.947 35.464 0.50 38.83 109 VAL D O 1
ATOM 3925 N N . THR D 1 111 ? 17.246 27.995 34.662 1.00 36.54 110 THR D N 1
ATOM 3926 C CA . THR D 1 111 ? 17.089 28.636 35.972 1.00 35.36 110 THR D CA 1
ATOM 3927 C C . THR D 1 111 ? 15.770 28.341 36.693 1.00 34.81 110 THR D C 1
ATOM 3928 O O . THR D 1 111 ? 15.775 28.127 37.908 1.00 37.40 110 THR D O 1
ATOM 3932 N N A ASN D 1 112 ? 14.652 28.308 35.959 0.50 36.98 111 ASN D N 1
ATOM 3933 N N B ASN D 1 112 ? 14.686 28.255 35.932 0.50 37.86 111 ASN D N 1
ATOM 3934 C CA A ASN D 1 112 ? 13.336 27.999 36.553 0.50 36.72 111 ASN D CA 1
ATOM 3935 C CA B ASN D 1 112 ? 13.364 28.022 36.497 0.50 38.25 111 ASN D CA 1
ATOM 3936 C C A ASN D 1 112 ? 13.322 26.635 37.208 0.50 36.40 111 ASN D C 1
ATOM 3937 C C B ASN D 1 112 ? 13.261 26.641 37.143 0.50 37.11 111 ASN D C 1
ATOM 3938 O O A ASN D 1 112 ? 12.783 26.463 38.303 0.50 36.67 111 ASN D O 1
ATOM 3939 O O B ASN D 1 112 ? 12.595 26.467 38.164 0.50 36.93 111 ASN D O 1
ATOM 3948 N N . ASN D 1 113 ? 13.910 25.660 36.528 1.00 36.82 112 ASN D N 1
ATOM 3949 C CA . ASN D 1 113 ? 13.946 24.293 37.053 1.00 35.75 112 ASN D CA 1
ATOM 3950 C C . ASN D 1 113 ? 14.853 24.192 38.273 1.00 33.35 112 ASN D C 1
ATOM 3951 O O . ASN D 1 113 ? 14.543 23.463 39.214 1.00 33.42 112 ASN D O 1
ATOM 3956 N N . VAL D 1 114 ? 15.961 24.916 38.241 1.00 33.16 113 VAL D N 1
ATOM 3957 C CA . VAL D 1 114 ? 16.908 24.965 39.373 1.00 35.58 113 VAL D CA 1
ATOM 3958 C C . VAL D 1 114 ? 16.200 25.564 40.599 1.00 36.06 113 VAL D C 1
ATOM 3959 O O . VAL D 1 114 ? 16.176 24.969 41.675 1.00 34.64 113 VAL D O 1
ATOM 3963 N N . VAL D 1 115 ? 15.595 26.729 40.402 1.00 35.98 114 VAL D N 1
ATOM 3964 C CA . VAL D 1 115 ? 14.811 27.371 41.450 1.00 36.68 114 VAL D CA 1
ATOM 3965 C C . VAL D 1 115 ? 13.776 26.432 42.048 1.00 35.82 114 VAL D C 1
ATOM 3966 O O . VAL D 1 115 ? 13.728 26.301 43.268 1.00 36.85 114 VAL D O 1
ATOM 3970 N N . ASN D 1 116 ? 12.961 25.781 41.213 1.00 34.63 115 ASN D N 1
ATOM 3971 C CA . ASN D 1 116 ? 11.955 24.848 41.716 1.00 35.47 115 ASN D CA 1
ATOM 3972 C C . ASN D 1 116 ? 12.565 23.707 42.531 1.00 35.39 115 ASN D C 1
ATOM 3973 O O . ASN D 1 116 ? 11.971 23.244 43.517 1.00 36.37 115 ASN D O 1
ATOM 3978 N N . ALA D 1 117 ? 13.707 23.205 42.074 1.00 35.19 116 ALA D N 1
ATOM 3979 C CA . ALA D 1 117 ? 14.434 22.131 42.761 1.00 36.87 116 ALA D CA 1
ATOM 3980 C C . ALA D 1 117 ? 14.929 22.599 44.140 1.00 36.03 116 ALA D C 1
ATOM 3981 O O . ALA D 1 117 ? 14.884 21.839 45.124 1.00 35.42 116 ALA D O 1
ATOM 3991 N N . ARG D 1 119 ? 13.559 25.079 45.936 1.00 39.18 118 ARG D N 1
ATOM 3992 C CA . ARG D 1 119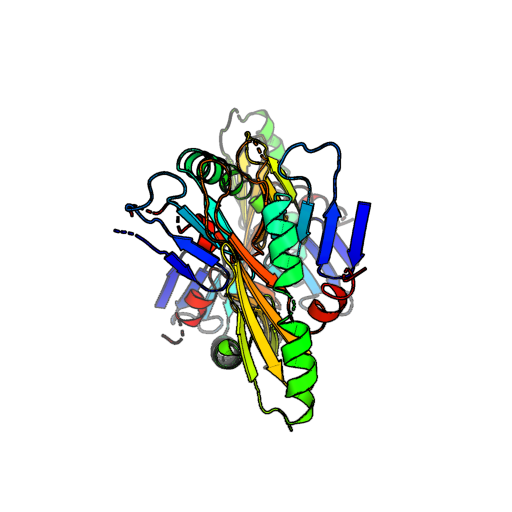 ? 12.378 25.214 46.783 1.00 41.89 118 ARG D CA 1
ATOM 3993 C C . ARG D 1 119 ? 11.917 23.893 47.372 1.00 44.38 118 ARG D C 1
ATOM 3994 O O . ARG D 1 119 ? 11.473 23.845 48.530 1.00 44.62 118 ARG D O 1
ATOM 4002 N N . SER D 1 120 ? 11.972 22.830 46.578 1.00 46.05 119 SER D N 1
ATOM 4003 C CA . SER D 1 120 ? 11.515 21.524 47.050 1.00 47.89 119 SER D CA 1
ATOM 4004 C C . SER D 1 120 ? 12.508 20.890 48.018 1.00 50.81 119 SER D C 1
ATOM 4005 O O . SER D 1 120 ? 12.126 20.104 48.884 1.00 50.81 119 SER D O 1
ATOM 4016 N N . TRP D 1 122 ? 14.481 22.668 50.079 1.00 65.20 121 TRP D N 1
ATOM 4017 C CA . TRP D 1 122 ? 14.387 23.425 51.306 1.00 67.02 121 TRP D CA 1
ATOM 4018 C C . TRP D 1 122 ? 13.355 22.713 52.195 1.00 67.80 121 TRP D C 1
ATOM 4019 O O . TRP D 1 122 ? 13.606 22.482 53.369 1.00 67.54 121 TRP D O 1
ATOM 4030 N N . ASP D 1 123 ? 12.232 22.317 51.594 1.00 68.32 122 ASP D N 1
ATOM 4031 C CA . ASP D 1 123 ? 11.132 21.645 52.295 1.00 68.51 122 ASP D CA 1
ATOM 4032 C C . ASP D 1 123 ? 11.326 20.131 52.328 1.00 67.66 122 ASP D C 1
ATOM 4033 O O . ASP D 1 123 ? 11.913 19.592 53.262 1.00 66.80 122 ASP D O 1
#